Protein AF-A0A9W9V6C1-F1 (afdb_monomer)

Mean predicted aligned error: 19.33 Å

Foldseek 3Di:
DDDDDDDDDDDDDDDDDDDDDDDDDDDDDDDDDDDDPDDPDDDPDPDPPDVVVVVVVVLVVLLVDDLLCLLCVQLVCCVVLLEFDDPDPPRDPPHHHDDVSSLVSQQFFDPVDLAQGHNLLVCLQPVVSHDCVRVRSVVSVLSSLVRHDQDDPRYAQSVCNNVVNVNVVSLVSCVVRVVVCSLVSQQDAGPQQDGPLNCLLVVCVVVLDPVSLVVSLVVLVVCVVSHALNQQLGATNPWRAGSLLSLLALSNQFPDDVSSLVSSLVSCVRNVVVCVVPSQAINVLAGSLRSNVVNVVVVVCVVCPPDPPPDPDPDDDDDDDDDDDDDDDDDDDDDDDDDDDDDDDDDDDDDDDDDDDDDDDDDDDDDDDDDDDDDDDDDDDDDDDDDDDDDDDDDDDDDDDDDDDDDDDDDDDDDDDDDDDDDDDDDDDDDDDDDDDDDDDDDDDDDDDDDDDDDDDDDDDPPPPPPDDPDRRCVRSVSSSVVLLVCLLVPHDLQVSLCNNPNVLSQLEDQEAAPPVQAAAALVVLLVVLVVCLNSAYDLEHSEYAAHDYDDPDPPPPPDPDDPDDDDDDDDDDDDDDPPPDDPDQADLSLQSSLVSCVVSNHAEYAYYHYHQPDPPGHDPQSVCCSAQQGGPVNPDDGDPDDDRHRHYNYD

Structure (mmCIF, N/CA/C/O backbone):
data_AF-A0A9W9V6C1-F1
#
_entry.id   AF-A0A9W9V6C1-F1
#
loop_
_atom_site.group_PDB
_atom_site.id
_atom_site.type_symbol
_atom_site.label_atom_id
_atom_site.label_alt_id
_atom_site.label_comp_id
_atom_site.label_asym_id
_atom_site.label_entity_id
_atom_site.label_seq_id
_atom_site.pdbx_PDB_ins_code
_atom_site.Cartn_x
_atom_site.Cartn_y
_atom_site.Cartn_z
_atom_site.occupancy
_atom_site.B_iso_or_equiv
_atom_site.auth_seq_id
_atom_site.auth_comp_id
_atom_site.auth_asym_id
_atom_site.auth_atom_id
_atom_site.pdbx_PDB_model_num
ATOM 1 N N . MET A 1 1 ? 0.168 -41.446 -18.730 1.00 39.41 1 MET A N 1
ATOM 2 C CA . MET A 1 1 ? -0.660 -41.464 -17.505 1.00 39.41 1 MET A CA 1
ATOM 3 C C . MET A 1 1 ? -1.371 -40.129 -17.436 1.00 39.41 1 MET A C 1
ATOM 5 O O . MET A 1 1 ? -0.702 -39.123 -17.252 1.00 39.41 1 MET A O 1
ATOM 9 N N . SER A 1 2 ? -2.679 -40.114 -17.678 1.00 27.62 2 SER A N 1
ATOM 10 C CA . SER A 1 2 ? -3.448 -38.880 -17.867 1.00 27.62 2 SER A CA 1
ATOM 11 C C . SER A 1 2 ? -4.564 -38.832 -16.833 1.00 27.62 2 SER A C 1
ATOM 13 O O . SER A 1 2 ? -5.399 -39.732 -16.810 1.00 27.62 2 SER A O 1
ATOM 15 N N . LEU A 1 3 ? -4.572 -37.808 -15.978 1.00 34.56 3 LEU A N 1
ATOM 16 C CA . LEU A 1 3 ? -5.645 -37.574 -15.012 1.00 34.56 3 LEU A CA 1
ATOM 17 C C . LEU A 1 3 ? -6.503 -36.403 -15.485 1.00 34.56 3 LEU A C 1
ATOM 19 O O . LEU A 1 3 ? -6.125 -35.239 -15.384 1.00 34.56 3 LEU A O 1
ATOM 23 N N . SER A 1 4 ? -7.662 -36.748 -16.034 1.00 31.41 4 SER A N 1
ATOM 24 C CA . SER A 1 4 ? -8.727 -35.829 -16.419 1.00 31.41 4 SER A CA 1
ATOM 25 C C . SER A 1 4 ? -9.524 -35.373 -15.195 1.00 31.41 4 SER A C 1
ATOM 27 O O . SER A 1 4 ? -10.072 -36.213 -14.481 1.00 31.41 4 SER A O 1
ATOM 29 N N . TYR A 1 5 ? -9.670 -34.061 -15.003 1.00 35.34 5 TYR A N 1
ATOM 30 C CA . TYR A 1 5 ? -10.654 -33.497 -14.073 1.00 35.34 5 TYR A CA 1
ATOM 31 C C . TYR A 1 5 ? -11.953 -33.143 -14.820 1.00 35.34 5 TYR A C 1
ATOM 33 O O . TYR A 1 5 ? -11.879 -32.533 -15.889 1.00 35.34 5 TYR A O 1
ATOM 41 N N . PRO A 1 6 ? -13.140 -33.512 -14.300 1.00 47.47 6 PRO A N 1
ATOM 42 C CA . PRO A 1 6 ? -14.406 -33.279 -14.985 1.00 47.47 6 PRO A CA 1
ATOM 43 C C . PRO A 1 6 ? -14.984 -31.879 -14.734 1.00 47.47 6 PRO A C 1
ATOM 45 O O . PRO A 1 6 ? -14.877 -31.305 -13.650 1.00 47.47 6 PRO A O 1
ATOM 48 N N . VAL A 1 7 ? -15.678 -31.374 -15.753 1.00 34.66 7 VAL A N 1
ATOM 49 C CA . VAL A 1 7 ? -16.497 -30.156 -15.721 1.00 34.66 7 VAL A CA 1
ATOM 50 C C . VAL A 1 7 ? -17.684 -30.336 -14.765 1.00 34.66 7 VAL A C 1
ATOM 52 O O . VAL A 1 7 ? -18.408 -31.326 -14.865 1.00 34.66 7 VAL A O 1
ATOM 55 N N . ARG A 1 8 ? -17.945 -29.360 -13.883 1.00 34.50 8 ARG A N 1
ATOM 56 C CA . ARG A 1 8 ? -19.223 -29.267 -13.154 1.00 34.50 8 ARG A CA 1
ATOM 57 C C . ARG A 1 8 ? -20.205 -28.378 -13.910 1.00 34.50 8 ARG A C 1
ATOM 59 O O . ARG A 1 8 ? -20.009 -27.172 -14.013 1.00 34.50 8 ARG A O 1
ATOM 66 N N . VAL A 1 9 ? -21.265 -29.000 -14.417 1.00 36.12 9 VAL A N 1
ATOM 67 C CA . VAL A 1 9 ? -22.430 -28.338 -15.019 1.00 36.12 9 VAL A CA 1
ATOM 68 C C . VAL A 1 9 ? -23.389 -27.884 -13.912 1.00 36.12 9 VAL A C 1
ATOM 70 O O . VAL A 1 9 ? -23.524 -28.556 -12.890 1.00 36.12 9 VAL A O 1
ATOM 73 N N . ALA A 1 10 ? -24.044 -26.738 -14.105 1.00 39.62 10 ALA A N 1
ATOM 74 C CA . ALA A 1 10 ? -25.043 -26.216 -13.178 1.00 39.62 10 ALA A CA 1
ATOM 75 C C . ALA A 1 10 ? -26.327 -27.067 -13.193 1.00 39.62 10 ALA A C 1
ATOM 77 O O . ALA A 1 10 ? -26.909 -27.298 -14.251 1.00 39.62 10 ALA A O 1
ATOM 78 N N . GLY A 1 11 ? -26.778 -27.496 -12.011 1.00 34.59 11 GLY A N 1
ATOM 79 C CA . GLY A 1 11 ? -28.047 -28.197 -11.811 1.00 34.59 11 GLY A CA 1
ATOM 80 C C . GLY A 1 11 ? -29.055 -27.306 -11.091 1.00 34.59 11 GLY A C 1
ATOM 81 O O . GLY A 1 11 ? -28.859 -26.969 -9.925 1.00 34.59 11 GLY A O 1
ATOM 82 N N . VAL A 1 12 ? -30.133 -26.938 -11.781 1.00 43.06 12 VAL A N 1
ATOM 83 C CA . VAL A 1 12 ? -31.314 -26.308 -11.178 1.00 43.06 12 VAL A CA 1
ATOM 84 C C . VAL A 1 12 ? -32.099 -27.391 -10.435 1.00 43.06 12 VAL A C 1
ATOM 86 O O . VAL A 1 12 ? -32.497 -28.372 -11.058 1.00 43.06 12 VAL A O 1
ATOM 89 N N . MET A 1 13 ? -32.349 -27.219 -9.133 1.00 39.16 13 MET A N 1
ATOM 90 C CA . MET A 1 13 ? -33.327 -28.036 -8.402 1.00 39.16 13 MET A CA 1
ATOM 91 C C . MET A 1 13 ? -34.572 -27.210 -8.095 1.00 39.16 13 MET A C 1
ATOM 93 O O . MET A 1 13 ? -34.485 -26.134 -7.506 1.00 39.16 13 MET A O 1
ATOM 97 N N . GLY A 1 14 ? -35.721 -27.719 -8.540 1.00 34.09 14 GLY A N 1
ATOM 98 C CA . GLY A 1 14 ? -37.034 -27.164 -8.237 1.00 34.09 14 GLY A CA 1
ATOM 99 C C . GLY A 1 14 ? -37.585 -27.682 -6.908 1.00 34.09 14 GLY A C 1
ATOM 100 O O . GLY A 1 14 ? -37.178 -28.733 -6.416 1.00 34.09 14 GLY A O 1
ATOM 101 N N . TYR A 1 15 ? -38.538 -26.936 -6.357 1.00 39.28 15 TYR A N 1
ATOM 102 C CA . TYR A 1 15 ? -39.327 -27.335 -5.195 1.00 39.28 15 TYR A CA 1
ATOM 103 C C . TYR A 1 15 ? -40.401 -28.362 -5.581 1.00 39.28 15 TYR A C 1
ATOM 105 O O . TYR A 1 15 ? -41.066 -28.170 -6.602 1.00 39.28 15 TYR A O 1
ATOM 113 N N . PRO A 1 16 ? -40.676 -29.356 -4.726 1.00 53.41 16 PRO A N 1
ATOM 114 C CA . PRO A 1 16 ? -42.004 -29.923 -4.576 1.00 53.41 16 PRO A CA 1
ATOM 115 C C . PRO A 1 16 ? -42.757 -29.218 -3.432 1.00 53.41 16 PRO A C 1
ATOM 117 O O . PRO A 1 16 ? -42.259 -29.114 -2.312 1.00 53.41 16 PRO A O 1
ATOM 120 N N . ASN A 1 17 ? -43.974 -28.753 -3.723 1.00 42.00 17 ASN A N 1
ATOM 121 C CA . ASN A 1 17 ? -45.029 -28.681 -2.708 1.00 42.00 17 ASN A CA 1
ATOM 122 C C . ASN A 1 17 ? -45.344 -30.108 -2.248 1.00 42.00 17 ASN A C 1
ATOM 124 O O . ASN A 1 17 ? -45.360 -30.992 -3.097 1.00 42.00 17 ASN A O 1
ATOM 128 N N . ASP A 1 18 ? -45.735 -30.288 -0.987 1.00 43.00 18 ASP A N 1
ATOM 129 C CA . ASP A 1 18 ? -46.827 -31.210 -0.660 1.00 43.00 18 ASP A CA 1
ATOM 130 C C . ASP A 1 18 ? -47.503 -30.846 0.673 1.00 43.00 18 ASP A C 1
ATOM 132 O O . ASP A 1 18 ? -46.882 -30.312 1.594 1.00 43.00 18 ASP A O 1
ATOM 136 N N . HIS A 1 19 ? -48.811 -31.097 0.733 1.00 43.94 19 HIS A N 1
ATOM 137 C CA . HIS A 1 19 ? -49.664 -30.939 1.915 1.00 43.94 19 HIS A CA 1
ATOM 138 C C . HIS A 1 19 ? -49.446 -32.076 2.924 1.00 43.94 19 HIS A C 1
ATOM 140 O O . HIS A 1 19 ? -49.249 -33.195 2.486 1.00 43.94 19 HIS A O 1
ATOM 146 N N . TYR A 1 20 ? -49.621 -31.818 4.226 1.00 40.12 20 TYR A N 1
ATOM 147 C CA . TYR A 1 20 ? -50.293 -32.673 5.239 1.00 40.12 20 TYR A CA 1
ATOM 148 C C . TYR A 1 20 ? -50.406 -31.796 6.510 1.00 40.12 20 TYR A C 1
ATOM 150 O O . TYR A 1 20 ? -49.404 -31.286 6.994 1.00 40.12 20 TYR A O 1
ATOM 158 N N . SER A 1 21 ? -51.592 -31.325 6.897 1.00 43.97 21 SER A N 1
ATOM 159 C CA . SER A 1 21 ? -52.642 -32.012 7.675 1.00 43.97 21 SER A CA 1
ATOM 160 C C . SER A 1 21 ? -52.630 -31.559 9.134 1.00 43.97 21 SER A C 1
ATOM 162 O O . SER A 1 21 ? -51.912 -32.088 9.974 1.00 43.97 21 SER A O 1
ATOM 164 N N . GLU A 1 22 ? -53.460 -30.551 9.381 1.00 48.06 22 GLU A N 1
ATOM 165 C CA . GLU A 1 22 ? -54.402 -30.476 10.501 1.00 48.06 22 GLU A CA 1
ATOM 166 C C . GLU A 1 22 ? -54.452 -31.730 11.400 1.00 48.06 22 GLU A C 1
ATOM 168 O O . GLU A 1 22 ? -54.788 -32.820 10.935 1.00 48.06 22 GLU A O 1
ATOM 173 N N . TYR A 1 23 ? -54.148 -31.540 12.686 1.00 48.81 23 TYR A N 1
ATOM 174 C CA . TYR A 1 23 ? -54.659 -32.348 13.791 1.00 48.81 23 TYR A CA 1
ATOM 175 C C . TYR A 1 23 ? -54.955 -31.409 14.962 1.00 48.81 23 TYR A C 1
ATOM 177 O O . TYR A 1 23 ? -54.078 -30.687 15.439 1.00 48.81 23 TYR A O 1
ATOM 185 N N . VAL A 1 24 ? -56.220 -31.400 15.368 1.00 45.47 24 VAL A N 1
ATOM 186 C CA . VAL A 1 24 ? -56.722 -30.775 16.591 1.00 45.47 24 VAL A CA 1
ATOM 187 C C . VAL A 1 24 ? -56.877 -31.910 17.594 1.00 45.47 24 VAL A C 1
ATOM 189 O O . VAL A 1 24 ? -57.544 -32.887 17.267 1.00 45.47 24 VAL A O 1
ATOM 192 N N . ASP A 1 25 ? -56.289 -31.781 18.782 1.00 46.78 25 ASP A N 1
ATOM 193 C CA . ASP A 1 25 ? -56.608 -32.648 19.919 1.00 46.78 25 ASP A CA 1
ATOM 194 C C . ASP A 1 25 ? -57.258 -31.803 21.017 1.00 46.78 25 ASP A C 1
ATOM 196 O O . ASP A 1 25 ? -56.721 -30.784 21.462 1.00 46.78 25 ASP A O 1
ATOM 200 N N . GLU A 1 26 ? -58.453 -32.227 21.413 1.00 49.09 26 GLU A N 1
ATOM 201 C CA . GLU A 1 26 ? -59.267 -31.618 22.457 1.00 49.09 26 GLU A CA 1
ATOM 202 C C . GLU A 1 26 ? -58.948 -32.262 23.816 1.00 49.09 26 GLU A C 1
ATOM 204 O O . GLU A 1 26 ? -58.849 -33.479 23.895 1.00 49.09 26 GLU A O 1
ATOM 209 N N . LEU A 1 27 ? -58.822 -31.421 24.854 1.00 45.44 27 LEU A N 1
ATOM 210 C CA . LEU A 1 27 ? -59.258 -31.581 26.260 1.00 45.44 27 LEU A CA 1
ATOM 211 C C . LEU A 1 27 ? -59.094 -32.951 26.991 1.00 45.44 27 LEU A C 1
ATOM 213 O O . LEU A 1 27 ? -59.342 -34.034 26.472 1.00 45.44 27 LEU A O 1
ATOM 217 N N . PRO A 1 28 ? -58.809 -32.907 28.306 1.00 53.12 28 PRO A N 1
ATOM 218 C CA . PRO A 1 28 ? -59.946 -32.827 29.226 1.00 53.12 28 PRO A CA 1
ATOM 219 C C . PRO A 1 28 ? -59.839 -31.708 30.265 1.00 53.12 28 PRO A C 1
ATOM 221 O O . PRO A 1 28 ? -58.761 -31.324 30.717 1.00 53.12 28 PRO A O 1
ATOM 224 N N . GLU A 1 29 ? -61.011 -31.230 30.668 1.00 50.47 29 GLU A N 1
ATOM 225 C CA . GLU A 1 29 ? -61.233 -30.413 31.859 1.00 50.47 29 GLU A CA 1
ATOM 226 C C . GLU A 1 29 ? -60.923 -31.222 33.132 1.00 50.47 29 GLU A C 1
ATOM 228 O O . GLU A 1 29 ? -61.174 -32.429 33.170 1.00 50.47 29 GLU A O 1
ATOM 233 N N . GLN A 1 30 ? -60.447 -30.562 34.195 1.00 41.06 30 GLN A N 1
ATOM 234 C CA . GLN A 1 30 ? -60.536 -31.117 35.548 1.00 41.06 30 GLN A CA 1
ATOM 235 C C . GLN A 1 30 ? -60.630 -30.022 36.625 1.00 41.06 30 GLN A C 1
ATOM 237 O O . GLN A 1 30 ? -59.659 -29.348 36.954 1.00 41.06 30 GLN A O 1
ATOM 242 N N . ASP A 1 31 ? -61.854 -29.873 37.130 1.00 41.06 31 ASP A N 1
ATOM 243 C CA . ASP A 1 31 ? -62.232 -29.682 38.534 1.00 41.06 31 ASP A CA 1
ATOM 244 C C . ASP A 1 31 ? -61.552 -28.587 39.379 1.00 41.06 31 ASP A C 1
ATOM 246 O O . ASP A 1 31 ? -60.569 -28.792 40.088 1.00 41.06 31 ASP A O 1
ATOM 250 N N . LEU A 1 32 ? -62.230 -27.433 39.398 1.00 47.09 32 LEU A N 1
ATOM 251 C CA . LEU A 1 32 ? -62.822 -26.847 40.613 1.00 47.09 32 LEU A CA 1
ATOM 252 C C . LEU A 1 32 ? -62.373 -27.448 41.964 1.00 47.09 32 LEU A C 1
ATOM 254 O O . LEU A 1 32 ? -62.912 -28.464 42.397 1.00 47.09 32 LEU A O 1
ATOM 258 N N . TYR A 1 33 ? -61.563 -26.688 42.704 1.00 47.94 33 TYR A N 1
ATOM 259 C CA . TYR A 1 33 ? -61.728 -26.558 44.153 1.00 47.94 33 TYR A CA 1
ATOM 260 C C . TYR A 1 33 ? -61.698 -25.076 44.548 1.00 47.94 33 TYR A C 1
ATOM 262 O O . TYR A 1 33 ? -60.726 -24.365 44.296 1.00 47.94 33 TYR A O 1
ATOM 270 N N . ASP A 1 34 ? -62.816 -24.638 45.122 1.00 47.59 34 ASP A N 1
ATOM 271 C CA . ASP A 1 34 ? -62.976 -23.419 45.922 1.00 47.59 34 ASP A CA 1
ATOM 272 C C . ASP A 1 34 ? -62.824 -23.808 47.416 1.00 47.59 34 ASP A C 1
ATOM 274 O O . ASP A 1 34 ? -62.704 -24.998 47.708 1.00 47.59 34 ASP A O 1
ATOM 278 N N . GLU A 1 35 ? -62.878 -22.838 48.338 1.00 48.09 35 GLU A N 1
ATOM 279 C CA . GLU A 1 35 ? -62.445 -22.880 49.760 1.00 48.09 35 GLU A CA 1
ATOM 280 C C . GLU A 1 35 ? -60.941 -22.543 49.958 1.00 48.09 35 GLU A C 1
ATOM 282 O O . GLU A 1 35 ? -60.068 -23.119 49.318 1.00 48.09 35 GLU A O 1
ATOM 287 N N . ASN A 1 36 ? -60.524 -21.639 50.859 1.00 49.84 36 ASN A N 1
ATOM 288 C CA . ASN A 1 36 ? -61.266 -20.809 51.822 1.00 49.84 36 ASN A CA 1
ATOM 289 C C . ASN A 1 36 ? -60.422 -19.557 52.198 1.00 49.84 36 ASN A C 1
ATOM 291 O O . ASN A 1 36 ? -59.222 -19.719 52.432 1.00 49.84 36 ASN A O 1
ATOM 295 N N . PRO A 1 37 ? -60.973 -18.328 52.290 1.00 58.91 37 PRO A N 1
ATOM 296 C CA . PRO A 1 37 ? -60.176 -17.117 52.510 1.00 58.91 37 PRO A CA 1
ATOM 297 C C . PRO A 1 37 ? -60.218 -16.597 53.964 1.00 58.91 37 PRO A C 1
ATOM 299 O O . PRO A 1 37 ? -60.678 -15.483 54.191 1.00 58.91 37 PRO A O 1
ATOM 302 N N . ASP A 1 38 ? -59.712 -17.359 54.942 1.00 55.69 38 ASP A N 1
ATOM 303 C CA . ASP A 1 38 ? -59.557 -16.893 56.338 1.00 55.69 38 ASP A CA 1
ATOM 304 C C . ASP A 1 38 ? -58.417 -17.634 57.086 1.00 55.69 38 ASP A C 1
ATOM 306 O O . ASP A 1 38 ? -58.650 -18.602 57.809 1.00 55.69 38 ASP A O 1
ATOM 310 N N . ASP A 1 39 ? -57.170 -17.156 56.958 1.00 47.16 39 ASP A N 1
ATOM 311 C CA . ASP A 1 39 ? -56.089 -17.439 57.928 1.00 47.16 39 ASP A CA 1
ATOM 312 C C . ASP A 1 39 ? -55.201 -16.195 58.175 1.00 47.16 39 ASP A C 1
ATOM 314 O O . ASP A 1 39 ? -54.247 -15.930 57.435 1.00 47.16 39 ASP A O 1
ATOM 318 N N . PRO A 1 40 ? -55.502 -15.387 59.209 1.00 57.34 40 PRO A N 1
ATOM 319 C CA . PRO A 1 40 ? -54.706 -14.227 59.595 1.00 57.34 40 PRO A CA 1
ATOM 320 C C . PRO A 1 40 ? -53.671 -14.606 60.675 1.00 57.34 40 PRO A C 1
ATOM 322 O O . PRO A 1 40 ? -53.784 -14.160 61.819 1.00 57.34 40 PRO A O 1
ATOM 325 N N . GLY A 1 41 ? -52.680 -15.446 60.339 1.00 51.22 41 GLY A N 1
ATOM 326 C CA . GLY A 1 41 ? -51.925 -16.170 61.378 1.00 51.22 41 GLY A CA 1
ATOM 327 C C . GLY A 1 41 ? -50.412 -16.376 61.242 1.00 51.22 41 GLY A C 1
ATOM 328 O O . GLY A 1 41 ? -49.805 -16.784 62.232 1.00 51.22 41 GLY A O 1
ATOM 329 N N . VAL A 1 42 ? -49.760 -16.097 60.105 1.00 46.09 42 VAL A N 1
ATOM 330 C CA . VAL A 1 42 ? -48.310 -16.362 59.957 1.00 46.09 42 VAL A CA 1
ATOM 331 C C . VAL A 1 42 ? -47.535 -15.093 59.622 1.00 46.09 42 VAL A C 1
ATOM 333 O O . VAL A 1 42 ? -47.472 -14.659 58.474 1.00 46.09 42 VAL A O 1
ATOM 336 N N . SER A 1 43 ? -46.881 -14.523 60.639 1.00 46.97 43 SER A N 1
ATOM 337 C CA . SER A 1 43 ? -45.816 -13.540 60.438 1.00 46.97 43 SER A CA 1
ATOM 338 C C . SER A 1 43 ? -44.699 -14.177 59.620 1.00 46.97 43 SER A C 1
ATOM 340 O O . SER A 1 43 ? -43.917 -14.970 60.150 1.00 46.97 43 SER A O 1
ATOM 342 N N . THR A 1 44 ? -44.598 -13.798 58.348 1.00 48.44 44 THR A N 1
ATOM 343 C CA . THR A 1 44 ? -43.437 -14.076 57.505 1.00 48.44 44 THR A CA 1
ATOM 344 C C . THR A 1 44 ? -42.222 -13.427 58.159 1.00 48.44 44 THR A C 1
ATOM 346 O O . THR A 1 44 ? -41.976 -12.227 58.024 1.00 48.44 44 THR A O 1
ATOM 349 N N . LEU A 1 45 ? -41.476 -14.221 58.929 1.00 47.25 45 LEU A N 1
ATOM 350 C CA . LEU A 1 45 ? -40.145 -13.847 59.373 1.00 47.25 45 LEU A CA 1
ATOM 351 C C . LEU A 1 45 ? -39.344 -13.548 58.111 1.00 47.25 45 LEU A C 1
ATOM 353 O O . LEU A 1 45 ? -39.179 -14.420 57.261 1.00 47.25 45 LEU A O 1
ATOM 357 N N . HIS A 1 46 ? -38.900 -12.299 57.983 1.00 50.25 46 HIS A N 1
ATOM 358 C CA . HIS A 1 46 ? -38.005 -11.881 56.916 1.00 50.25 46 HIS A CA 1
ATOM 359 C C . HIS A 1 46 ? -36.719 -12.705 57.052 1.00 50.25 46 HIS A C 1
ATOM 361 O O . HIS A 1 46 ? -35.853 -12.377 57.867 1.00 50.25 46 HIS A O 1
ATOM 367 N N . GLU A 1 47 ? -36.601 -13.792 56.286 1.00 54.09 47 GLU A N 1
ATOM 368 C CA . GLU A 1 47 ? -35.302 -14.416 56.076 1.00 54.09 47 GLU A CA 1
ATOM 369 C C . GLU A 1 47 ? -34.381 -13.336 55.494 1.00 54.09 47 GLU A C 1
ATOM 371 O O . GLU A 1 47 ? -34.775 -12.640 54.548 1.00 54.09 47 GLU A O 1
ATOM 376 N N . PRO A 1 48 ? -33.191 -13.120 56.079 1.00 54.97 48 PRO A N 1
ATOM 377 C CA . PRO A 1 48 ? -32.251 -12.157 55.537 1.00 54.97 48 PRO A CA 1
ATOM 378 C C . PRO A 1 48 ? -31.833 -12.640 54.149 1.00 54.97 48 PRO A C 1
ATOM 380 O O . PRO A 1 48 ? -31.261 -13.723 54.022 1.00 54.97 48 PRO A O 1
ATOM 383 N N . GLU A 1 49 ? -32.141 -11.848 53.118 1.00 50.81 49 GLU A N 1
ATOM 384 C CA . GLU A 1 49 ? -31.841 -12.186 51.726 1.00 50.81 49 GLU A CA 1
ATOM 385 C C . GLU A 1 49 ? -30.380 -12.630 51.587 1.00 50.81 49 GLU A C 1
ATOM 387 O O . GLU A 1 49 ? -29.458 -11.866 51.892 1.00 50.81 49 GLU A O 1
ATOM 392 N N . SER A 1 50 ? -30.165 -13.868 51.125 1.00 64.00 50 SER A N 1
ATOM 393 C CA . SER A 1 50 ? -28.814 -14.382 50.891 1.00 64.00 50 SER A CA 1
ATOM 394 C C . SER A 1 50 ? -28.055 -13.433 49.952 1.00 64.00 50 SER A C 1
ATOM 396 O O . SER A 1 50 ? -28.602 -13.047 48.911 1.00 64.00 50 SER A O 1
ATOM 398 N N . PRO A 1 51 ? -26.794 -13.068 50.262 1.00 63.38 51 PRO A N 1
ATOM 399 C CA . PRO A 1 51 ? -26.004 -12.179 49.412 1.00 63.38 51 PRO A CA 1
ATOM 400 C C . PRO A 1 51 ? -25.801 -12.728 47.989 1.00 63.38 51 PRO A C 1
ATOM 402 O O . PRO A 1 51 ? -25.599 -11.943 47.065 1.00 63.38 51 PRO A O 1
ATOM 405 N N . GLU A 1 52 ? -25.908 -14.046 47.793 1.00 67.44 52 GLU A N 1
ATOM 406 C CA . GLU A 1 52 ? -25.827 -14.694 46.477 1.00 67.44 52 GLU A CA 1
ATOM 407 C C . GLU A 1 52 ? -27.014 -14.307 45.576 1.00 67.44 52 GLU A C 1
ATOM 409 O O . GLU A 1 52 ? -26.819 -13.928 44.421 1.00 67.44 52 GLU A O 1
ATOM 414 N N . ASN A 1 53 ? -28.232 -14.277 46.130 1.00 75.56 53 ASN A N 1
ATOM 415 C CA . ASN A 1 53 ? -29.465 -13.954 45.398 1.00 75.56 53 ASN A CA 1
ATOM 416 C C . ASN A 1 53 ? -29.464 -12.492 44.895 1.00 75.56 53 ASN A C 1
ATOM 418 O O . ASN A 1 53 ? -29.922 -12.179 43.796 1.00 75.56 53 ASN A O 1
ATOM 422 N N . ASN A 1 54 ? -28.858 -11.585 45.670 1.00 82.75 54 ASN A N 1
ATOM 423 C CA . ASN A 1 54 ? -28.677 -10.192 45.261 1.00 82.75 54 ASN A CA 1
ATOM 424 C C . ASN A 1 54 ? -27.620 -10.021 44.147 1.00 82.75 54 ASN A C 1
ATOM 426 O O . ASN A 1 54 ? -27.761 -9.120 43.316 1.00 82.75 54 ASN A O 1
ATOM 430 N N . GLN A 1 55 ? -26.603 -10.891 44.065 1.00 86.38 55 GLN A N 1
ATOM 431 C CA . GLN A 1 55 ? -25.618 -10.846 42.977 1.00 86.38 55 GLN A CA 1
ATOM 432 C C . GLN A 1 55 ? -26.215 -11.314 41.643 1.00 86.38 55 GLN A C 1
ATOM 434 O O . GLN A 1 55 ? -26.048 -10.629 40.634 1.00 86.38 55 GLN A O 1
ATOM 439 N N . GLU A 1 56 ? -26.924 -12.448 41.628 1.00 89.19 56 GLU A N 1
ATOM 440 C CA . GLU A 1 56 ? -27.562 -12.982 40.411 1.00 89.19 56 GLU A CA 1
ATOM 441 C C . GLU A 1 56 ? -28.602 -12.010 39.838 1.00 89.19 56 GLU A C 1
ATOM 443 O O . GLU A 1 56 ? -28.723 -11.846 38.617 1.00 89.19 56 GLU A O 1
ATOM 448 N N . ARG A 1 57 ? -29.307 -11.296 40.724 1.00 91.81 57 ARG A N 1
ATOM 449 C CA . ARG A 1 57 ? -30.222 -10.218 40.355 1.00 91.81 57 ARG A CA 1
ATOM 450 C C . ARG A 1 57 ? -29.501 -9.019 39.731 1.00 91.81 57 ARG A C 1
ATOM 452 O O . ARG A 1 57 ? -29.900 -8.601 38.646 1.00 91.81 57 ARG A O 1
ATOM 459 N N . GLU A 1 58 ? -28.444 -8.485 40.358 1.00 93.06 58 GLU A N 1
ATOM 460 C CA . GLU A 1 58 ? -27.667 -7.363 39.790 1.00 93.06 58 GLU A CA 1
ATOM 461 C C . GLU A 1 58 ? -27.065 -7.745 38.424 1.00 93.06 58 GLU A C 1
ATOM 463 O O . GLU A 1 58 ? -27.122 -6.961 37.473 1.00 93.06 58 GLU A O 1
ATOM 468 N N . GLU A 1 59 ? -26.544 -8.969 38.293 1.00 93.31 59 GLU A N 1
ATOM 469 C CA . GLU A 1 59 ? -26.029 -9.499 37.031 1.00 93.31 59 GLU A CA 1
ATOM 470 C C . GLU A 1 59 ? -27.116 -9.575 35.951 1.00 93.31 59 GLU A C 1
ATOM 472 O O . GLU A 1 59 ? -26.903 -9.111 34.827 1.00 93.31 59 GLU A O 1
ATOM 477 N N . SER A 1 60 ? -28.299 -10.089 36.288 1.00 92.06 60 SER A N 1
ATOM 478 C CA . SER A 1 60 ? -29.437 -10.174 35.367 1.00 92.06 60 SER A CA 1
ATOM 479 C C . SER A 1 60 ? -29.923 -8.789 34.923 1.00 92.06 60 SER A C 1
ATOM 481 O O . SER A 1 60 ? -30.103 -8.548 33.727 1.00 92.06 60 SER A O 1
ATOM 483 N N . GLU A 1 61 ? -30.067 -7.845 35.857 1.00 93.88 61 GLU A N 1
ATOM 484 C CA . GLU A 1 61 ? -30.435 -6.452 35.571 1.00 93.88 61 GLU A CA 1
ATOM 485 C C . GLU A 1 61 ? -29.371 -5.741 34.707 1.00 93.88 61 GLU A C 1
ATOM 487 O O . GLU A 1 61 ? -29.703 -4.920 33.848 1.00 93.88 61 GLU A O 1
ATOM 492 N N . LEU A 1 62 ? -28.083 -6.071 34.872 1.00 93.12 62 LEU A N 1
ATOM 493 C CA . LEU A 1 62 ? -27.007 -5.578 34.005 1.00 93.12 62 LEU A CA 1
ATOM 494 C C . LEU A 1 62 ? -27.053 -6.196 32.606 1.00 93.12 62 LEU A C 1
ATOM 496 O O . LEU A 1 62 ? -26.938 -5.468 31.620 1.00 93.12 62 LEU A O 1
ATOM 500 N N . ARG A 1 63 ? -27.269 -7.509 32.489 1.00 92.12 63 ARG A N 1
ATOM 501 C CA . ARG A 1 63 ? -27.404 -8.200 31.195 1.00 92.12 63 ARG A CA 1
ATOM 502 C C . ARG A 1 63 ? -28.621 -7.708 30.401 1.00 92.12 63 ARG A C 1
ATOM 504 O O . ARG A 1 63 ? -28.562 -7.662 29.173 1.00 92.12 63 ARG A O 1
ATOM 511 N N . GLN A 1 64 ? -29.691 -7.260 31.058 1.00 91.81 64 GLN A N 1
ATOM 512 C CA . GLN A 1 64 ? -30.854 -6.680 30.373 1.00 91.81 64 GLN A CA 1
ATOM 513 C C . GLN A 1 64 ? -30.564 -5.315 29.722 1.00 91.81 64 GLN A C 1
ATOM 515 O O . GLN A 1 64 ? -31.050 -5.067 28.613 1.00 91.81 64 GLN A O 1
ATOM 520 N N . LYS A 1 65 ? -29.738 -4.463 30.351 1.00 91.88 65 LYS A N 1
ATOM 521 C CA . LYS A 1 65 ? -29.317 -3.153 29.808 1.00 91.88 65 LYS A CA 1
ATOM 522 C C . LYS A 1 65 ? -28.602 -3.288 28.463 1.00 91.88 65 LYS A C 1
ATOM 524 O O . LYS A 1 65 ? -28.088 -4.360 28.124 1.00 91.88 65 LYS A O 1
ATOM 529 N N . ASP A 1 66 ? -28.560 -2.200 27.697 1.00 90.94 66 ASP A N 1
ATOM 530 C CA . ASP A 1 66 ? -27.752 -2.145 26.478 1.00 90.94 66 ASP A CA 1
ATOM 531 C C . ASP A 1 66 ? -26.241 -2.135 26.797 1.00 90.94 66 ASP A C 1
ATOM 533 O O . ASP A 1 66 ? -25.814 -1.878 27.928 1.00 90.94 66 ASP A O 1
ATOM 537 N N . LEU A 1 67 ? -25.417 -2.449 25.796 1.00 88.88 67 LEU A N 1
ATOM 538 C CA . LEU A 1 67 ? -23.954 -2.475 25.911 1.00 88.88 67 LEU A CA 1
ATOM 539 C C . LEU A 1 67 ? -23.367 -1.169 26.473 1.00 88.88 67 LEU A C 1
ATOM 541 O O . LEU A 1 67 ? -22.435 -1.191 27.281 1.00 88.88 67 LEU A O 1
ATOM 545 N N . TYR A 1 68 ? -23.897 -0.022 26.056 1.00 87.88 68 TYR A N 1
ATOM 546 C CA . TYR A 1 68 ? -23.397 1.273 26.487 1.00 87.88 68 TYR A CA 1
ATOM 547 C C . TYR A 1 68 ? -23.706 1.532 27.967 1.00 87.88 68 TYR A C 1
ATOM 549 O O . TYR A 1 68 ? -22.818 1.973 28.701 1.00 87.88 68 TYR A O 1
ATOM 557 N N . ASP A 1 69 ? -24.920 1.222 28.416 1.00 91.12 69 ASP A N 1
ATOM 558 C CA . ASP A 1 69 ? -25.348 1.375 29.804 1.00 91.12 69 ASP A CA 1
ATOM 559 C C . ASP A 1 69 ? -24.589 0.417 30.730 1.00 91.12 69 ASP A C 1
ATOM 561 O O . ASP A 1 69 ? -24.147 0.828 31.806 1.00 91.12 69 ASP A O 1
ATOM 565 N N . ARG A 1 70 ? -24.340 -0.830 30.293 1.00 91.12 70 ARG A N 1
ATOM 566 C CA . ARG A 1 70 ? -23.446 -1.778 30.991 1.00 91.12 70 ARG A CA 1
ATOM 567 C C . ARG A 1 70 ? -22.053 -1.176 31.194 1.00 91.12 70 ARG A C 1
ATOM 569 O O . ARG A 1 70 ? -21.549 -1.131 32.317 1.00 91.12 70 ARG A O 1
ATOM 576 N N . CYS A 1 71 ? -21.440 -0.685 30.114 1.00 91.38 71 CYS A N 1
ATOM 577 C CA . CYS A 1 71 ? -20.098 -0.104 30.141 1.00 91.38 71 CYS A CA 1
ATOM 578 C C . CYS A 1 71 ? -20.033 1.141 31.037 1.00 91.38 71 CYS A C 1
ATOM 580 O O . CYS A 1 71 ? -19.174 1.238 31.912 1.00 91.38 71 CYS A O 1
ATOM 582 N N . SER A 1 72 ? -20.978 2.065 30.865 1.00 93.12 72 SER A N 1
ATOM 583 C CA . SER A 1 72 ? -21.030 3.338 31.592 1.00 93.12 72 SER A CA 1
ATOM 584 C C . SER A 1 72 ? -21.305 3.141 33.082 1.00 93.12 72 SER A C 1
ATOM 586 O O . SER A 1 72 ? -20.720 3.835 33.912 1.00 93.12 72 SER A O 1
ATOM 588 N N . TYR A 1 73 ? -22.129 2.154 33.444 1.00 94.75 73 TYR A N 1
ATOM 589 C CA . TYR A 1 73 ? -22.364 1.776 34.835 1.00 94.75 73 TYR A CA 1
ATOM 590 C C . TYR A 1 73 ? -21.095 1.229 35.505 1.00 94.75 73 TYR A C 1
ATOM 592 O O . TYR A 1 73 ? -20.721 1.692 36.584 1.00 94.75 73 TYR A O 1
ATOM 600 N N . ILE A 1 74 ? -20.403 0.281 34.862 1.00 94.94 74 ILE A N 1
ATOM 601 C CA . ILE A 1 74 ? -19.199 -0.351 35.425 1.00 94.94 74 ILE A CA 1
ATOM 602 C C . ILE A 1 74 ? -18.040 0.653 35.500 1.00 94.94 74 ILE A C 1
ATOM 604 O O . ILE A 1 74 ? -17.437 0.818 36.562 1.00 94.94 74 ILE A O 1
ATOM 608 N N . LEU A 1 75 ? -17.752 1.372 34.410 1.00 94.94 75 LEU A N 1
ATOM 609 C CA . LEU A 1 75 ? -16.685 2.377 34.392 1.00 94.94 75 LEU A CA 1
ATOM 610 C C . LEU A 1 75 ? -16.996 3.550 35.334 1.00 94.94 75 LEU A C 1
ATOM 612 O O . LEU A 1 75 ? -16.090 4.027 36.011 1.00 94.94 75 LEU A O 1
ATOM 616 N N . GLY A 1 76 ? -18.264 3.949 35.470 1.00 94.81 76 GLY A N 1
ATOM 617 C CA . GLY A 1 76 ? -18.690 4.983 36.413 1.00 94.81 76 GLY A CA 1
ATOM 618 C C . GLY A 1 76 ? -18.488 4.610 37.889 1.00 94.81 76 GLY A C 1
ATOM 619 O O . GLY A 1 76 ? -18.191 5.492 38.694 1.00 94.81 76 GLY A O 1
ATOM 620 N N . GLN A 1 77 ? -18.594 3.327 38.264 1.00 94.50 77 GLN A N 1
ATOM 621 C CA . GLN A 1 77 ? -18.258 2.871 39.624 1.00 94.50 77 GLN A CA 1
ATOM 622 C C . GLN A 1 77 ? -16.751 2.931 39.905 1.00 94.50 77 GLN A C 1
ATOM 624 O O . GLN A 1 77 ? -16.346 3.340 40.996 1.00 94.50 77 GLN A O 1
ATOM 629 N N . LEU A 1 78 ? -15.926 2.552 38.922 1.00 94.12 78 LEU A N 1
ATOM 630 C CA . LEU A 1 78 ? -14.464 2.652 39.008 1.00 94.12 78 LEU A CA 1
ATOM 631 C C . LEU A 1 78 ? -14.009 4.116 39.068 1.00 94.12 78 LEU A C 1
ATOM 633 O O . LEU A 1 78 ? -13.135 4.470 39.856 1.00 94.12 78 LEU A O 1
ATOM 637 N N . GLU A 1 79 ? -14.631 4.984 38.269 1.00 93.75 79 GLU A N 1
ATOM 638 C CA . GLU A 1 79 ? -14.315 6.410 38.223 1.00 93.75 79 GLU A CA 1
ATOM 639 C C . GLU A 1 79 ? -14.609 7.110 39.557 1.00 93.75 79 GLU A C 1
ATOM 641 O O . GLU A 1 79 ? -13.769 7.852 40.065 1.00 93.75 79 GLU A O 1
ATOM 646 N N . LYS A 1 80 ? -15.770 6.817 40.157 1.00 93.81 80 LYS A N 1
ATOM 647 C CA . LYS A 1 80 ? -16.199 7.354 41.460 1.00 93.81 80 LYS A CA 1
ATOM 648 C C . LYS A 1 80 ? -15.473 6.726 42.657 1.00 93.81 80 LYS A C 1
ATOM 650 O O . LYS A 1 80 ? -15.764 7.096 43.791 1.00 93.81 80 LYS A O 1
ATOM 655 N N . GLY A 1 81 ? -14.589 5.749 42.438 1.00 91.75 81 GL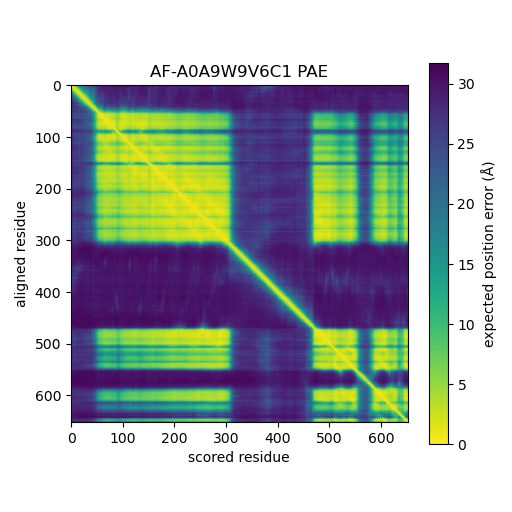Y A N 1
ATOM 656 C CA . GLY A 1 81 ? -13.916 5.011 43.510 1.00 91.75 81 GLY A CA 1
ATOM 657 C C . GLY A 1 81 ? -14.854 4.152 44.368 1.00 91.75 81 GLY A C 1
ATOM 658 O O . GLY A 1 81 ? -14.507 3.826 45.498 1.00 91.75 81 GLY A O 1
ATOM 659 N N . GLN A 1 82 ? -16.035 3.787 43.853 1.00 93.25 82 GLN A N 1
ATOM 660 C CA . GLN A 1 82 ? -16.988 2.873 44.509 1.00 93.25 82 GLN A CA 1
ATOM 661 C C . GLN A 1 82 ? -16.565 1.402 44.368 1.00 93.25 82 GLN A C 1
ATOM 663 O O . GLN A 1 82 ? -16.966 0.543 45.160 1.00 93.25 82 GLN A O 1
ATOM 668 N N . ARG A 1 83 ? -15.752 1.118 43.345 1.00 92.31 83 ARG A N 1
ATOM 669 C CA . ARG A 1 83 ? -15.096 -0.166 43.099 1.00 92.31 83 ARG A CA 1
ATOM 670 C C . ARG A 1 83 ? -13.627 0.056 42.739 1.00 92.31 83 ARG A C 1
ATOM 672 O O . ARG A 1 83 ? -13.296 1.050 42.095 1.00 92.31 83 ARG A O 1
ATOM 679 N N . ARG A 1 84 ? -12.762 -0.885 43.122 1.00 91.94 84 ARG A N 1
ATOM 680 C CA . ARG A 1 84 ? -11.360 -0.972 42.676 1.00 91.94 84 ARG A CA 1
ATOM 681 C C . ARG A 1 84 ? -11.206 -2.047 41.597 1.00 91.94 84 ARG A C 1
ATOM 683 O O . ARG A 1 84 ? -11.935 -3.036 41.605 1.00 91.94 84 ARG A O 1
ATOM 690 N N . TRP A 1 85 ? -10.289 -1.872 40.652 1.00 93.56 85 TRP A N 1
ATOM 691 C CA . TRP A 1 85 ? -10.081 -2.825 39.557 1.00 93.56 85 TRP A CA 1
ATOM 692 C C . TRP A 1 85 ? -9.295 -4.060 40.005 1.00 93.56 85 TRP A C 1
ATOM 694 O O . TRP A 1 85 ? -9.558 -5.168 39.527 1.00 93.56 85 TRP A O 1
ATOM 704 N N . SER A 1 86 ? -8.343 -3.882 40.920 1.00 88.94 86 SER A N 1
ATOM 705 C CA . SER A 1 86 ? -7.430 -4.933 41.375 1.00 88.94 86 SER A CA 1
ATOM 706 C C . SER A 1 86 ? -7.143 -4.839 42.877 1.00 88.94 86 SER A C 1
ATOM 708 O O . SER A 1 86 ? -7.471 -3.844 43.516 1.00 88.94 86 SER A O 1
ATOM 710 N N . ASP A 1 87 ? -6.519 -5.871 43.446 1.00 79.06 87 ASP A N 1
ATOM 711 C CA . ASP A 1 87 ? -6.040 -5.871 44.840 1.00 79.06 87 ASP A CA 1
ATOM 712 C C . ASP A 1 87 ? -4.637 -5.249 44.996 1.00 79.06 87 ASP A C 1
ATOM 714 O O . ASP A 1 87 ? -3.961 -5.440 46.009 1.00 79.06 87 ASP A O 1
ATOM 718 N N . GLU A 1 88 ? -4.172 -4.506 43.987 1.00 79.69 88 GLU A N 1
ATOM 719 C CA . GLU A 1 88 ? -2.909 -3.775 44.045 1.00 79.69 88 GLU A CA 1
ATOM 720 C C . GLU A 1 88 ? -2.975 -2.661 45.102 1.00 79.69 88 GLU A C 1
ATOM 722 O O . GLU A 1 88 ? -3.963 -1.933 45.219 1.00 79.69 88 GLU A O 1
ATOM 727 N N . LYS A 1 89 ? -1.894 -2.514 45.880 1.00 63.22 89 LYS A N 1
ATOM 728 C CA . LYS A 1 89 ? -1.837 -1.641 47.071 1.00 63.22 89 LYS A CA 1
ATOM 729 C C . LYS A 1 89 ? -2.053 -0.149 46.792 1.00 63.22 89 LYS A C 1
ATOM 731 O O . LYS A 1 89 ? -2.309 0.593 47.741 1.00 63.22 89 LYS A O 1
ATOM 736 N N . ASP A 1 90 ? -1.939 0.251 45.528 1.00 64.81 90 ASP A N 1
ATOM 737 C CA . ASP A 1 90 ? -1.992 1.634 45.051 1.00 64.81 90 ASP A CA 1
ATOM 738 C C . ASP A 1 90 ? -3.429 2.119 44.763 1.00 64.81 90 ASP A C 1
ATOM 740 O O . ASP A 1 90 ? -3.646 3.302 44.503 1.00 64.81 90 ASP A O 1
ATOM 744 N N . GLU A 1 91 ? -4.424 1.225 44.801 1.00 70.31 91 GLU A N 1
ATOM 745 C CA . GLU A 1 91 ? -5.842 1.573 44.648 1.00 70.31 91 GLU A CA 1
ATOM 746 C C . GLU A 1 91 ? -6.480 1.900 46.016 1.00 70.31 91 GLU A C 1
ATOM 748 O O . GLU A 1 91 ? -6.007 1.462 47.066 1.00 70.31 91 GLU A O 1
ATOM 753 N N . ASN A 1 92 ? -7.556 2.702 46.033 1.00 73.69 92 ASN A N 1
ATOM 754 C CA . ASN A 1 92 ? -8.202 3.133 47.279 1.00 73.69 92 ASN A CA 1
ATOM 755 C C . ASN A 1 92 ? -8.686 1.918 48.096 1.00 73.69 92 ASN A C 1
ATOM 757 O O . ASN A 1 92 ? -9.691 1.293 47.760 1.00 73.69 92 ASN A O 1
ATOM 761 N N . GLN A 1 93 ? -7.996 1.615 49.199 1.00 74.25 93 GLN A N 1
ATOM 762 C CA . GLN A 1 93 ? -8.200 0.389 49.981 1.00 74.25 93 GLN A CA 1
ATOM 763 C C . GLN A 1 93 ? -9.579 0.311 50.662 1.00 74.25 93 GLN A C 1
ATOM 765 O O . GLN A 1 93 ? -10.002 -0.779 51.039 1.00 74.25 93 GLN A O 1
ATOM 770 N N . SER A 1 94 ? -10.295 1.439 50.771 1.00 80.69 94 SER A N 1
ATOM 771 C CA . SER A 1 94 ? -11.686 1.489 51.252 1.00 80.69 94 SER A CA 1
ATOM 772 C C . SER A 1 94 ? -12.730 1.047 50.214 1.00 80.69 94 SER A C 1
ATOM 774 O O . SER A 1 94 ? -13.870 0.774 50.584 1.00 80.69 94 SER A O 1
ATOM 776 N N . ALA A 1 95 ? -12.364 0.949 48.932 1.00 85.19 95 ALA A N 1
ATOM 777 C CA . ALA A 1 95 ? -13.259 0.513 47.865 1.00 85.19 95 ALA A CA 1
ATOM 778 C C . ALA A 1 95 ? -13.266 -1.019 47.715 1.00 85.19 95 ALA A C 1
ATOM 780 O O . ALA A 1 95 ? -12.215 -1.672 47.732 1.00 85.19 95 ALA A O 1
ATOM 781 N N . THR A 1 96 ? -14.457 -1.589 47.511 1.00 90.31 96 THR A N 1
ATOM 782 C CA . THR A 1 96 ? -14.658 -3.023 47.246 1.00 90.31 96 THR A CA 1
ATOM 783 C C . THR A 1 96 ? -14.059 -3.418 45.893 1.00 90.31 96 THR A C 1
ATOM 785 O O . THR A 1 96 ? -14.103 -2.638 44.941 1.00 90.31 96 THR A O 1
ATOM 788 N N . LEU A 1 97 ? -13.510 -4.629 45.774 1.00 92.81 97 LEU A N 1
ATOM 789 C CA . LEU A 1 97 ? -13.021 -5.154 44.495 1.00 92.81 97 LEU A CA 1
ATOM 790 C C . LEU A 1 97 ? -14.171 -5.291 43.483 1.00 92.81 97 LEU A C 1
ATOM 792 O O . LEU A 1 97 ? -15.259 -5.737 43.842 1.00 92.81 97 LEU A O 1
ATOM 796 N N . LEU A 1 98 ? -13.926 -4.918 42.223 1.00 94.06 98 LEU A N 1
ATOM 797 C CA . LEU A 1 98 ? -14.872 -5.118 41.127 1.00 94.06 98 LEU A CA 1
ATOM 798 C C . LEU A 1 98 ? -15.125 -6.614 40.912 1.00 94.06 98 LEU A C 1
ATOM 800 O O . LEU A 1 98 ? -14.199 -7.389 40.653 1.00 94.06 98 LEU A O 1
ATOM 804 N N . GLU A 1 99 ? -16.399 -6.973 40.980 1.00 94.25 99 GLU A N 1
ATOM 805 C CA . GLU A 1 99 ? -16.910 -8.334 40.963 1.00 94.25 99 GLU A CA 1
ATOM 806 C C . GLU A 1 99 ? -16.532 -9.061 39.651 1.00 94.25 99 GLU A C 1
ATOM 808 O O . GLU A 1 99 ? -16.604 -8.456 38.572 1.00 94.25 99 GLU A O 1
ATOM 813 N N . PRO A 1 100 ? -16.140 -10.354 39.686 1.00 93.81 100 PRO A N 1
ATOM 814 C CA . PRO A 1 100 ? -15.665 -11.068 38.496 1.00 93.81 100 PRO A CA 1
ATOM 815 C C . PRO A 1 100 ? -16.665 -11.083 37.336 1.00 93.81 100 PRO A C 1
ATOM 817 O O . PRO A 1 100 ? -16.265 -10.922 36.183 1.00 93.81 100 PRO A O 1
ATOM 820 N N . TYR A 1 101 ? -17.962 -11.197 37.631 1.00 94.56 101 TYR A N 1
ATOM 821 C CA . TYR A 1 101 ? -19.010 -11.201 36.611 1.00 94.56 101 TYR A CA 1
ATOM 822 C C . TYR A 1 101 ? -19.104 -9.853 35.868 1.00 94.56 101 TYR A C 1
ATOM 824 O O . TYR A 1 101 ? -19.299 -9.829 34.656 1.00 94.56 101 TYR A O 1
ATOM 832 N N . LYS A 1 102 ? -18.841 -8.716 36.537 1.00 94.94 102 LYS A N 1
ATOM 833 C CA . LYS A 1 102 ? -18.772 -7.399 35.873 1.00 94.94 102 LYS A CA 1
ATOM 834 C C . LYS A 1 102 ? -17.594 -7.338 34.900 1.00 94.94 102 LYS A C 1
ATOM 836 O O . LYS A 1 102 ? -17.721 -6.752 33.830 1.00 94.94 102 LYS A O 1
ATOM 841 N N . LYS A 1 103 ? -16.467 -7.993 35.212 1.00 94.81 103 LYS A N 1
ATOM 842 C CA . LYS A 1 103 ? -15.338 -8.136 34.272 1.00 94.81 103 LYS A CA 1
ATOM 843 C C . LYS A 1 103 ? -15.678 -9.050 33.089 1.00 94.81 103 LYS A C 1
ATOM 845 O O . LYS A 1 103 ? -15.242 -8.748 31.984 1.00 94.81 103 LYS A O 1
ATOM 850 N N . ALA A 1 104 ? -16.481 -10.098 33.292 1.00 93.94 104 ALA A N 1
ATOM 851 C CA . ALA A 1 104 ? -17.002 -10.926 32.201 1.00 93.94 104 ALA A CA 1
ATOM 852 C C . ALA A 1 104 ? -17.931 -10.119 31.272 1.00 93.94 104 ALA A C 1
ATOM 854 O O . ALA A 1 104 ? -17.679 -10.051 30.073 1.00 93.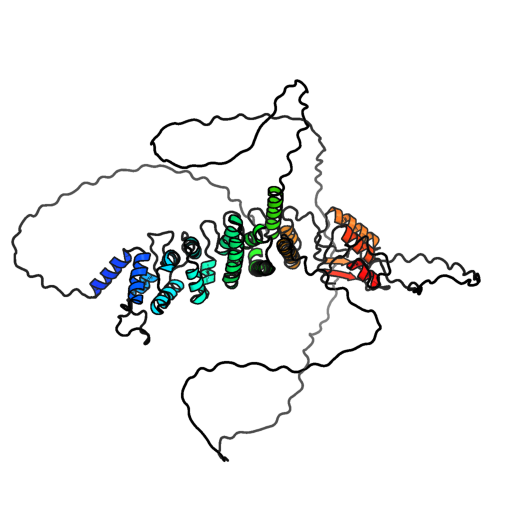94 104 ALA A O 1
ATOM 855 N N . ILE A 1 105 ? -18.901 -9.382 31.828 1.00 93.44 105 ILE A N 1
ATOM 856 C CA . ILE A 1 105 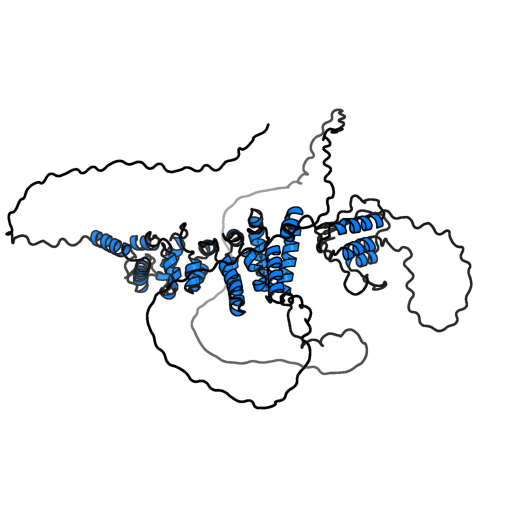? -19.791 -8.481 31.072 1.00 93.44 105 ILE A CA 1
ATOM 857 C C . ILE A 1 105 ? -19.004 -7.464 30.225 1.00 93.44 105 ILE A C 1
ATOM 859 O O . ILE A 1 105 ? -19.437 -7.104 29.130 1.00 93.44 105 ILE A O 1
ATOM 863 N N . LEU A 1 106 ? -17.827 -7.014 30.686 1.00 92.44 106 LEU A N 1
ATOM 864 C CA . LEU A 1 106 ? -16.987 -6.083 29.925 1.00 92.44 106 LEU A CA 1
ATOM 865 C C . LEU A 1 106 ? -16.378 -6.665 28.630 1.00 92.44 106 LEU A C 1
ATOM 867 O O . LEU A 1 106 ? -15.924 -5.897 27.781 1.00 92.44 106 LEU A O 1
ATOM 871 N N . ILE A 1 107 ? -16.347 -7.990 28.471 1.00 93.12 107 ILE A N 1
ATOM 872 C CA . ILE A 1 107 ? -15.738 -8.684 27.319 1.00 93.12 107 ILE A CA 1
ATOM 873 C C . ILE A 1 107 ? -16.748 -9.508 26.511 1.00 93.12 107 ILE A C 1
ATOM 875 O O . ILE A 1 107 ? -16.377 -10.148 25.529 1.00 93.12 107 ILE A O 1
ATOM 879 N N . GLU A 1 108 ? -18.013 -9.493 26.917 1.00 91.06 108 GLU A N 1
ATOM 880 C CA . GLU A 1 108 ? -19.108 -10.195 26.256 1.00 91.06 108 GLU A CA 1
ATOM 881 C C . GLU A 1 108 ? -19.549 -9.531 24.946 1.00 91.06 108 GLU A C 1
ATOM 883 O O . GLU A 1 108 ? -19.192 -8.392 24.623 1.00 91.06 108 GLU A O 1
ATOM 888 N N . THR A 1 109 ? -20.366 -10.274 24.197 1.00 89.88 109 THR A N 1
ATOM 889 C CA . THR A 1 109 ? -21.118 -9.761 23.050 1.00 89.88 109 THR A CA 1
ATOM 890 C C . THR A 1 109 ? -22.610 -9.730 23.346 1.00 89.88 109 THR A C 1
ATOM 892 O O . THR A 1 109 ? -23.129 -10.565 24.083 1.00 89.88 109 THR A O 1
ATOM 895 N N . ASP A 1 110 ? -23.304 -8.746 22.787 1.00 88.25 110 ASP A N 1
ATOM 896 C CA . ASP A 1 110 ? -24.756 -8.649 22.800 1.00 88.25 110 ASP A CA 1
ATOM 897 C C . ASP A 1 110 ? -25.303 -9.079 21.439 1.00 88.25 110 ASP A C 1
ATOM 899 O O . ASP A 1 110 ? -25.269 -8.327 20.466 1.00 88.25 110 ASP A O 1
ATOM 903 N N . GLU A 1 111 ? -25.827 -10.302 21.375 1.00 85.88 111 GLU A N 1
ATOM 904 C CA . GLU A 1 111 ? -26.391 -10.892 20.155 1.00 85.88 111 GLU A CA 1
ATOM 905 C C . GLU A 1 111 ? -27.585 -10.100 19.585 1.00 85.88 111 GLU A C 1
ATOM 907 O O . GLU A 1 111 ? -27.967 -10.300 18.425 1.00 85.88 111 GLU A O 1
ATOM 912 N N . ARG A 1 112 ? -28.167 -9.187 20.382 1.00 85.94 112 ARG A N 1
ATOM 913 C CA . ARG A 1 112 ? -29.244 -8.277 19.968 1.00 85.94 112 ARG A CA 1
ATOM 914 C C . ARG A 1 112 ? -28.754 -7.223 18.967 1.00 85.94 112 ARG A C 1
ATOM 916 O O . ARG A 1 112 ? -29.513 -6.871 18.065 1.00 85.94 112 ARG A O 1
ATOM 923 N N . ASP A 1 113 ? -27.507 -6.753 19.080 1.00 84.94 113 ASP A N 1
ATOM 924 C CA . ASP A 1 113 ? -26.898 -5.793 18.144 1.00 84.94 113 ASP A CA 1
ATOM 925 C C . ASP A 1 113 ? -25.874 -6.501 17.248 1.00 84.94 113 ASP A C 1
ATOM 927 O O . ASP A 1 113 ? -24.696 -6.616 17.567 1.00 84.94 113 ASP A O 1
ATOM 931 N N . ARG A 1 114 ? -26.329 -6.976 16.086 1.00 83.25 114 ARG A N 1
ATOM 932 C CA . ARG A 1 114 ? -25.482 -7.709 15.129 1.00 83.25 114 ARG A CA 1
ATOM 933 C C . ARG A 1 114 ? -24.427 -6.851 14.425 1.00 83.25 114 ARG A C 1
ATOM 935 O O . ARG A 1 114 ? -23.545 -7.425 13.791 1.00 83.25 114 ARG A O 1
ATOM 942 N N . GLU A 1 115 ? -24.538 -5.524 14.481 1.00 82.56 115 GLU A N 1
ATOM 943 C CA . GLU A 1 115 ? -23.598 -4.602 13.831 1.00 82.56 115 GLU A CA 1
ATOM 944 C C . GLU A 1 115 ? -22.524 -4.108 14.810 1.00 82.56 115 GLU A C 1
ATOM 946 O O . GLU A 1 115 ? -21.378 -3.905 14.405 1.00 82.56 115 GLU A O 1
ATOM 951 N N . HIS A 1 116 ? -22.869 -3.956 16.094 1.00 85.25 116 HIS A N 1
ATOM 952 C CA . HIS A 1 116 ? -21.994 -3.423 17.145 1.00 85.25 116 HIS A CA 1
ATOM 953 C C . HIS A 1 116 ? -21.968 -4.297 18.419 1.00 85.25 116 HIS A C 1
ATOM 955 O O . HIS A 1 116 ? -22.072 -3.756 19.522 1.00 85.25 116 HIS A O 1
ATOM 961 N N . PRO A 1 117 ? -21.815 -5.633 18.326 1.00 86.94 117 PRO A N 1
ATOM 962 C CA . PRO A 1 117 ? -22.119 -6.542 19.432 1.00 86.94 117 PRO A CA 1
ATOM 963 C C . PRO A 1 117 ? -21.156 -6.447 20.616 1.00 86.94 117 PRO A C 1
ATOM 965 O O . PRO A 1 117 ? -21.496 -6.936 21.684 1.00 86.94 117 PRO A O 1
ATOM 968 N N . SER A 1 118 ? -19.959 -5.868 20.482 1.00 91.75 118 SER A N 1
ATOM 969 C CA . SER A 1 118 ? -18.983 -5.806 21.585 1.00 91.75 118 SER A CA 1
ATOM 970 C C . SER A 1 118 ? -18.841 -4.404 22.180 1.00 91.75 118 SER A C 1
ATOM 972 O O . SER A 1 118 ? -18.943 -3.396 21.476 1.00 91.75 118 SER A O 1
ATOM 974 N N . LEU A 1 119 ? -18.497 -4.317 23.474 1.00 91.62 119 LEU A N 1
ATOM 975 C CA . LEU A 1 119 ? -18.212 -3.030 24.134 1.00 91.62 119 LEU A CA 1
ATOM 976 C C . LEU A 1 119 ? -17.116 -2.213 23.446 1.00 91.62 119 LEU A C 1
ATOM 978 O O . LEU A 1 119 ? -17.088 -0.991 23.574 1.00 91.62 119 LEU A O 1
ATOM 982 N N . LEU A 1 120 ? -16.238 -2.857 22.679 1.00 93.19 120 LEU A N 1
ATOM 983 C CA . LEU A 1 120 ? -15.201 -2.172 21.922 1.00 93.19 120 LEU A CA 1
ATOM 984 C C . LEU A 1 120 ? -15.792 -1.300 20.790 1.00 93.19 120 LEU A C 1
ATOM 986 O O . LEU A 1 120 ? -15.248 -0.234 20.501 1.00 93.19 120 LEU A O 1
ATOM 990 N N . HIS A 1 121 ? -16.954 -1.673 20.236 1.00 92.75 121 HIS A N 1
ATOM 991 C CA . HIS A 1 121 ? -17.740 -0.822 19.335 1.00 92.75 121 HIS A CA 1
ATOM 992 C C . HIS A 1 121 ? -18.392 0.352 20.086 1.00 92.75 121 HIS A C 1
ATOM 994 O O . HIS A 1 121 ? -18.372 1.482 19.596 1.00 92.75 121 HIS A O 1
ATOM 1000 N N . ALA A 1 122 ? -18.924 0.122 21.293 1.00 91.69 122 ALA A N 1
ATOM 1001 C CA . ALA A 1 122 ? -19.509 1.179 22.125 1.00 91.69 122 ALA A CA 1
ATOM 1002 C C . ALA A 1 122 ? -18.462 2.238 22.534 1.00 91.69 122 ALA A C 1
ATOM 1004 O O . ALA A 1 122 ? -18.706 3.437 22.377 1.00 91.69 122 ALA A O 1
ATOM 1005 N N . LEU A 1 123 ? -17.266 1.801 22.952 1.00 94.00 12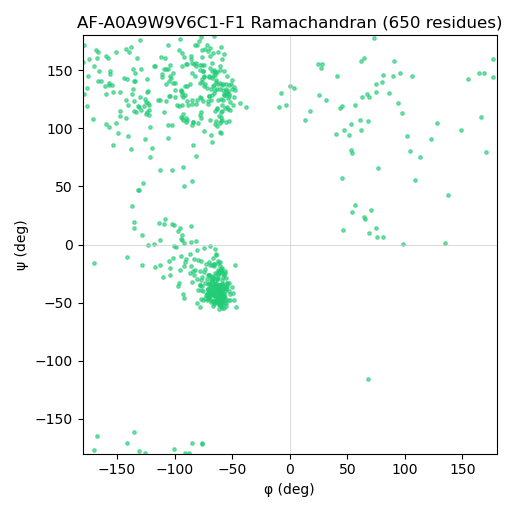3 LEU A N 1
ATOM 1006 C CA . LEU A 1 123 ? -16.110 2.665 23.229 1.00 94.00 123 LEU A CA 1
ATOM 1007 C C . LEU A 1 123 ? -15.702 3.482 21.994 1.00 94.00 123 LEU A C 1
ATOM 1009 O O . LEU A 1 123 ? -15.528 4.695 22.095 1.00 94.00 123 LEU A O 1
ATOM 1013 N N . ALA A 1 124 ? -15.607 2.843 20.822 1.00 94.31 124 ALA A N 1
ATOM 1014 C CA . ALA A 1 124 ? -15.298 3.519 19.561 1.00 94.31 124 ALA A CA 1
ATOM 1015 C C . ALA A 1 124 ? -16.344 4.586 19.188 1.00 94.31 124 ALA A C 1
ATOM 1017 O O . ALA A 1 124 ? -15.997 5.632 18.640 1.00 94.31 124 ALA A O 1
ATOM 1018 N N . ARG A 1 125 ? -17.621 4.331 19.496 1.00 92.81 125 ARG A N 1
ATOM 1019 C CA . ARG A 1 125 ? -18.771 5.171 19.134 1.00 92.81 125 ARG A CA 1
ATOM 1020 C C . ARG A 1 125 ? -19.043 6.340 20.088 1.00 92.81 125 ARG A C 1
ATOM 1022 O O . ARG A 1 125 ? -19.699 7.292 19.675 1.00 92.81 125 ARG A O 1
ATOM 1029 N N . ARG A 1 126 ? -18.585 6.277 21.345 1.00 92.31 126 ARG A N 1
ATOM 1030 C CA . ARG A 1 126 ? -18.861 7.291 22.390 1.00 92.31 126 ARG A CA 1
ATOM 1031 C C . ARG A 1 126 ? -17.635 7.645 23.241 1.00 92.31 126 ARG A C 1
ATOM 1033 O O . ARG A 1 126 ? -17.747 7.943 24.427 1.00 92.31 126 ARG A O 1
ATOM 1040 N N . TRP A 1 127 ? -16.448 7.618 22.637 1.00 94.44 127 TRP A N 1
ATOM 1041 C CA . TRP A 1 127 ? -15.159 7.746 23.332 1.00 94.44 127 TRP A CA 1
ATOM 1042 C C . TRP A 1 127 ? -15.049 8.944 24.289 1.00 94.44 127 TRP A C 1
ATOM 1044 O O . TRP A 1 127 ? -14.460 8.841 25.360 1.00 94.44 127 TRP A O 1
ATOM 1054 N N . ASN A 1 128 ? -15.648 10.079 23.922 1.00 92.12 128 ASN A N 1
ATOM 1055 C CA . ASN A 1 128 ? -15.607 11.324 24.692 1.00 92.12 128 ASN A CA 1
ATOM 1056 C C . ASN A 1 128 ? -16.389 11.297 26.021 1.00 92.12 128 ASN A C 1
ATOM 1058 O O . ASN A 1 128 ? -16.399 12.305 26.722 1.00 92.12 128 ASN A O 1
ATOM 1062 N N . GLN A 1 129 ? -17.056 10.190 26.353 1.00 89.69 129 GLN A N 1
ATOM 1063 C CA . GLN A 1 129 ? -17.827 10.025 27.589 1.00 89.69 129 GLN A CA 1
ATOM 1064 C C . GLN A 1 129 ? -17.060 9.261 28.682 1.00 89.69 129 GLN A C 1
ATOM 1066 O O . GLN A 1 129 ? -17.576 9.105 29.785 1.00 89.69 129 GLN A O 1
ATOM 1071 N N . TYR A 1 130 ? -15.836 8.801 28.397 1.00 89.56 130 TYR A N 1
ATOM 1072 C CA . TYR A 1 130 ? -15.030 7.993 29.313 1.00 89.56 130 TYR A CA 1
ATOM 1073 C C . TYR A 1 130 ? -13.790 8.757 29.795 1.00 89.56 130 TYR A C 1
ATOM 1075 O O . TYR A 1 130 ? -12.964 9.201 28.998 1.00 89.56 130 TYR A O 1
ATOM 1083 N N . HIS A 1 131 ? -13.623 8.882 31.113 1.00 90.81 131 HIS A N 1
ATOM 1084 C CA . HIS A 1 131 ? -12.522 9.636 31.719 1.00 90.81 131 HIS A CA 1
ATOM 1085 C C . HIS A 1 131 ? -11.217 8.821 31.771 1.00 90.81 131 HIS A C 1
ATOM 1087 O O . HIS A 1 131 ? -10.783 8.346 32.820 1.00 90.81 131 HIS A O 1
ATOM 1093 N N . THR A 1 132 ? -10.553 8.686 30.620 1.00 91.31 132 THR A N 1
ATOM 1094 C CA . THR A 1 132 ? -9.310 7.907 30.431 1.00 91.31 132 THR A CA 1
ATOM 1095 C C . THR A 1 132 ? -8.092 8.416 31.201 1.00 91.31 132 THR A C 1
ATOM 1097 O O . THR A 1 132 ? -7.058 7.740 31.228 1.00 91.31 132 THR A O 1
ATOM 1100 N N . GLU A 1 133 ? -8.185 9.591 31.825 1.00 91.69 133 GLU A N 1
ATOM 1101 C CA . GLU A 1 133 ? -7.177 10.103 32.759 1.00 91.69 133 GLU A CA 1
ATOM 1102 C C . GLU A 1 133 ? -7.205 9.400 34.118 1.00 91.69 133 GLU A C 1
ATOM 1104 O O . GLU A 1 133 ? -6.175 9.326 34.786 1.00 91.69 133 GLU A O 1
ATOM 1109 N N . ASN A 1 134 ? -8.338 8.803 34.504 1.00 92.38 134 ASN A N 1
ATOM 1110 C CA . ASN A 1 134 ? -8.387 7.944 35.678 1.00 92.38 134 ASN A CA 1
ATOM 1111 C C . ASN A 1 134 ? -7.640 6.621 35.372 1.00 92.38 134 ASN A C 1
ATOM 1113 O O . ASN A 1 134 ? -8.026 5.900 34.445 1.00 92.38 134 ASN A O 1
ATOM 1117 N N . PRO A 1 135 ? -6.586 6.260 36.132 1.00 92.25 135 PRO A N 1
ATOM 1118 C CA . PRO A 1 135 ? -5.772 5.078 35.844 1.00 92.25 135 PRO A CA 1
ATOM 1119 C C . PRO A 1 135 ? -6.544 3.759 36.004 1.00 92.25 135 PRO A C 1
ATOM 1121 O O . PRO A 1 135 ? -6.228 2.791 35.318 1.00 92.25 135 PRO A O 1
ATOM 1124 N N . ILE A 1 136 ? -7.574 3.716 36.854 1.00 92.38 136 ILE A N 1
ATOM 1125 C CA . ILE A 1 136 ? -8.414 2.530 37.079 1.00 92.38 136 ILE A CA 1
ATOM 1126 C C . ILE A 1 136 ? -9.345 2.316 35.875 1.00 92.38 136 ILE A C 1
ATOM 1128 O O . ILE A 1 136 ? -9.405 1.218 35.320 1.00 92.38 136 ILE A O 1
ATOM 1132 N N . VAL A 1 137 ? -9.990 3.386 35.394 1.00 94.56 137 VAL A N 1
ATOM 1133 C CA . VAL A 1 137 ? -10.789 3.371 34.150 1.00 94.56 137 VAL A CA 1
ATOM 1134 C C . VAL A 1 137 ? -9.908 3.001 32.949 1.00 94.56 137 VAL A C 1
ATOM 1136 O O . VAL A 1 137 ? -10.303 2.195 32.109 1.00 94.56 137 VAL A O 1
ATOM 1139 N N . ARG A 1 138 ? -8.670 3.511 32.900 1.00 95.25 138 ARG A N 1
ATOM 1140 C CA . ARG A 1 138 ? -7.672 3.158 31.880 1.00 95.25 138 ARG A CA 1
ATOM 1141 C C . ARG A 1 138 ? -7.317 1.665 31.895 1.00 95.25 138 ARG A C 1
ATOM 1143 O O . ARG A 1 138 ? -7.327 1.059 30.826 1.00 95.25 138 ARG A O 1
ATOM 1150 N N . LYS A 1 139 ? -7.053 1.061 33.067 1.00 94.81 139 LYS A N 1
ATOM 1151 C CA . LYS A 1 139 ? -6.836 -0.398 33.207 1.00 94.81 139 LYS A CA 1
ATOM 1152 C C . LYS A 1 139 ? -8.035 -1.194 32.671 1.00 94.81 139 LYS A C 1
ATOM 1154 O O . LYS A 1 139 ? -7.841 -2.152 31.927 1.00 94.81 139 LYS A O 1
ATOM 1159 N N . ALA A 1 140 ? -9.258 -0.771 32.995 1.00 95.00 140 ALA A N 1
ATOM 1160 C CA . ALA A 1 140 ? -10.479 -1.424 32.521 1.00 95.00 140 ALA A CA 1
ATOM 1161 C C . ALA A 1 140 ? -10.639 -1.346 30.991 1.00 95.00 140 ALA A C 1
ATOM 1163 O O . ALA A 1 140 ? -10.924 -2.354 30.351 1.00 95.00 140 ALA A O 1
ATOM 1164 N N . ILE A 1 141 ? -10.389 -0.182 30.381 1.00 96.06 141 ILE A N 1
ATOM 1165 C CA . ILE A 1 141 ? -10.457 -0.011 28.919 1.00 96.06 141 ILE A CA 1
ATOM 1166 C C . ILE A 1 141 ? -9.372 -0.832 28.203 1.00 96.06 141 ILE A C 1
ATOM 1168 O O . ILE A 1 141 ? -9.661 -1.452 27.182 1.00 96.06 141 ILE A O 1
ATOM 1172 N N . ILE A 1 142 ? -8.150 -0.897 28.748 1.00 96.44 142 ILE A N 1
ATOM 1173 C CA . ILE A 1 142 ? -7.079 -1.769 28.231 1.00 96.44 142 ILE A CA 1
ATOM 1174 C C . ILE A 1 142 ? -7.531 -3.236 28.244 1.00 96.44 142 ILE A C 1
ATOM 1176 O O . ILE A 1 142 ? -7.422 -3.915 27.226 1.00 96.44 142 ILE A O 1
ATOM 1180 N N . TYR A 1 143 ? -8.123 -3.703 29.346 1.00 95.94 143 TYR A N 1
ATOM 1181 C CA . TYR A 1 143 ? -8.662 -5.062 29.445 1.00 95.94 143 TYR A CA 1
ATOM 1182 C C . TYR A 1 143 ? -9.756 -5.346 28.402 1.00 95.94 143 TYR A C 1
ATOM 1184 O O . TYR A 1 143 ? -9.730 -6.406 27.777 1.00 95.94 143 TYR A O 1
ATOM 1192 N N . ILE A 1 144 ? -10.666 -4.395 28.143 1.00 95.38 144 ILE A N 1
ATOM 1193 C CA . ILE A 1 144 ? -11.669 -4.515 27.068 1.00 95.38 144 ILE A CA 1
ATOM 1194 C C . ILE A 1 144 ? -10.972 -4.639 25.703 1.00 95.38 144 ILE A C 1
ATOM 1196 O O . ILE A 1 144 ? -11.286 -5.552 24.944 1.00 95.38 144 ILE A O 1
ATOM 1200 N N . ILE A 1 145 ? -9.991 -3.783 25.392 1.00 95.44 145 ILE A N 1
ATOM 1201 C CA . ILE A 1 145 ? -9.242 -3.842 24.121 1.00 95.44 145 ILE A CA 1
ATOM 1202 C C . ILE A 1 145 ? -8.516 -5.185 23.959 1.00 95.44 145 ILE A C 1
ATOM 1204 O O . ILE A 1 145 ? -8.515 -5.752 22.869 1.00 95.44 145 ILE A O 1
ATOM 1208 N N . GLU A 1 146 ? -7.910 -5.719 25.017 1.00 94.75 146 GLU A N 1
ATOM 1209 C CA . GLU A 1 146 ? -7.193 -6.996 24.964 1.00 94.75 146 GLU A CA 1
ATOM 1210 C C . GLU A 1 146 ? -8.137 -8.193 24.806 1.00 94.75 146 GLU A C 1
ATOM 1212 O O . GLU A 1 146 ? -7.890 -9.064 23.967 1.00 94.75 146 GLU A O 1
ATOM 1217 N N . LYS A 1 147 ? -9.218 -8.242 25.595 1.00 94.38 147 LYS A N 1
ATOM 1218 C CA . LYS A 1 147 ? -10.024 -9.454 25.810 1.00 94.38 147 LYS A CA 1
ATOM 1219 C C . LYS A 1 147 ? -11.360 -9.493 25.077 1.00 94.38 147 LYS A C 1
ATOM 1221 O O . LYS A 1 147 ? -11.823 -10.595 24.798 1.00 94.38 147 LYS A O 1
ATOM 1226 N N . ALA A 1 148 ? -11.967 -8.351 24.754 1.00 90.88 148 ALA A N 1
ATOM 1227 C CA . ALA A 1 148 ? -13.219 -8.352 24.003 1.00 90.88 148 ALA A CA 1
ATOM 1228 C C . ALA A 1 148 ? -13.002 -8.933 22.591 1.00 90.88 148 ALA A C 1
ATOM 1230 O O . ALA A 1 148 ? -11.931 -8.724 21.991 1.00 90.88 148 ALA A O 1
ATOM 1231 N N . PRO A 1 149 ? -14.004 -9.643 22.040 1.00 87.06 149 PRO A N 1
ATOM 1232 C CA . PRO A 1 149 ? -13.972 -10.107 20.666 1.00 87.06 149 PRO A CA 1
ATOM 1233 C C . PRO A 1 149 ? -13.970 -8.915 19.706 1.00 87.06 149 PRO A C 1
ATOM 1235 O O . PRO A 1 149 ? -14.599 -7.876 19.932 1.00 87.06 149 PRO A O 1
ATOM 1238 N N . LYS A 1 150 ? -13.191 -9.089 18.641 1.00 83.06 150 LYS A N 1
ATOM 1239 C CA . LYS A 1 150 ? -12.847 -8.047 17.671 1.00 83.06 150 LYS A CA 1
ATOM 1240 C C . LYS A 1 150 ? -13.448 -8.294 16.288 1.00 83.06 150 LYS A C 1
ATOM 1242 O O . LYS A 1 150 ? -13.457 -7.375 15.484 1.00 83.06 150 LYS A O 1
ATOM 1247 N N . ASN A 1 151 ? -13.873 -9.525 15.998 1.00 70.25 151 ASN A N 1
ATOM 1248 C CA . ASN A 1 151 ? -14.264 -9.950 14.659 1.00 70.25 151 ASN A CA 1
ATOM 1249 C C . ASN A 1 151 ? -15.470 -10.899 14.704 1.00 70.25 151 ASN A C 1
ATOM 1251 O O . ASN A 1 151 ? -15.321 -12.078 15.031 1.00 70.25 151 ASN A O 1
ATOM 1255 N N . GLY A 1 152 ? -16.623 -10.412 14.263 1.00 67.75 152 GLY A N 1
ATOM 1256 C CA . GLY A 1 152 ? -17.767 -11.216 13.841 1.00 67.75 152 GLY A CA 1
ATOM 1257 C C . GLY A 1 152 ? -18.089 -10.974 12.366 1.00 67.75 152 GLY A C 1
ATOM 1258 O O . GLY A 1 152 ? -17.811 -9.916 11.810 1.00 67.75 152 GLY A O 1
ATOM 1259 N N . VAL A 1 153 ? -18.697 -11.963 11.707 1.00 63.44 153 VAL 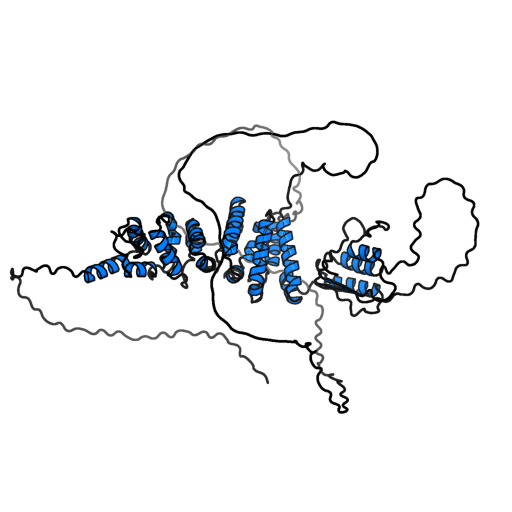A N 1
ATOM 1260 C CA . VAL A 1 153 ? -18.875 -12.009 10.234 1.00 63.44 153 VAL A CA 1
ATOM 1261 C C . VAL A 1 153 ? -19.736 -10.859 9.668 1.00 63.44 153 VAL A C 1
ATOM 1263 O O . VAL A 1 153 ? -19.758 -10.646 8.456 1.00 63.44 153 VAL A O 1
ATOM 1266 N N . LYS A 1 154 ? -20.459 -10.125 10.523 1.00 76.12 154 LYS A N 1
ATOM 1267 C CA . LYS A 1 154 ? -21.351 -9.009 10.157 1.00 76.12 154 LYS A CA 1
ATOM 1268 C C . LYS A 1 154 ? -21.089 -7.721 10.951 1.00 76.12 154 LYS A C 1
ATOM 1270 O O . LYS A 1 154 ? -21.874 -6.786 10.844 1.00 76.12 154 LYS A O 1
ATOM 1275 N N . GLU A 1 155 ? -20.020 -7.681 11.741 1.00 83.81 155 GLU A N 1
ATOM 1276 C CA . GLU A 1 155 ? -19.714 -6.546 12.615 1.00 83.81 155 GLU A CA 1
ATOM 1277 C C . GLU A 1 155 ? -19.151 -5.369 11.810 1.00 83.81 155 GLU A C 1
ATOM 1279 O O . GLU A 1 155 ? -18.347 -5.547 10.891 1.00 83.81 155 GLU A O 1
ATOM 1284 N N . ALA A 1 156 ? -19.564 -4.149 12.153 1.00 88.94 156 ALA A N 1
ATOM 1285 C CA . ALA A 1 156 ? -19.054 -2.944 11.517 1.00 88.94 156 ALA A CA 1
ATOM 1286 C C . ALA A 1 156 ? -17.653 -2.617 12.067 1.00 88.94 156 ALA A C 1
ATOM 1288 O O . ALA A 1 156 ? -17.521 -2.447 13.278 1.00 88.94 156 ALA A O 1
ATOM 1289 N N . PRO A 1 157 ? -16.607 -2.447 11.231 1.00 94.25 157 PRO A N 1
ATOM 1290 C CA . PRO A 1 157 ? -15.235 -2.314 11.712 1.00 94.25 157 PRO A CA 1
ATOM 1291 C C . PRO A 1 157 ? -15.053 -1.283 12.826 1.00 94.25 157 PRO A C 1
ATOM 1293 O O . PRO A 1 157 ? -15.489 -0.134 12.731 1.00 94.25 157 PRO A O 1
ATOM 1296 N N . ILE A 1 158 ? -14.320 -1.670 13.865 1.00 95.06 158 ILE A N 1
ATOM 1297 C CA . ILE A 1 158 ? -14.147 -0.865 15.080 1.00 95.06 158 ILE A CA 1
ATOM 1298 C C . ILE A 1 158 ? -13.487 0.493 14.772 1.00 95.06 158 ILE A C 1
ATOM 1300 O O . ILE A 1 158 ? -13.883 1.531 15.309 1.00 95.06 158 ILE A O 1
ATOM 1304 N N . TRP A 1 159 ? -12.527 0.524 13.840 1.00 95.06 159 TRP A N 1
ATOM 1305 C CA . TRP A 1 159 ? -11.943 1.780 13.358 1.00 95.06 159 TRP A CA 1
ATOM 1306 C C . TRP A 1 159 ? -12.948 2.631 12.565 1.00 95.06 159 TRP A C 1
ATOM 1308 O O . TRP A 1 159 ? -12.867 3.857 12.627 1.00 95.06 159 TRP A O 1
ATOM 1318 N N . LEU A 1 160 ? -13.897 2.021 11.843 1.00 94.69 160 LEU A N 1
ATOM 1319 C CA . LEU A 1 160 ? -14.911 2.736 11.062 1.00 94.69 160 LEU A CA 1
ATOM 1320 C C . LEU A 1 160 ? -15.916 3.416 11.989 1.00 94.69 160 LEU A C 1
ATOM 1322 O O . LEU A 1 160 ? -16.277 4.565 11.740 1.00 94.69 160 LEU A O 1
ATOM 1326 N N . GLN A 1 161 ? -16.294 2.767 13.095 1.00 94.25 161 GLN A N 1
ATOM 1327 C CA . GLN A 1 161 ? -17.114 3.386 14.140 1.00 94.25 161 GLN A CA 1
ATOM 1328 C C . GLN A 1 161 ? -16.431 4.621 14.733 1.00 94.25 161 GLN A C 1
ATOM 1330 O O . GLN A 1 161 ? -17.038 5.694 14.776 1.00 94.25 161 GLN A O 1
ATOM 1335 N N . ALA A 1 162 ? -15.150 4.500 15.094 1.00 94.69 162 ALA A N 1
ATOM 1336 C CA . ALA A 1 162 ? -14.362 5.609 15.625 1.00 94.69 162 ALA A CA 1
ATOM 1337 C C . ALA A 1 162 ? -14.193 6.757 14.615 1.00 94.69 162 ALA A C 1
ATOM 1339 O O . ALA A 1 162 ? -14.361 7.923 14.967 1.00 94.69 162 ALA A O 1
ATOM 1340 N N . VAL A 1 163 ? -13.898 6.452 13.346 1.00 92.69 163 VAL A N 1
ATOM 1341 C CA . VAL A 1 163 ? -13.754 7.466 12.287 1.00 92.69 163 VAL A CA 1
ATOM 1342 C C . VAL A 1 163 ? -15.085 8.166 11.999 1.00 92.69 163 VAL A C 1
ATOM 1344 O O . VAL A 1 163 ? -15.107 9.393 11.912 1.00 92.69 163 VAL A O 1
ATOM 1347 N N . SER A 1 164 ? -16.189 7.420 11.900 1.00 91.44 164 SER A N 1
ATOM 1348 C CA . SER A 1 164 ? -17.512 7.959 11.544 1.00 91.44 164 SER A CA 1
ATOM 1349 C C . SER A 1 164 ? -18.099 8.873 12.623 1.00 91.44 164 SER A C 1
ATOM 1351 O O . SER A 1 164 ? -18.792 9.832 12.295 1.00 91.44 164 SER A O 1
ATOM 1353 N N . HIS A 1 165 ? -17.779 8.622 13.896 1.00 92.81 165 HIS A N 1
ATOM 1354 C CA . HIS A 1 165 ? -18.197 9.455 15.031 1.00 92.81 165 HIS A CA 1
ATOM 1355 C C . HIS A 1 165 ? -17.146 10.520 15.426 1.00 92.81 165 HIS A C 1
ATOM 1357 O O . HIS A 1 165 ? -17.332 11.251 16.395 1.00 92.81 165 HIS A O 1
ATOM 1363 N N . GLY A 1 166 ? -16.039 10.647 14.679 1.00 91.38 166 GLY A N 1
ATOM 1364 C CA . GLY A 1 166 ? -14.993 11.650 14.935 1.00 91.38 166 GLY A CA 1
ATOM 1365 C C . GLY A 1 166 ? -14.084 11.348 16.137 1.00 91.38 166 GLY A C 1
ATOM 1366 O O . GLY A 1 166 ? -13.329 12.210 16.583 1.00 91.38 166 GLY A O 1
ATOM 1367 N N . HIS A 1 167 ? -14.111 10.123 16.656 1.00 94.81 167 HIS A N 1
ATOM 1368 C CA . HIS A 1 167 ? -13.408 9.676 17.857 1.00 94.81 167 HIS A CA 1
ATOM 1369 C C . HIS A 1 167 ? -12.019 9.082 17.561 1.00 94.81 167 HIS A C 1
ATOM 1371 O O . HIS A 1 167 ? -11.657 8.013 18.045 1.00 94.81 167 HIS A O 1
ATOM 1377 N N . LEU A 1 168 ? -11.190 9.793 16.788 1.00 91.88 168 LEU A N 1
ATOM 1378 C CA . LEU A 1 168 ? -9.821 9.348 16.466 1.00 91.88 168 LEU A CA 1
ATOM 1379 C C . LEU A 1 168 ? -8.917 9.180 17.701 1.00 91.88 168 LEU A C 1
ATOM 1381 O O . LEU A 1 168 ? -7.973 8.392 17.659 1.00 91.88 168 LEU A O 1
ATOM 1385 N N . GLU A 1 169 ? -9.220 9.870 18.804 1.00 94.38 169 GLU A N 1
ATOM 1386 C CA . GLU A 1 169 ? -8.496 9.716 20.072 1.00 94.38 169 GLU A CA 1
ATOM 1387 C C . GLU A 1 169 ? -8.596 8.292 20.647 1.00 94.38 169 GLU A C 1
ATOM 1389 O O . GLU A 1 169 ? -7.668 7.852 21.317 1.00 94.38 169 GLU A O 1
ATOM 1394 N N . PHE A 1 170 ? -9.637 7.521 20.311 1.00 95.94 170 PHE A N 1
ATOM 1395 C CA . PHE A 1 170 ? -9.721 6.098 20.655 1.00 95.94 170 PHE A CA 1
ATOM 1396 C C . PHE A 1 170 ? -8.658 5.260 19.926 1.00 95.94 170 PHE A C 1
ATOM 1398 O O . PHE A 1 170 ? -7.972 4.439 20.536 1.00 95.94 170 PHE A O 1
ATOM 1405 N N . ILE A 1 171 ? -8.448 5.504 18.627 1.00 95.94 171 ILE A N 1
ATOM 1406 C CA . ILE A 1 171 ? -7.417 4.799 17.847 1.00 95.94 171 ILE A CA 1
ATOM 1407 C C . ILE A 1 171 ? -6.015 5.200 18.341 1.00 95.94 171 ILE A C 1
ATOM 1409 O O . ILE A 1 171 ? -5.128 4.350 18.454 1.00 95.94 171 ILE A O 1
ATOM 1413 N N . LYS A 1 172 ? -5.820 6.470 18.724 1.00 95.69 172 LYS A N 1
ATOM 1414 C CA . LYS A 1 172 ? -4.586 6.932 19.383 1.00 95.69 172 LYS A CA 1
ATOM 1415 C C . LYS A 1 172 ? -4.377 6.299 20.760 1.00 95.69 172 LYS A C 1
ATOM 1417 O O . LYS A 1 172 ? -3.251 5.925 21.075 1.00 95.69 172 LYS A O 1
ATOM 1422 N N . PHE A 1 173 ? -5.432 6.121 21.553 1.00 97.00 173 PHE A N 1
ATOM 1423 C CA . PHE A 1 173 ? -5.358 5.424 22.837 1.00 97.00 173 PHE A CA 1
ATOM 1424 C C . PHE A 1 173 ? -4.904 3.971 22.652 1.00 97.00 173 PHE A C 1
ATOM 1426 O O . PHE A 1 173 ? -3.954 3.541 23.306 1.00 97.00 173 PHE A O 1
ATOM 1433 N N . ILE A 1 174 ? -5.501 3.240 21.700 1.00 96.69 174 ILE A N 1
ATOM 1434 C CA . ILE A 1 174 ? -5.055 1.885 21.332 1.00 96.69 174 ILE A CA 1
ATOM 1435 C C . ILE A 1 174 ? -3.585 1.911 20.897 1.00 96.69 174 ILE A C 1
ATOM 1437 O O . ILE A 1 174 ? -2.799 1.082 21.344 1.00 96.69 174 ILE A O 1
ATOM 1441 N N . LYS A 1 175 ? -3.173 2.883 20.075 1.00 96.50 175 LYS A N 1
ATOM 1442 C CA . LYS A 1 175 ? -1.773 3.045 19.656 1.00 96.50 175 LYS A CA 1
ATOM 1443 C C . LYS A 1 175 ? -0.813 3.263 20.832 1.00 96.50 175 LYS A C 1
ATOM 1445 O O . LYS A 1 175 ? 0.301 2.747 20.801 1.00 96.50 175 LYS A O 1
ATOM 1450 N N . GLN A 1 176 ? -1.219 4.038 21.835 1.00 96.38 176 GLN A N 1
ATOM 1451 C CA . GLN A 1 176 ? -0.385 4.403 22.981 1.00 96.38 176 GLN A CA 1
ATOM 1452 C C . GLN A 1 176 ? -0.308 3.297 24.042 1.00 96.38 176 GLN A C 1
ATOM 1454 O O . GLN A 1 176 ? 0.759 3.084 24.614 1.00 96.38 176 GLN A O 1
ATOM 1459 N N . HIS A 1 177 ? -1.419 2.606 24.310 1.00 96.69 177 HIS A N 1
ATOM 1460 C CA . HIS A 1 177 ? -1.541 1.666 25.430 1.00 96.69 177 HIS A CA 1
ATOM 1461 C C . HIS A 1 177 ? -1.617 0.193 25.009 1.00 96.69 177 HIS A C 1
ATOM 1463 O O . HIS A 1 177 ? -1.162 -0.669 25.753 1.00 96.69 177 HIS A O 1
ATOM 1469 N N . CYS A 1 178 ? -2.129 -0.102 23.812 1.00 95.88 178 CYS A N 1
ATOM 1470 C CA . CYS A 1 178 ? -2.339 -1.459 23.297 1.00 95.88 178 CYS A CA 1
ATOM 1471 C C . CYS A 1 178 ? -1.785 -1.643 21.858 1.00 95.88 178 CYS A C 1
ATOM 1473 O O . CYS A 1 178 ? -2.488 -2.192 21.001 1.00 95.88 178 CYS A O 1
ATOM 1475 N N . PRO A 1 179 ? -0.543 -1.208 21.536 1.00 95.94 179 PRO A N 1
ATOM 1476 C CA . PRO A 1 179 ? -0.044 -1.142 20.155 1.00 95.94 179 PRO A CA 1
ATOM 1477 C C . PRO A 1 179 ? -0.016 -2.490 19.418 1.00 95.94 179 PRO A C 1
ATOM 1479 O O . PRO A 1 179 ? -0.014 -2.501 18.189 1.00 95.94 179 PRO A O 1
ATOM 1482 N N . ALA A 1 180 ? -0.015 -3.613 20.144 1.00 95.50 180 ALA A N 1
ATOM 1483 C CA . ALA A 1 180 ? -0.084 -4.961 19.581 1.00 95.50 180 ALA A CA 1
ATOM 1484 C C . ALA A 1 180 ? -1.441 -5.284 18.919 1.00 95.50 180 ALA A C 1
ATOM 1486 O O . ALA A 1 180 ? -1.469 -6.039 17.951 1.00 95.50 180 ALA A O 1
ATOM 1487 N N . HIS A 1 181 ? -2.543 -4.684 19.386 1.00 94.69 181 HIS A N 1
ATOM 1488 C CA . HIS A 1 181 ? -3.888 -4.877 18.817 1.00 94.69 181 HIS A CA 1
ATOM 1489 C C . HIS A 1 181 ? -4.230 -3.874 17.710 1.00 94.69 181 HIS A C 1
ATOM 1491 O O . HIS A 1 181 ? -5.191 -4.069 16.967 1.00 94.69 181 HIS A O 1
ATOM 1497 N N . LEU A 1 182 ? -3.440 -2.808 17.553 1.00 96.12 182 LEU A N 1
ATOM 1498 C CA . LEU A 1 182 ? -3.686 -1.808 16.518 1.00 96.12 182 LEU A CA 1
ATOM 1499 C C . LEU A 1 182 ? -3.657 -2.391 15.087 1.00 96.12 182 LEU A C 1
ATOM 1501 O O . LEU A 1 182 ? -4.566 -2.062 14.330 1.00 96.12 182 LEU A O 1
ATOM 1505 N N . PRO A 1 183 ? -2.707 -3.264 14.684 1.00 96.81 183 PRO A N 1
ATOM 1506 C CA . PRO A 1 183 ? -2.723 -3.860 13.347 1.00 96.81 183 PRO A CA 1
ATOM 1507 C C . PRO A 1 183 ? -3.977 -4.696 13.076 1.00 96.81 183 PRO A C 1
ATOM 1509 O O . PRO A 1 183 ? -4.523 -4.624 11.982 1.00 96.81 183 PRO A O 1
ATOM 1512 N N . GLU A 1 184 ? -4.454 -5.453 14.067 1.00 95.44 184 GLU A N 1
ATOM 1513 C CA . GLU A 1 184 ? -5.683 -6.249 13.969 1.00 95.44 184 GLU A CA 1
ATOM 1514 C C . GLU A 1 184 ? -6.897 -5.347 13.716 1.00 95.44 184 GLU A C 1
ATOM 1516 O O . GLU A 1 184 ? -7.646 -5.565 12.767 1.00 95.44 184 GLU A O 1
ATOM 1521 N N . ILE A 1 185 ? -7.026 -4.265 14.491 1.00 95.50 185 ILE A N 1
ATOM 1522 C CA . ILE A 1 185 ? -8.095 -3.279 14.310 1.00 95.50 185 ILE A CA 1
ATOM 1523 C C . ILE A 1 185 ? -7.983 -2.600 12.940 1.00 95.50 185 ILE A C 1
ATOM 1525 O O . ILE A 1 185 ? -8.963 -2.564 12.209 1.00 95.50 185 ILE A O 1
ATOM 1529 N N . LEU A 1 186 ? -6.803 -2.134 12.521 1.00 96.88 186 LEU A N 1
ATOM 1530 C CA . LEU A 1 186 ? -6.617 -1.504 11.204 1.00 96.88 186 LEU A CA 1
ATOM 1531 C C . LEU A 1 186 ? -6.836 -2.466 10.015 1.00 96.88 186 LEU A C 1
ATOM 1533 O O . LEU A 1 186 ? -7.032 -1.993 8.891 1.00 96.88 186 LEU A O 1
ATOM 1537 N N . ALA A 1 187 ? -6.793 -3.784 10.240 1.00 96.31 187 ALA A N 1
ATOM 1538 C CA . ALA A 1 187 ? -7.023 -4.812 9.225 1.00 96.31 187 ALA A CA 1
ATOM 1539 C C . ALA A 1 187 ? -8.503 -5.114 8.960 1.00 96.31 187 ALA A C 1
ATOM 1541 O O . ALA A 1 187 ? -8.812 -5.613 7.878 1.00 96.31 187 ALA A O 1
ATOM 1542 N N . MET A 1 188 ? -9.398 -4.807 9.906 1.00 95.50 188 MET A N 1
ATOM 1543 C CA . MET A 1 188 ? -10.837 -5.060 9.778 1.00 95.50 188 MET A CA 1
ATOM 1544 C C . MET A 1 188 ? -11.395 -4.430 8.499 1.00 95.50 188 MET A C 1
ATOM 1546 O O . MET A 1 188 ? -11.163 -3.248 8.235 1.00 95.50 188 MET A O 1
ATOM 1550 N N . GLN A 1 189 ? -12.141 -5.215 7.727 1.00 94.88 189 GLN A N 1
ATOM 1551 C CA . GLN A 1 189 ? -12.763 -4.801 6.472 1.00 94.88 189 GLN A CA 1
ATOM 1552 C C . GLN A 1 189 ? -14.266 -4.591 6.664 1.00 94.88 189 GLN A C 1
ATOM 1554 O O . GLN A 1 189 ? -14.909 -5.373 7.359 1.00 94.88 189 GLN A O 1
ATOM 1559 N N . ASP A 1 190 ? -14.823 -3.562 6.032 1.00 93.88 190 ASP A N 1
ATOM 1560 C CA . ASP A 1 190 ? -16.265 -3.302 6.035 1.00 93.88 190 ASP A CA 1
ATOM 1561 C C . ASP A 1 190 ? -17.057 -4.245 5.098 1.00 93.88 190 ASP A C 1
ATOM 1563 O O . ASP A 1 190 ? -16.544 -5.213 4.513 1.00 93.88 190 ASP A O 1
ATOM 1567 N N . ASP A 1 191 ? -18.347 -3.949 4.932 1.00 92.62 191 ASP A N 1
ATOM 1568 C CA . ASP A 1 191 ? -19.242 -4.621 3.991 1.00 92.62 191 ASP A CA 1
ATOM 1569 C C . ASP A 1 191 ? -18.692 -4.609 2.552 1.00 92.62 191 ASP A C 1
ATOM 1571 O O . ASP A 1 191 ? -18.782 -5.629 1.863 1.00 92.62 191 ASP A O 1
ATOM 1575 N N . LYS A 1 192 ? -18.008 -3.532 2.146 1.00 94.44 192 LYS A N 1
ATOM 1576 C CA . LYS A 1 192 ? -17.317 -3.357 0.856 1.00 94.44 192 LYS A CA 1
ATOM 1577 C C . LYS A 1 192 ? -15.933 -4.008 0.779 1.00 94.44 192 LYS A C 1
ATOM 1579 O O . LYS A 1 192 ? -15.329 -4.003 -0.291 1.00 94.44 192 LYS A O 1
ATOM 1584 N N . GLY A 1 193 ? -15.406 -4.589 1.857 1.00 95.25 193 GLY A N 1
ATOM 1585 C CA . GLY A 1 193 ? -14.037 -5.122 1.894 1.00 95.25 193 GLY A CA 1
ATOM 1586 C C . GLY A 1 193 ? -12.955 -4.059 2.131 1.00 95.25 193 GLY A C 1
ATOM 1587 O O . GLY A 1 193 ? -11.764 -4.353 2.054 1.00 95.25 193 GLY A O 1
ATOM 1588 N N . GLN A 1 194 ? -13.326 -2.816 2.411 1.00 96.25 194 GLN A N 1
ATOM 1589 C CA . GLN A 1 194 ? -12.391 -1.725 2.629 1.00 96.25 194 GLN A CA 1
ATOM 1590 C C . GLN A 1 194 ? -11.928 -1.707 4.090 1.00 96.25 194 GLN A C 1
ATOM 1592 O O . GLN A 1 194 ? -12.726 -1.640 5.021 1.00 96.25 194 GLN A O 1
ATOM 1597 N N . ASN A 1 195 ? -10.610 -1.757 4.291 1.00 97.25 195 ASN A N 1
ATOM 1598 C CA . ASN A 1 195 ? -9.981 -1.537 5.599 1.00 97.25 195 ASN A CA 1
ATOM 1599 C C . ASN A 1 195 ? -9.620 -0.056 5.820 1.00 97.25 195 ASN A C 1
ATOM 1601 O O . ASN A 1 195 ? -9.808 0.782 4.931 1.00 97.25 195 ASN A O 1
ATOM 1605 N N . PHE A 1 196 ? -9.035 0.265 6.979 1.00 97.25 196 PHE A N 1
ATOM 1606 C CA . PHE A 1 196 ? -8.686 1.638 7.363 1.00 97.25 196 PHE A CA 1
ATOM 1607 C C . PHE A 1 196 ? -7.915 2.414 6.280 1.00 97.25 196 PHE A C 1
ATOM 1609 O O . PHE A 1 196 ? -8.201 3.587 6.037 1.00 97.25 196 PHE A O 1
ATOM 1616 N N . PHE A 1 197 ? -6.950 1.782 5.600 1.00 97.81 197 PHE A N 1
ATOM 1617 C CA . PHE A 1 197 ? -6.139 2.469 4.591 1.00 97.81 197 PHE A CA 1
ATOM 1618 C C . PHE A 1 197 ? -6.880 2.673 3.264 1.00 97.81 197 PHE A C 1
ATOM 1620 O O . PHE A 1 197 ? -6.645 3.690 2.613 1.00 97.81 197 PHE A O 1
ATOM 1627 N N . HIS A 1 198 ? -7.800 1.777 2.884 1.00 97.88 198 HIS A N 1
ATOM 1628 C CA . HIS A 1 198 ? -8.692 2.012 1.741 1.00 97.88 198 HIS A CA 1
ATOM 1629 C C . HIS A 1 198 ? -9.505 3.291 1.974 1.00 97.88 198 HIS A C 1
ATOM 1631 O O . HIS A 1 198 ? -9.405 4.235 1.190 1.00 97.88 198 HIS A O 1
ATOM 1637 N N . HIS A 1 199 ? -10.215 3.365 3.106 1.00 95.44 199 HIS A N 1
ATOM 1638 C CA . HIS A 1 199 ? -11.020 4.531 3.488 1.00 95.44 199 HIS A CA 1
ATOM 1639 C C . HIS A 1 199 ? -10.194 5.809 3.578 1.00 95.44 199 HIS A C 1
ATOM 1641 O O . HIS A 1 199 ? -10.582 6.837 3.025 1.00 95.44 199 HIS A O 1
ATOM 1647 N N . LEU A 1 200 ? -9.025 5.745 4.220 1.00 95.19 200 LEU A N 1
ATOM 1648 C CA . LEU A 1 200 ? -8.143 6.896 4.393 1.00 95.19 200 LEU A CA 1
ATOM 1649 C C . LEU A 1 200 ? -7.755 7.543 3.053 1.00 95.19 200 LEU A C 1
ATOM 1651 O O . LEU A 1 200 ? -7.869 8.762 2.907 1.00 95.19 200 LEU A O 1
ATOM 1655 N N . PHE A 1 201 ? -7.337 6.751 2.060 1.00 96.31 201 PHE A N 1
ATOM 1656 C CA . PHE A 1 201 ? -6.992 7.287 0.740 1.00 96.31 201 PHE A CA 1
ATOM 1657 C C . PHE A 1 201 ? -8.229 7.611 -0.112 1.00 96.31 201 PHE A C 1
ATOM 1659 O O . PHE A 1 201 ? -8.215 8.613 -0.831 1.00 96.31 201 PHE A O 1
ATOM 1666 N N . TYR A 1 202 ? -9.309 6.831 -0.006 1.00 94.06 202 TYR A N 1
ATOM 1667 C CA . TYR A 1 202 ? -10.549 7.046 -0.756 1.00 94.06 202 TYR A CA 1
ATOM 1668 C C . TYR A 1 202 ? -11.274 8.346 -0.365 1.00 94.06 202 TYR A C 1
ATOM 1670 O O . TYR A 1 202 ? -11.667 9.117 -1.243 1.00 94.06 202 TYR A O 1
ATOM 1678 N N . LEU A 1 203 ? -11.360 8.677 0.928 1.00 88.19 203 LEU A N 1
ATOM 1679 C CA . LEU A 1 203 ? -11.934 9.949 1.399 1.00 88.19 203 LEU A CA 1
ATOM 1680 C C . LEU A 1 203 ? -11.227 11.162 0.775 1.00 88.19 203 LEU A C 1
ATOM 1682 O O . LEU A 1 203 ? -11.862 12.125 0.343 1.00 88.19 203 LEU A O 1
ATOM 1686 N N . ALA A 1 204 ? -9.901 11.101 0.649 1.00 87.88 204 ALA A N 1
ATOM 1687 C CA . ALA A 1 204 ? -9.122 12.168 0.033 1.00 87.88 204 ALA A CA 1
ATOM 1688 C C . ALA A 1 204 ? -9.266 12.249 -1.494 1.00 87.88 204 ALA A C 1
ATOM 1690 O O . ALA A 1 204 ? -8.952 13.294 -2.065 1.00 87.88 204 ALA A O 1
ATOM 1691 N N . ILE A 1 205 ? -9.692 11.170 -2.158 1.00 90.00 205 ILE A N 1
ATOM 1692 C CA . ILE A 1 205 ? -10.056 11.149 -3.584 1.00 90.00 205 ILE A CA 1
ATOM 1693 C C . ILE A 1 205 ? -11.421 11.821 -3.762 1.00 90.00 205 ILE A C 1
ATOM 1695 O O . ILE A 1 205 ? -11.557 12.714 -4.597 1.00 90.00 205 ILE A O 1
ATOM 1699 N N . ARG A 1 206 ? -12.402 11.440 -2.932 1.00 89.62 206 ARG A N 1
ATOM 1700 C CA . ARG A 1 206 ? -13.770 11.970 -2.975 1.00 89.62 206 ARG A CA 1
ATOM 1701 C C . ARG A 1 206 ? -13.815 13.476 -2.707 1.00 89.62 206 ARG A C 1
ATOM 1703 O O . ARG A 1 206 ? -14.350 14.222 -3.522 1.00 89.62 206 ARG A O 1
ATOM 1710 N N . ASP A 1 207 ? -13.208 13.919 -1.606 1.00 85.62 207 ASP A N 1
ATOM 1711 C CA . ASP A 1 207 ? -13.403 15.288 -1.110 1.00 85.62 207 ASP A CA 1
ATOM 1712 C C . ASP A 1 207 ? -12.297 16.257 -1.591 1.00 85.62 207 ASP A C 1
ATOM 1714 O O . ASP A 1 207 ? -12.514 17.464 -1.656 1.00 85.62 207 ASP A O 1
ATOM 1718 N N . ASN A 1 208 ? -11.116 15.739 -1.969 1.00 83.12 208 ASN A N 1
ATOM 1719 C CA . ASN A 1 208 ? -10.002 16.388 -2.701 1.00 83.12 208 ASN A CA 1
ATOM 1720 C C . ASN A 1 208 ? -9.527 17.801 -2.245 1.00 83.12 208 ASN A C 1
ATOM 1722 O O . ASN A 1 208 ? -8.712 18.457 -2.913 1.00 83.12 208 ASN A O 1
ATOM 1726 N N . THR A 1 209 ? -9.952 18.288 -1.079 1.00 88.94 209 THR A N 1
ATOM 1727 C CA . THR A 1 209 ? -9.483 19.570 -0.531 1.00 88.94 209 THR A CA 1
ATOM 1728 C C . THR A 1 209 ? -8.000 19.496 -0.145 1.00 88.94 209 THR A C 1
ATOM 1730 O O . THR A 1 209 ? -7.455 18.423 0.122 1.00 88.94 209 THR A O 1
ATOM 1733 N N . ASN A 1 210 ? -7.309 20.644 -0.103 1.00 86.94 210 ASN A N 1
ATOM 1734 C CA . ASN A 1 210 ? -5.921 20.690 0.382 1.00 86.94 210 ASN A CA 1
ATOM 1735 C C . ASN A 1 210 ? -5.822 20.238 1.852 1.00 86.94 210 ASN A C 1
ATOM 1737 O O . ASN A 1 210 ? -4.853 19.574 2.216 1.00 86.94 210 ASN A O 1
ATOM 1741 N N . GLN A 1 211 ? -6.836 20.557 2.664 1.00 89.38 211 GLN A N 1
ATOM 1742 C CA . GLN A 1 211 ? -6.926 20.156 4.068 1.00 89.38 211 GLN A CA 1
ATOM 1743 C C . GLN A 1 211 ? -7.085 18.637 4.203 1.00 89.38 211 GLN A C 1
ATOM 1745 O O . GLN A 1 211 ? -6.242 18.001 4.830 1.00 89.38 211 GLN A O 1
ATOM 1750 N N . GLN A 1 212 ? -8.068 18.036 3.521 1.00 89.19 212 GLN A N 1
ATOM 1751 C CA . GLN A 1 212 ? -8.274 16.584 3.536 1.00 89.19 212 GLN A CA 1
ATOM 1752 C C . GLN A 1 212 ? -7.027 15.847 3.041 1.00 89.19 212 GLN A C 1
ATOM 1754 O O . GLN A 1 212 ? -6.597 14.861 3.641 1.00 89.19 212 GLN A O 1
ATOM 1759 N N . ARG A 1 213 ? -6.390 16.349 1.973 1.00 88.00 213 ARG A N 1
ATOM 1760 C CA . ARG A 1 213 ? -5.127 15.791 1.478 1.00 88.00 213 ARG A CA 1
ATOM 1761 C C . ARG A 1 213 ? -4.022 15.871 2.534 1.00 88.00 213 ARG A C 1
ATOM 1763 O O . ARG A 1 213 ? -3.311 14.876 2.695 1.00 88.00 213 ARG A O 1
ATOM 1770 N N . LYS A 1 214 ? -3.869 16.988 3.256 1.00 90.50 214 LYS A N 1
ATOM 1771 C CA . LYS A 1 214 ? -2.893 17.119 4.353 1.00 90.50 214 LYS A CA 1
ATOM 1772 C C . LYS A 1 214 ? -3.178 16.111 5.470 1.00 90.50 214 LYS A C 1
ATOM 1774 O O . LYS A 1 214 ? -2.319 15.279 5.739 1.00 90.50 214 LYS A O 1
ATOM 1779 N N . GLU A 1 215 ? -4.389 16.115 6.025 1.00 91.81 215 GLU A N 1
ATOM 1780 C CA . GLU A 1 215 ? -4.795 15.196 7.099 1.00 91.81 215 GLU A CA 1
ATOM 1781 C C . GLU A 1 215 ? -4.601 13.728 6.721 1.00 91.81 215 GLU A C 1
ATOM 1783 O O . GLU A 1 215 ? -4.179 12.922 7.542 1.00 91.81 215 GLU A O 1
ATOM 1788 N N . THR A 1 216 ? -4.848 13.383 5.459 1.00 92.38 216 THR A N 1
ATOM 1789 C CA . THR A 1 216 ? -4.644 12.026 4.942 1.00 92.38 216 THR A CA 1
ATOM 1790 C C . THR A 1 216 ? -3.174 11.618 4.964 1.00 92.38 216 THR A C 1
ATOM 1792 O O . THR A 1 216 ? -2.869 10.489 5.329 1.00 92.38 216 THR A O 1
ATOM 1795 N N . LEU A 1 217 ? -2.247 12.524 4.627 1.00 93.62 217 LEU A N 1
ATOM 1796 C CA . LEU A 1 217 ? -0.810 12.248 4.743 1.00 93.62 217 LEU A CA 1
ATOM 1797 C C . LEU A 1 217 ? -0.374 12.169 6.211 1.00 93.62 217 LEU A C 1
ATOM 1799 O O . LEU A 1 217 ? 0.406 11.285 6.554 1.00 93.62 217 LEU A O 1
ATOM 1803 N N . ASP A 1 218 ? -0.877 13.059 7.065 1.00 94.56 218 ASP A N 1
ATOM 1804 C CA . ASP A 1 218 ? -0.519 13.090 8.485 1.00 94.56 218 ASP A CA 1
ATOM 1805 C C . ASP A 1 218 ? -0.990 11.802 9.191 1.00 94.56 218 ASP A C 1
ATOM 1807 O O . ASP A 1 218 ? -0.173 11.103 9.793 1.00 94.56 218 ASP A O 1
ATOM 1811 N N . ARG A 1 219 ? -2.254 11.393 8.998 1.00 94.50 219 ARG A N 1
ATOM 1812 C CA . ARG A 1 219 ? -2.791 10.109 9.489 1.00 94.50 219 ARG A CA 1
ATOM 1813 C C . ARG A 1 219 ? -2.083 8.907 8.853 1.00 94.50 219 ARG A C 1
ATOM 1815 O O . ARG A 1 219 ? -1.756 7.951 9.549 1.00 94.50 219 ARG A O 1
ATOM 1822 N N . ALA A 1 220 ? -1.799 8.928 7.548 1.00 95.88 220 ALA A N 1
ATOM 1823 C CA . ALA A 1 220 ? -1.130 7.796 6.906 1.00 95.88 220 ALA A CA 1
ATOM 1824 C C . ALA A 1 220 ? 0.301 7.611 7.440 1.00 95.88 220 ALA A C 1
ATOM 1826 O O . ALA A 1 220 ? 0.673 6.487 7.755 1.00 95.88 220 ALA A O 1
ATOM 1827 N N . LYS A 1 221 ? 1.070 8.692 7.646 1.00 96.25 221 LYS A N 1
ATOM 1828 C CA . LYS A 1 221 ? 2.356 8.645 8.371 1.00 96.25 221 LYS A CA 1
ATOM 1829 C C . LYS A 1 221 ? 2.191 8.124 9.802 1.00 96.25 221 LYS A C 1
ATOM 1831 O O . LYS A 1 221 ? 3.034 7.364 10.266 1.00 96.25 221 LYS A O 1
ATOM 1836 N N . GLU A 1 222 ? 1.135 8.544 10.498 1.00 95.62 222 GLU A N 1
ATOM 1837 C CA . GLU A 1 222 ? 0.885 8.188 11.896 1.00 95.62 222 GLU A CA 1
ATOM 1838 C C . GLU A 1 222 ? 0.616 6.687 12.097 1.00 95.62 222 GLU A C 1
ATOM 1840 O O . GLU A 1 222 ? 1.098 6.115 13.080 1.00 95.62 222 GLU A O 1
ATOM 1845 N N . TYR A 1 223 ? -0.129 6.058 11.182 1.00 96.62 223 TYR A N 1
ATOM 1846 C CA . TYR A 1 223 ? -0.576 4.663 11.302 1.00 96.62 223 TYR A CA 1
ATOM 1847 C C . TYR A 1 223 ? 0.205 3.668 10.431 1.00 96.62 223 TYR A C 1
ATOM 1849 O O . TYR A 1 223 ? 0.232 2.480 10.751 1.00 96.62 223 TYR A O 1
ATOM 1857 N N . PHE A 1 224 ? 0.905 4.113 9.380 1.00 97.38 224 PHE A N 1
ATOM 1858 C CA . PHE A 1 224 ? 1.721 3.237 8.527 1.00 97.38 224 PHE A CA 1
ATOM 1859 C C . PHE A 1 224 ? 2.776 2.388 9.268 1.00 97.38 224 PHE A C 1
ATOM 1861 O O . PHE A 1 224 ? 2.987 1.252 8.843 1.00 97.38 224 PHE A O 1
ATOM 1868 N N . PRO A 1 225 ? 3.410 2.819 10.379 1.00 96.94 225 PRO A N 1
ATOM 1869 C CA . PRO A 1 225 ? 4.289 1.944 11.165 1.00 96.94 225 PRO A CA 1
ATOM 1870 C C . PRO A 1 225 ? 3.616 0.653 11.664 1.00 96.94 225 PRO A C 1
ATOM 1872 O O . PRO A 1 225 ? 4.300 -0.345 11.859 1.00 96.94 225 PRO A O 1
ATOM 1875 N N . HIS A 1 226 ? 2.286 0.652 11.808 1.00 96.56 226 HIS A N 1
ATOM 1876 C CA . HIS A 1 226 ? 1.479 -0.493 12.247 1.00 96.56 226 HIS A CA 1
ATOM 1877 C C . HIS A 1 226 ? 0.793 -1.232 11.078 1.00 96.56 226 HIS A C 1
ATOM 1879 O O . HIS A 1 226 ? 0.118 -2.237 11.292 1.00 96.56 226 HIS A O 1
ATOM 1885 N N . ALA A 1 227 ? 0.964 -0.764 9.835 1.00 97.25 227 ALA A N 1
ATOM 1886 C CA . ALA A 1 227 ? 0.397 -1.398 8.648 1.00 97.25 227 ALA A CA 1
ATOM 1887 C C . ALA A 1 227 ? 1.214 -2.636 8.242 1.00 97.25 227 ALA A C 1
ATOM 1889 O O . ALA A 1 227 ? 2.352 -2.512 7.780 1.00 97.25 227 ALA A O 1
ATOM 1890 N N . THR A 1 228 ? 0.641 -3.830 8.384 1.00 97.69 228 THR A N 1
ATOM 1891 C CA . THR A 1 228 ? 1.256 -5.084 7.924 1.00 97.69 228 THR A CA 1
ATOM 1892 C C . THR A 1 228 ? 1.151 -5.234 6.403 1.00 97.69 228 THR A C 1
ATOM 1894 O O . THR A 1 228 ? 0.395 -4.521 5.738 1.00 97.69 228 THR A O 1
ATOM 1897 N N . ALA A 1 229 ? 1.892 -6.190 5.833 1.00 97.94 229 ALA A N 1
ATOM 1898 C CA . ALA A 1 229 ? 1.766 -6.536 4.416 1.00 97.94 229 ALA A CA 1
ATOM 1899 C C . ALA A 1 229 ? 0.327 -6.957 4.062 1.00 97.94 229 ALA A C 1
ATOM 1901 O O . ALA A 1 229 ? -0.183 -6.567 3.018 1.00 97.94 229 ALA A O 1
ATOM 1902 N N . GLN A 1 230 ? -0.342 -7.690 4.959 1.00 97.88 230 GLN A N 1
ATOM 1903 C CA . GLN A 1 230 ? -1.724 -8.153 4.813 1.00 97.88 230 GLN A CA 1
ATOM 1904 C C . GLN A 1 230 ? -2.697 -6.981 4.658 1.00 97.88 230 GLN A C 1
ATOM 1906 O O . GLN A 1 230 ? -3.501 -6.983 3.735 1.00 97.88 230 GLN A O 1
ATOM 1911 N N . ILE A 1 231 ? -2.575 -5.944 5.492 1.00 97.94 231 ILE A N 1
ATOM 1912 C CA . ILE A 1 231 ? -3.432 -4.748 5.424 1.00 97.94 231 ILE A CA 1
ATOM 1913 C C . ILE A 1 231 ? -3.257 -4.015 4.086 1.00 97.94 231 ILE A C 1
ATOM 1915 O O . ILE A 1 231 ? -4.226 -3.511 3.522 1.00 97.94 231 ILE A O 1
ATOM 1919 N N . LEU A 1 232 ? -2.025 -3.957 3.573 1.00 98.50 232 LEU A N 1
ATOM 1920 C CA . LEU A 1 232 ? -1.669 -3.214 2.360 1.00 98.50 232 LEU A CA 1
ATOM 1921 C C . LEU A 1 232 ? -1.877 -4.000 1.053 1.00 98.50 232 LEU A C 1
ATOM 1923 O O . LEU A 1 232 ? -1.942 -3.383 -0.009 1.00 98.50 232 LEU A O 1
ATOM 1927 N N . ALA A 1 233 ? -1.978 -5.329 1.126 1.00 98.19 233 ALA A N 1
ATOM 1928 C CA . ALA A 1 233 ? -2.283 -6.214 0.000 1.00 98.19 233 ALA A CA 1
ATOM 1929 C C . ALA A 1 233 ? -3.747 -6.696 -0.020 1.00 98.19 233 ALA A C 1
ATOM 1931 O O . ALA A 1 233 ? -4.171 -7.265 -1.021 1.00 98.19 233 ALA A O 1
ATOM 1932 N N . ALA A 1 234 ? -4.512 -6.481 1.057 1.00 98.00 234 ALA A N 1
ATOM 1933 C CA . ALA A 1 234 ? -5.945 -6.754 1.091 1.00 98.00 234 ALA A CA 1
ATOM 1934 C C . ALA A 1 234 ? -6.661 -6.006 -0.041 1.00 98.00 234 ALA A C 1
ATOM 1936 O O . ALA A 1 234 ? -6.357 -4.841 -0.300 1.00 98.00 234 ALA A O 1
ATOM 1937 N N . GLN A 1 235 ? -7.602 -6.688 -0.687 1.00 98.00 235 GLN A N 1
ATOM 1938 C CA . GLN A 1 235 ? -8.431 -6.150 -1.760 1.00 98.00 235 GLN A CA 1
ATOM 1939 C C . GLN A 1 235 ? -9.832 -5.830 -1.229 1.00 98.00 235 GLN A C 1
ATOM 1941 O O . GLN A 1 235 ? -10.365 -6.575 -0.400 1.00 98.00 235 GLN A O 1
ATOM 1946 N N . ASP A 1 236 ? -10.432 -4.747 -1.722 1.00 97.38 236 ASP A N 1
ATOM 1947 C CA . ASP A 1 236 ? -11.872 -4.522 -1.589 1.00 97.38 236 ASP A CA 1
ATOM 1948 C C . ASP A 1 236 ? -12.696 -5.513 -2.437 1.00 97.38 236 ASP A C 1
ATOM 1950 O O . ASP A 1 236 ? -12.159 -6.276 -3.238 1.00 97.38 236 ASP A O 1
ATOM 1954 N N . LYS A 1 237 ? -14.016 -5.544 -2.227 1.00 96.62 237 LYS A N 1
ATOM 1955 C CA . LYS A 1 237 ? -14.949 -6.448 -2.927 1.00 96.62 237 LYS A CA 1
ATOM 1956 C C . LYS A 1 237 ? -15.556 -5.829 -4.189 1.00 96.62 237 LYS A C 1
ATOM 1958 O O . LYS A 1 237 ? -16.136 -6.554 -4.995 1.00 96.62 237 LYS A O 1
ATOM 1963 N N . GLU A 1 238 ? -15.507 -4.504 -4.333 1.00 95.00 238 GLU A N 1
ATOM 1964 C CA . GLU A 1 238 ? -16.159 -3.799 -5.446 1.00 95.00 238 GLU A CA 1
ATOM 1965 C C . GLU A 1 238 ? -15.324 -3.932 -6.728 1.00 95.00 238 GLU A C 1
ATOM 1967 O O . GLU A 1 238 ? -15.808 -4.434 -7.752 1.00 95.00 238 GLU A O 1
ATOM 1972 N N . ASP A 1 239 ? -14.049 -3.556 -6.629 1.00 96.44 239 ASP A N 1
ATOM 1973 C CA . ASP A 1 239 ? -13.111 -3.430 -7.743 1.00 96.44 239 ASP A CA 1
ATOM 1974 C C . ASP A 1 239 ? -11.851 -4.286 -7.556 1.00 96.44 239 ASP A C 1
ATOM 1976 O O . ASP A 1 239 ? -10.981 -4.276 -8.424 1.00 96.44 239 ASP A O 1
ATOM 1980 N N . ASN A 1 240 ? -11.714 -5.025 -6.454 1.00 97.81 240 ASN A N 1
ATOM 1981 C CA . ASN A 1 240 ? -10.480 -5.694 -6.035 1.00 97.81 240 ASN A CA 1
ATOM 1982 C C . ASN A 1 240 ? -9.273 -4.733 -5.938 1.00 97.81 240 ASN A C 1
ATOM 1984 O O . ASN A 1 240 ? -8.122 -5.141 -6.138 1.00 97.81 240 ASN A O 1
ATOM 1988 N N . ASN A 1 241 ? -9.508 -3.445 -5.659 1.00 98.31 241 ASN A N 1
ATOM 1989 C CA . ASN A 1 241 ? -8.424 -2.489 -5.437 1.00 98.31 241 ASN A CA 1
ATOM 1990 C C . ASN A 1 241 ? -7.797 -2.740 -4.060 1.00 98.31 241 ASN A C 1
ATOM 1992 O O . ASN A 1 241 ? -8.491 -3.060 -3.102 1.00 98.31 241 ASN A O 1
ATOM 1996 N N . THR A 1 242 ? -6.484 -2.539 -3.950 1.00 98.44 242 THR A N 1
ATOM 1997 C CA . THR A 1 242 ? -5.766 -2.497 -2.660 1.00 98.44 242 THR A CA 1
ATOM 1998 C C . THR A 1 242 ? -5.583 -1.046 -2.189 1.00 98.44 242 THR A C 1
ATOM 2000 O O . THR A 1 242 ? -5.694 -0.124 -3.010 1.00 98.44 242 THR A O 1
ATOM 2003 N N . PRO A 1 243 ? -5.182 -0.767 -0.928 1.00 98.56 243 PRO A N 1
ATOM 2004 C CA . PRO A 1 243 ? -4.895 0.600 -0.486 1.00 98.56 243 PRO A CA 1
ATOM 2005 C C . PRO A 1 243 ? -3.821 1.299 -1.326 1.00 98.56 243 PRO A C 1
ATOM 2007 O O . PRO A 1 243 ? -3.808 2.524 -1.426 1.00 98.56 243 PRO A O 1
ATOM 2010 N N . ILE A 1 244 ? -2.922 0.527 -1.946 1.00 98.44 244 ILE A N 1
ATOM 2011 C CA . ILE A 1 244 ? -1.853 1.040 -2.805 1.00 98.44 244 ILE A CA 1
ATOM 2012 C C . ILE A 1 244 ? -2.412 1.584 -4.127 1.00 98.44 244 ILE A C 1
ATOM 2014 O O . ILE A 1 244 ? -1.924 2.609 -4.600 1.00 98.44 244 ILE A O 1
ATOM 2018 N N . HIS A 1 245 ? -3.479 0.990 -4.677 1.00 98.44 245 HIS A N 1
ATOM 2019 C CA . HIS A 1 245 ? -4.186 1.549 -5.835 1.00 98.44 245 HIS A CA 1
ATOM 2020 C C . HIS A 1 245 ? -4.740 2.943 -5.496 1.00 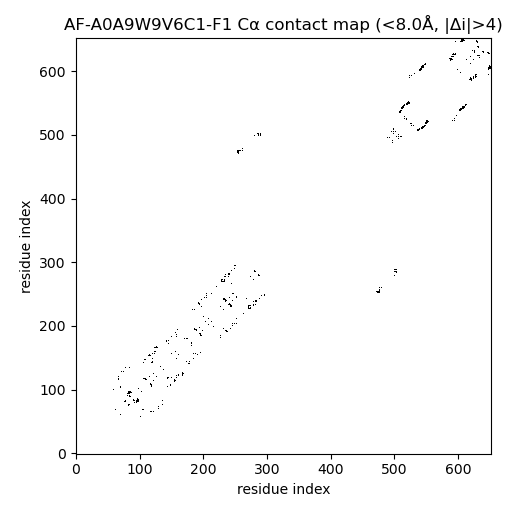98.44 245 HIS A C 1
ATOM 2022 O O . HIS A 1 245 ? -4.428 3.923 -6.175 1.00 98.44 245 HIS A O 1
ATOM 2028 N N . TYR A 1 246 ? -5.467 3.073 -4.380 1.00 98.06 246 TYR A N 1
ATOM 2029 C CA . TYR A 1 246 ? -6.007 4.360 -3.928 1.00 98.06 246 TYR A CA 1
ATOM 2030 C C . TYR A 1 246 ? -4.915 5.387 -3.577 1.00 98.06 246 TYR A C 1
ATOM 2032 O O . TYR A 1 246 ? -5.026 6.553 -3.964 1.00 98.06 246 TYR A O 1
ATOM 2040 N N . ALA A 1 247 ? -3.819 4.974 -2.936 1.00 97.56 247 ALA A N 1
ATOM 2041 C CA . ALA A 1 247 ? -2.675 5.846 -2.658 1.00 97.56 247 ALA A CA 1
ATOM 2042 C C . ALA A 1 247 ? -1.978 6.361 -3.935 1.00 97.56 247 ALA A C 1
ATOM 2044 O O . ALA A 1 247 ? -1.422 7.464 -3.934 1.00 97.56 247 ALA A O 1
ATOM 2045 N N . LEU A 1 248 ? -2.014 5.591 -5.026 1.00 97.31 248 LEU A N 1
ATOM 2046 C CA . LEU A 1 248 ? -1.444 5.958 -6.326 1.00 97.31 248 LEU A CA 1
ATOM 2047 C C . LEU A 1 248 ? -2.439 6.664 -7.259 1.00 97.31 248 LEU A C 1
ATOM 2049 O O . LEU A 1 248 ? -2.073 7.047 -8.371 1.00 97.31 248 LEU A O 1
ATOM 2053 N N . HIS A 1 249 ? -3.678 6.907 -6.821 1.00 96.31 249 HIS A N 1
ATOM 2054 C CA . HIS A 1 249 ? -4.634 7.687 -7.600 1.00 96.31 249 HIS A CA 1
ATOM 2055 C C . HIS A 1 249 ? -4.075 9.100 -7.891 1.00 96.31 249 HIS A C 1
ATOM 2057 O O . HIS A 1 249 ? -3.543 9.745 -6.982 1.00 96.31 249 HIS A O 1
ATOM 2063 N N . PRO A 1 250 ? -4.228 9.663 -9.106 1.00 93.75 250 PRO A N 1
ATOM 2064 C CA . PRO A 1 250 ? -3.613 10.945 -9.462 1.00 93.75 250 PRO A CA 1
ATOM 2065 C C . PRO A 1 250 ? -3.974 12.098 -8.523 1.00 93.75 250 PRO A C 1
ATOM 2067 O O . PRO A 1 250 ? -3.114 12.904 -8.184 1.00 93.75 250 PRO A O 1
ATOM 2070 N N . GLN A 1 251 ? -5.218 12.175 -8.037 1.00 91.44 251 GLN A N 1
ATOM 2071 C CA . GLN A 1 251 ? -5.603 13.201 -7.054 1.00 91.44 251 GLN A CA 1
ATOM 2072 C C . GLN A 1 251 ? -4.821 13.083 -5.736 1.00 91.44 251 GLN A C 1
ATOM 2074 O O . GLN A 1 251 ? -4.572 14.102 -5.095 1.00 91.44 251 GLN A O 1
ATOM 2079 N N . GLN A 1 252 ? -4.391 11.873 -5.356 1.00 91.44 252 GLN A N 1
ATOM 2080 C CA . GLN A 1 252 ? -3.501 11.694 -4.218 1.00 91.44 252 GLN A CA 1
ATOM 2081 C C . GLN A 1 252 ? -2.068 12.096 -4.523 1.00 91.44 252 GLN A C 1
ATOM 2083 O O . GLN A 1 252 ? -1.460 12.720 -3.664 1.00 91.44 252 GLN A O 1
ATOM 2088 N N . CYS A 1 253 ? -1.529 11.798 -5.706 1.00 91.94 253 CYS A N 1
ATOM 2089 C CA . CYS A 1 253 ? -0.123 12.076 -6.022 1.00 91.94 253 CYS A CA 1
ATOM 2090 C C . CYS A 1 253 ? 0.168 13.535 -6.424 1.00 91.94 253 CYS A C 1
ATOM 2092 O O . CYS A 1 253 ? 1.280 14.023 -6.200 1.00 91.94 253 CYS A O 1
ATOM 2094 N N . LEU A 1 254 ? -0.796 14.235 -7.031 1.00 89.81 254 LEU A N 1
ATOM 2095 C CA . LEU A 1 254 ? -0.583 15.561 -7.622 1.00 89.81 254 LEU A CA 1
ATOM 2096 C C . LEU A 1 254 ? -0.289 16.645 -6.571 1.00 89.81 254 LEU A C 1
ATOM 2098 O O . LEU A 1 254 ? -1.026 16.829 -5.600 1.00 89.81 254 LEU A O 1
ATOM 2102 N N . GLY A 1 255 ? 0.793 17.396 -6.790 1.00 85.81 255 GLY A N 1
ATOM 2103 C CA . GLY A 1 255 ? 1.236 18.487 -5.913 1.00 85.81 255 GLY A CA 1
ATOM 2104 C C . GLY A 1 255 ? 1.758 18.046 -4.538 1.00 85.81 255 GLY A C 1
ATOM 2105 O O . GLY A 1 255 ? 1.972 18.892 -3.670 1.00 85.81 255 GLY A O 1
ATOM 2106 N N . ARG A 1 256 ? 1.964 16.743 -4.305 1.00 89.50 256 ARG A N 1
ATOM 2107 C CA . ARG A 1 256 ? 2.513 16.228 -3.041 1.00 89.50 256 ARG A CA 1
ATOM 2108 C C . ARG A 1 256 ? 4.012 16.485 -2.900 1.00 89.50 256 ARG A C 1
ATOM 2110 O O . ARG A 1 256 ? 4.734 16.560 -3.890 1.00 89.50 256 ARG A O 1
ATOM 2117 N N . GLY A 1 257 ? 4.491 16.543 -1.658 1.00 91.00 257 GLY A N 1
ATOM 2118 C CA . GLY A 1 257 ? 5.922 16.558 -1.337 1.00 91.00 257 GLY A CA 1
ATOM 2119 C C . GLY A 1 257 ? 6.573 15.168 -1.359 1.00 91.00 257 GLY A C 1
ATOM 2120 O O . GLY A 1 257 ? 5.891 14.144 -1.405 1.00 91.00 257 GLY A O 1
ATOM 2121 N N . GLN A 1 258 ? 7.907 15.138 -1.250 1.00 92.81 258 GLN A N 1
ATOM 2122 C CA . GLN A 1 258 ? 8.705 13.899 -1.237 1.00 92.81 258 GLN A CA 1
ATOM 2123 C C . GLN A 1 258 ? 8.335 12.942 -0.093 1.00 92.81 258 GLN A C 1
ATOM 2125 O O . GLN A 1 258 ? 8.517 11.739 -0.228 1.00 92.81 258 GLN A O 1
ATOM 2130 N N . GLU A 1 259 ? 7.774 13.442 1.009 1.00 93.94 259 GLU A N 1
ATOM 2131 C CA . GLU A 1 259 ? 7.311 12.607 2.124 1.00 93.94 259 GLU A CA 1
ATOM 2132 C C . GLU A 1 259 ? 6.181 11.651 1.717 1.00 93.94 259 GLU A C 1
ATOM 2134 O O . GLU A 1 259 ? 6.184 10.492 2.119 1.00 93.94 259 GLU A O 1
ATOM 2139 N N . TYR A 1 260 ? 5.243 12.116 0.880 1.00 95.38 260 TYR A N 1
ATOM 2140 C CA . TYR A 1 260 ? 4.178 11.270 0.332 1.00 95.38 260 TYR A CA 1
ATOM 2141 C C . TYR A 1 260 ? 4.760 10.217 -0.614 1.00 95.38 260 TYR A C 1
ATOM 2143 O O . TYR A 1 260 ? 4.383 9.050 -0.571 1.00 95.38 260 TYR A O 1
ATOM 2151 N N . VAL A 1 261 ? 5.718 10.629 -1.451 1.00 96.25 261 VAL A N 1
ATOM 2152 C CA . VAL A 1 261 ? 6.415 9.724 -2.371 1.00 96.25 261 VAL A CA 1
ATOM 2153 C C . VAL A 1 261 ? 7.172 8.643 -1.599 1.00 96.25 261 VAL A C 1
ATOM 2155 O O . VAL A 1 261 ? 7.098 7.477 -1.970 1.00 96.25 261 VAL A O 1
ATOM 2158 N N . LYS A 1 262 ? 7.865 9.001 -0.511 1.00 97.25 262 LYS A N 1
ATOM 2159 C CA . LYS A 1 262 ? 8.547 8.051 0.376 1.00 97.25 262 LYS A CA 1
ATOM 2160 C C . LYS A 1 262 ? 7.554 7.052 0.983 1.00 97.25 262 LYS A C 1
ATOM 2162 O O . LYS A 1 262 ? 7.757 5.853 0.833 1.00 97.25 262 LYS A O 1
ATOM 2167 N N . LEU A 1 263 ? 6.461 7.540 1.572 1.00 97.75 263 LEU A N 1
ATOM 2168 C CA . LEU A 1 263 ? 5.409 6.703 2.159 1.00 97.75 263 LEU A CA 1
ATOM 2169 C C . LEU A 1 263 ? 4.833 5.695 1.149 1.00 97.75 263 LEU A C 1
ATOM 2171 O O . LEU A 1 263 ? 4.792 4.501 1.429 1.00 97.75 263 LEU A O 1
ATOM 2175 N N . ALA A 1 264 ? 4.437 6.150 -0.043 1.00 97.94 264 ALA A N 1
ATOM 2176 C CA . ALA A 1 264 ? 3.861 5.271 -1.061 1.00 97.94 264 ALA A CA 1
ATOM 2177 C C . ALA A 1 264 ? 4.868 4.222 -1.581 1.00 97.94 264 ALA A C 1
ATOM 2179 O O . ALA A 1 264 ? 4.480 3.086 -1.846 1.00 97.94 264 ALA A O 1
ATOM 2180 N N . LYS A 1 265 ? 6.166 4.557 -1.666 1.00 98.31 265 LYS A N 1
ATOM 2181 C CA . LYS A 1 265 ? 7.227 3.577 -1.968 1.00 98.31 265 LYS A CA 1
ATOM 2182 C C . LYS A 1 265 ? 7.358 2.520 -0.873 1.00 98.31 265 LYS A C 1
ATOM 2184 O O . LYS A 1 265 ? 7.409 1.336 -1.185 1.00 98.31 265 LYS A O 1
ATOM 2189 N N . GLU A 1 266 ? 7.374 2.928 0.394 1.00 98.38 266 GLU A N 1
ATOM 2190 C CA . GLU A 1 266 ? 7.469 2.001 1.529 1.00 98.38 266 GLU A CA 1
ATOM 2191 C C . GLU A 1 266 ? 6.229 1.093 1.635 1.00 98.38 266 GLU A C 1
ATOM 2193 O O . GLU A 1 266 ? 6.363 -0.085 1.966 1.00 98.38 266 GLU A O 1
ATOM 2198 N N . MET A 1 267 ? 5.034 1.597 1.294 1.00 98.44 267 MET A N 1
ATOM 2199 C CA . MET A 1 267 ? 3.821 0.776 1.176 1.00 98.44 267 MET A CA 1
ATOM 2200 C C . MET A 1 267 ? 3.971 -0.312 0.108 1.00 98.44 267 MET A C 1
ATOM 2202 O O . MET A 1 267 ? 3.706 -1.477 0.402 1.00 98.44 267 MET A O 1
ATOM 2206 N N . VAL A 1 268 ? 4.432 0.051 -1.099 1.00 98.19 268 VAL A N 1
ATOM 2207 C CA . VAL A 1 268 ? 4.706 -0.910 -2.183 1.00 98.19 268 VAL A CA 1
ATOM 2208 C C . VAL A 1 268 ? 5.701 -1.962 -1.704 1.00 98.19 268 VAL A C 1
ATOM 2210 O O . VAL A 1 268 ? 5.374 -3.141 -1.713 1.00 98.19 268 VAL A O 1
ATOM 2213 N N . GLN A 1 269 ? 6.869 -1.548 -1.200 1.00 97.88 269 GLN A N 1
ATOM 2214 C CA . GLN A 1 269 ? 7.921 -2.458 -0.725 1.00 97.88 269 GLN A CA 1
ATOM 2215 C C . GLN A 1 269 ? 7.433 -3.451 0.337 1.00 97.88 269 GLN A C 1
ATOM 2217 O O . GLN A 1 269 ? 7.861 -4.603 0.335 1.00 97.88 269 GLN A O 1
ATOM 2222 N N . ARG A 1 270 ? 6.540 -3.023 1.240 1.00 98.06 270 ARG A N 1
ATOM 2223 C CA . ARG A 1 270 ? 6.007 -3.881 2.306 1.00 98.06 270 ARG A CA 1
ATOM 2224 C C . ARG A 1 270 ? 4.954 -4.874 1.811 1.00 98.06 270 ARG A C 1
ATOM 2226 O O . ARG A 1 270 ? 4.899 -5.985 2.329 1.00 98.06 270 ARG A O 1
ATOM 2233 N N . ALA A 1 271 ? 4.117 -4.486 0.851 1.00 97.81 271 ALA A N 1
ATOM 2234 C CA . ALA A 1 271 ? 3.038 -5.331 0.337 1.00 97.81 271 ALA A CA 1
ATOM 2235 C C . ALA A 1 271 ? 3.473 -6.269 -0.800 1.00 97.81 271 ALA A C 1
ATOM 2237 O O . ALA A 1 271 ? 2.852 -7.312 -0.992 1.00 97.81 271 ALA A O 1
ATOM 2238 N N . ASP A 1 272 ? 4.533 -5.918 -1.535 1.00 96.38 272 ASP A N 1
ATOM 2239 C CA . ASP A 1 272 ? 4.925 -6.510 -2.822 1.00 96.38 272 ASP A CA 1
ATOM 2240 C C . ASP A 1 272 ? 4.902 -8.049 -2.841 1.00 96.38 272 ASP A C 1
ATOM 2242 O O . ASP A 1 272 ? 4.187 -8.660 -3.632 1.00 96.38 272 ASP A O 1
ATOM 2246 N N . LYS A 1 273 ? 5.607 -8.679 -1.892 1.00 96.12 273 LYS A N 1
ATOM 2247 C CA . LYS A 1 273 ? 5.735 -10.146 -1.763 1.00 96.12 273 LYS A CA 1
ATOM 2248 C C . LYS A 1 273 ? 4.432 -10.871 -1.412 1.00 96.12 273 LYS A C 1
ATOM 2250 O O . LYS A 1 273 ? 4.361 -12.096 -1.526 1.00 96.12 273 LYS A O 1
ATOM 2255 N N . LEU A 1 274 ? 3.425 -10.141 -0.934 1.00 96.94 274 LEU A N 1
ATOM 2256 C CA . LEU A 1 274 ? 2.091 -10.674 -0.680 1.00 96.94 274 LEU A CA 1
ATOM 2257 C C . LEU A 1 274 ? 1.150 -10.392 -1.856 1.00 96.94 274 LEU A C 1
ATOM 2259 O O . LEU A 1 274 ? 0.360 -11.266 -2.204 1.00 96.94 274 LEU A O 1
ATOM 2263 N N . MET A 1 275 ? 1.287 -9.235 -2.515 1.00 96.31 275 MET A N 1
ATOM 2264 C CA . MET A 1 275 ? 0.561 -8.922 -3.750 1.00 96.31 275 MET A CA 1
ATO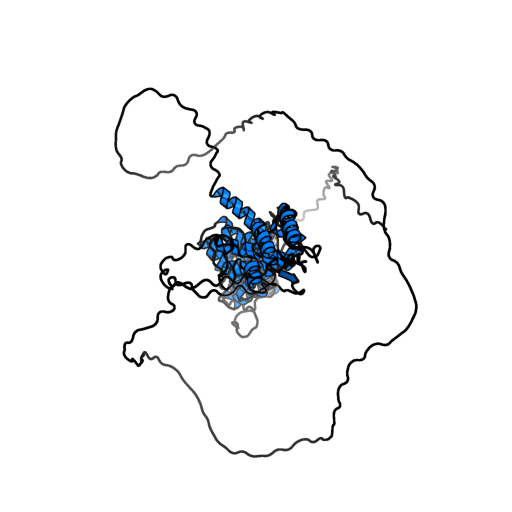M 2265 C C . MET A 1 275 ? 0.889 -9.921 -4.867 1.00 96.31 275 MET A C 1
ATOM 2267 O O . MET A 1 275 ? -0.044 -10.391 -5.512 1.00 96.31 275 MET A O 1
ATOM 2271 N N . GLU A 1 276 ? 2.156 -10.348 -4.994 1.00 94.06 276 GLU A N 1
ATOM 2272 C CA . GLU A 1 276 ? 2.634 -11.436 -5.882 1.00 94.06 276 GLU A CA 1
ATOM 2273 C C . GLU A 1 276 ? 1.803 -12.738 -5.820 1.00 94.06 276 GLU A C 1
ATOM 2275 O O . GLU A 1 276 ? 1.906 -13.579 -6.708 1.00 94.06 276 GLU A O 1
ATOM 2280 N N . ARG A 1 277 ? 0.980 -12.938 -4.780 1.00 92.06 277 ARG A N 1
ATOM 2281 C CA . ARG A 1 277 ? 0.139 -14.134 -4.596 1.00 92.06 277 ARG A CA 1
ATOM 2282 C C . ARG A 1 277 ? -1.292 -13.992 -5.132 1.00 92.06 277 ARG A C 1
ATOM 2284 O O . ARG A 1 277 ? -2.106 -14.874 -4.873 1.00 92.06 277 ARG A O 1
ATOM 2291 N N . GLY A 1 278 ? -1.605 -12.909 -5.849 1.00 90.25 278 GLY A N 1
ATOM 2292 C CA . GLY A 1 278 ? -2.898 -12.721 -6.529 1.00 90.25 278 GLY A CA 1
ATOM 2293 C C . GLY A 1 278 ? -3.559 -11.349 -6.366 1.00 90.25 278 GLY A C 1
ATOM 2294 O O . GLY A 1 278 ? -4.635 -11.144 -6.917 1.00 90.25 278 GLY A O 1
ATOM 2295 N N . ALA A 1 279 ? -2.931 -10.403 -5.660 1.00 94.38 279 ALA A N 1
ATOM 2296 C CA . ALA A 1 279 ? -3.445 -9.041 -5.462 1.00 94.38 279 ALA A CA 1
ATOM 2297 C C . ALA A 1 279 ? -2.651 -7.967 -6.236 1.00 94.38 279 ALA A C 1
ATOM 2299 O O . ALA A 1 279 ? -2.724 -6.779 -5.920 1.00 94.38 279 ALA A O 1
ATOM 2300 N N . GLU A 1 280 ? -1.868 -8.365 -7.246 1.00 94.62 280 GLU A N 1
ATOM 2301 C CA . GLU A 1 280 ? -1.122 -7.428 -8.102 1.00 94.62 280 GLU A CA 1
ATOM 2302 C C . GLU A 1 280 ? -2.021 -6.606 -9.033 1.00 94.62 280 GLU A C 1
ATOM 2304 O O . GLU A 1 280 ? -1.646 -5.495 -9.408 1.00 94.62 280 GLU A O 1
ATOM 2309 N N . PHE A 1 281 ? -3.196 -7.141 -9.376 1.00 96.81 281 PHE A N 1
ATOM 2310 C CA . PHE A 1 281 ? -4.162 -6.538 -10.287 1.00 96.81 281 PHE A CA 1
ATOM 2311 C C . PHE A 1 281 ? -5.525 -6.383 -9.617 1.00 96.81 281 PHE A C 1
ATOM 2313 O O . PHE A 1 281 ? -5.983 -7.266 -8.887 1.00 96.81 281 PHE A O 1
ATOM 2320 N N . ASN A 1 282 ? -6.202 -5.282 -9.924 1.00 96.81 282 ASN A N 1
ATOM 2321 C CA . ASN A 1 282 ? -7.613 -5.102 -9.613 1.00 96.81 282 ASN A CA 1
ATOM 2322 C C . ASN A 1 282 ? -8.517 -5.874 -10.604 1.00 96.81 282 ASN A C 1
ATOM 2324 O O . ASN A 1 282 ? -8.057 -6.492 -11.568 1.00 96.81 282 ASN A O 1
ATOM 2328 N N . ARG A 1 283 ? -9.835 -5.810 -10.404 1.00 96.31 283 ARG A N 1
ATOM 2329 C CA . ARG A 1 283 ? -10.877 -6.487 -11.197 1.00 96.31 283 ARG A CA 1
ATOM 2330 C C . ARG A 1 283 ? -10.878 -6.103 -12.681 1.00 96.31 283 ARG A C 1
ATOM 2332 O O . ARG A 1 283 ? -11.364 -6.869 -13.510 1.00 96.31 283 ARG A O 1
ATOM 2339 N N . LEU A 1 284 ? -10.332 -4.937 -13.030 1.00 95.56 284 LEU A N 1
ATOM 2340 C CA . LEU A 1 284 ? -10.176 -4.479 -14.415 1.00 95.56 284 LEU A CA 1
ATOM 2341 C C . LEU A 1 284 ? -8.878 -4.985 -15.073 1.00 95.56 284 LEU A C 1
ATOM 2343 O O . LEU A 1 284 ? -8.614 -4.639 -16.228 1.00 95.56 284 LEU A O 1
ATOM 2347 N N . GLY A 1 285 ? -8.078 -5.790 -14.365 1.00 95.44 285 GLY A N 1
ATOM 2348 C CA . GLY A 1 285 ? -6.755 -6.231 -14.805 1.00 95.44 285 GLY A CA 1
ATOM 2349 C C . GLY A 1 285 ? -5.726 -5.101 -14.781 1.00 95.44 285 GLY A C 1
ATOM 2350 O O . GLY A 1 285 ? -4.837 -5.078 -15.626 1.00 95.44 285 GLY A O 1
ATOM 2351 N N . GLN A 1 286 ? -5.885 -4.125 -13.879 1.00 96.62 286 GLN A N 1
ATOM 2352 C CA . GLN A 1 286 ? -4.969 -2.993 -13.742 1.00 96.62 286 GLN A CA 1
ATOM 2353 C C . GLN A 1 286 ? -4.085 -3.179 -12.514 1.00 96.62 286 GLN A C 1
ATOM 2355 O O . GLN A 1 286 ? -4.592 -3.365 -11.411 1.00 96.62 286 GLN A O 1
ATOM 2360 N N . SER A 1 287 ? -2.774 -3.062 -12.699 1.00 97.56 287 SER A N 1
ATOM 2361 C CA . SER A 1 287 ? -1.823 -2.872 -11.605 1.00 97.56 287 SER A CA 1
ATOM 2362 C C . SER A 1 287 ? -1.958 -1.467 -10.992 1.00 97.56 287 SER A C 1
ATOM 2364 O O . SER A 1 287 ? -2.502 -0.561 -11.638 1.00 97.56 287 SER A O 1
ATOM 2366 N N . PRO A 1 288 ? -1.369 -1.192 -9.814 1.00 98.06 288 PRO A N 1
ATOM 2367 C CA . PRO A 1 288 ? -1.347 0.160 -9.253 1.00 98.06 288 PRO A CA 1
ATOM 2368 C C . PRO A 1 288 ? -0.684 1.213 -10.167 1.00 98.06 288 PRO A C 1
ATOM 2370 O O . PRO A 1 288 ? -1.053 2.389 -10.132 1.00 98.06 288 PRO A O 1
ATOM 2373 N N . TYR A 1 289 ? 0.266 0.804 -11.019 1.00 97.81 289 TYR A N 1
ATOM 2374 C CA . TYR A 1 289 ? 0.872 1.665 -12.044 1.00 97.81 289 TYR A CA 1
ATOM 2375 C C . TYR A 1 289 ? -0.135 2.021 -13.146 1.00 97.81 289 TYR A C 1
ATOM 2377 O O . TYR A 1 289 ? -0.310 3.193 -13.485 1.00 97.81 289 TYR A O 1
ATOM 2385 N N . GLN A 1 290 ? -0.845 1.019 -13.667 1.00 97.06 290 GLN A N 1
ATOM 2386 C CA . GLN A 1 290 ? -1.842 1.191 -14.726 1.00 97.06 290 GLN A CA 1
ATOM 2387 C C . GLN A 1 290 ? -3.066 1.961 -14.240 1.00 97.06 290 GLN A C 1
ATOM 2389 O O . GLN A 1 290 ? -3.530 2.861 -14.934 1.00 97.06 290 GLN A O 1
ATOM 2394 N N . TYR A 1 291 ? -3.537 1.669 -13.029 1.00 97.38 291 TYR A N 1
ATOM 2395 C CA . TYR A 1 291 ? -4.610 2.396 -12.359 1.00 97.38 291 TYR A CA 1
ATOM 2396 C C . TYR A 1 291 ? -4.302 3.902 -12.294 1.00 97.38 291 TYR A C 1
ATOM 2398 O O . TYR A 1 291 ? -5.113 4.732 -12.715 1.00 97.38 291 TYR A O 1
ATOM 2406 N N . CYS A 1 292 ? -3.080 4.266 -11.882 1.00 97.00 292 CYS A N 1
ATOM 2407 C CA . CYS A 1 292 ? -2.612 5.653 -11.892 1.00 97.00 292 CYS A CA 1
ATOM 2408 C C . CYS A 1 292 ? -2.634 6.270 -13.306 1.00 97.00 292 CYS A C 1
ATOM 2410 O O . CYS A 1 292 ? -3.160 7.373 -13.486 1.00 97.00 292 CYS A O 1
ATOM 2412 N N . LEU A 1 293 ? -2.119 5.565 -14.323 1.00 95.38 293 LEU A N 1
ATOM 2413 C CA . LEU A 1 293 ? -2.108 6.046 -15.712 1.00 95.38 293 LEU A CA 1
ATOM 2414 C C . LEU A 1 293 ? -3.520 6.249 -16.283 1.00 95.38 293 LEU A C 1
ATOM 2416 O O . LEU A 1 293 ? -3.809 7.315 -16.831 1.00 95.38 293 LEU A O 1
ATOM 2420 N N . VAL A 1 294 ? -4.407 5.263 -16.125 1.00 95.38 294 VAL A N 1
ATOM 2421 C CA . VAL A 1 294 ? -5.788 5.292 -16.629 1.00 95.38 294 VAL A CA 1
ATOM 2422 C C . VAL A 1 294 ? -6.565 6.440 -15.989 1.00 95.38 294 VAL A C 1
ATOM 2424 O O . VAL A 1 294 ? -7.145 7.264 -16.699 1.00 95.38 294 VAL A O 1
ATOM 2427 N N . HIS A 1 295 ? -6.510 6.577 -14.662 1.00 95.00 295 HIS A N 1
ATOM 2428 C CA . HIS A 1 295 ? -7.178 7.678 -13.967 1.00 95.00 295 HIS A CA 1
ATOM 2429 C C . HIS A 1 295 ? -6.553 9.045 -14.305 1.00 95.00 295 HIS A C 1
ATOM 2431 O O . HIS A 1 295 ? -7.252 10.063 -14.318 1.00 95.00 295 HIS A O 1
ATOM 2437 N N . SER A 1 296 ? -5.255 9.098 -14.636 1.00 93.50 296 SER A N 1
ATOM 2438 C CA . SER A 1 296 ? -4.586 10.335 -15.065 1.00 93.50 296 SER A CA 1
ATOM 2439 C C . SER A 1 296 ? -5.073 10.770 -16.448 1.00 93.50 296 SER A C 1
ATOM 2441 O O . SER A 1 296 ? -5.447 11.932 -16.632 1.00 93.50 296 SER A O 1
ATOM 2443 N N . ALA A 1 297 ? -5.179 9.831 -17.394 1.00 92.50 297 ALA A N 1
ATOM 2444 C CA . ALA A 1 297 ? -5.746 10.070 -18.719 1.00 92.50 297 ALA A CA 1
ATOM 2445 C C . ALA A 1 297 ? -7.215 10.523 -18.638 1.00 92.50 297 ALA A C 1
ATOM 2447 O O . ALA A 1 297 ? -7.561 11.573 -19.185 1.00 92.50 297 ALA A O 1
ATOM 2448 N N . GLN A 1 298 ? -8.055 9.816 -17.871 1.00 92.25 298 GLN A N 1
ATOM 2449 C CA . GLN A 1 298 ? -9.451 10.206 -17.632 1.00 92.25 298 GLN A CA 1
ATOM 2450 C C . GLN A 1 298 ? -9.566 11.619 -17.037 1.00 92.25 298 GLN A C 1
ATOM 2452 O O . GLN A 1 298 ? -10.412 12.409 -17.457 1.00 92.25 298 GLN A O 1
ATOM 2457 N N . ARG A 1 299 ? -8.702 11.979 -16.075 1.00 88.88 299 ARG A N 1
ATOM 2458 C CA . ARG A 1 299 ? -8.669 13.332 -15.499 1.00 88.88 299 ARG A CA 1
ATOM 2459 C C . ARG A 1 299 ? -8.266 14.387 -16.533 1.00 88.88 299 ARG A C 1
ATOM 2461 O O . ARG A 1 299 ? -8.860 15.463 -16.539 1.00 88.88 299 ARG A O 1
ATOM 2468 N N . LYS A 1 300 ? -7.288 14.100 -17.400 1.00 88.88 300 LYS A N 1
ATOM 2469 C CA . LYS A 1 300 ? -6.862 15.016 -18.474 1.00 88.88 300 LYS A CA 1
ATOM 2470 C C . LYS A 1 300 ? -7.986 15.235 -19.497 1.00 88.88 300 LYS A C 1
ATOM 2472 O O . LYS A 1 300 ? -8.244 16.384 -19.841 1.00 88.88 300 LYS A O 1
ATOM 2477 N N . MET A 1 301 ? -8.728 14.186 -19.865 1.00 88.81 301 MET A N 1
ATOM 2478 C CA . MET A 1 301 ? -9.927 14.285 -20.716 1.00 88.81 301 MET A CA 1
ATOM 2479 C C . MET A 1 301 ? -11.066 15.093 -20.067 1.00 88.81 301 MET A C 1
ATOM 2481 O O . MET A 1 301 ? -11.726 15.865 -20.751 1.00 88.81 301 MET A O 1
ATOM 2485 N N . LYS A 1 302 ? -11.287 14.964 -18.750 1.00 88.00 302 LYS A N 1
ATOM 2486 C CA . LYS A 1 302 ? -12.302 15.757 -18.022 1.00 88.00 302 LYS A CA 1
ATOM 2487 C C . LYS A 1 302 ? -11.936 17.242 -17.893 1.00 88.00 302 LYS A C 1
ATOM 2489 O O . LYS A 1 302 ? -12.828 18.080 -17.873 1.00 88.00 302 LYS A O 1
ATOM 2494 N N . MET A 1 303 ? -10.646 17.563 -17.772 1.00 84.94 303 MET A N 1
ATOM 2495 C CA . MET A 1 303 ? -10.147 18.946 -17.670 1.00 84.94 303 MET A CA 1
ATOM 2496 C C . MET A 1 303 ? -10.126 19.656 -19.028 1.00 84.94 303 MET A C 1
ATOM 2498 O O . MET A 1 303 ? -10.469 20.830 -19.109 1.00 84.94 303 MET A O 1
ATOM 2502 N N . ASN A 1 304 ? -9.743 18.932 -20.081 1.00 84.94 304 ASN A N 1
ATOM 2503 C CA . ASN A 1 304 ? -9.698 19.413 -21.457 1.00 84.94 304 ASN A CA 1
ATOM 2504 C C . ASN A 1 304 ? -10.610 18.526 -22.321 1.00 84.94 304 ASN A C 1
ATOM 2506 O O . ASN A 1 304 ? -10.097 17.672 -23.052 1.00 84.94 304 ASN A O 1
ATOM 2510 N N . PRO A 1 305 ? -11.947 18.677 -22.231 1.00 77.12 305 PRO A N 1
ATOM 2511 C CA . PRO A 1 305 ? -12.843 17.951 -23.118 1.00 77.12 305 PRO A CA 1
ATOM 2512 C C . PRO A 1 305 ? -12.501 18.312 -24.571 1.00 77.12 305 PRO A C 1
ATOM 2514 O O . PRO A 1 305 ? -12.250 19.491 -24.858 1.00 77.12 305 PRO A O 1
ATOM 2517 N N . PRO A 1 306 ? -12.464 17.337 -25.499 1.00 76.19 306 PRO A N 1
ATOM 2518 C CA . PRO A 1 306 ? -12.268 17.647 -26.907 1.00 76.19 306 PRO A CA 1
ATOM 2519 C C . PRO A 1 306 ? -13.361 18.625 -27.337 1.00 76.19 306 PRO A C 1
ATOM 2521 O O . PRO A 1 306 ? -14.542 18.390 -27.073 1.00 76.19 306 PRO A O 1
ATOM 2524 N N . LYS A 1 307 ? -12.970 19.741 -27.972 1.00 77.94 307 LYS A N 1
ATOM 2525 C CA . LYS A 1 307 ? -13.950 20.670 -28.545 1.00 77.94 307 LYS A CA 1
ATOM 2526 C C . LYS A 1 307 ? -14.871 19.858 -29.463 1.00 77.94 307 LYS A C 1
ATOM 2528 O O . LYS A 1 307 ? -14.340 19.082 -30.264 1.00 77.94 307 LYS A O 1
ATOM 2533 N N . PRO A 1 308 ? -16.206 20.009 -29.363 1.00 71.75 308 PRO A N 1
ATOM 2534 C CA . PRO A 1 308 ? -17.098 19.354 -30.308 1.00 71.75 308 PRO A CA 1
ATOM 2535 C C . PRO A 1 308 ? -16.679 19.756 -31.728 1.00 71.75 308 PRO A C 1
ATOM 2537 O O . PRO A 1 308 ? -16.218 20.891 -31.915 1.00 71.75 308 PRO A O 1
ATOM 2540 N N . PRO A 1 309 ? -16.788 18.849 -32.717 1.00 67.12 309 PRO A N 1
ATOM 2541 C CA . PRO A 1 309 ? -16.487 19.195 -34.095 1.00 67.12 309 PRO A CA 1
ATOM 2542 C C . PRO A 1 309 ? -17.310 20.427 -34.456 1.00 67.12 309 PRO A C 1
ATOM 2544 O O . PRO A 1 309 ? -18.523 20.448 -34.245 1.00 67.12 309 PRO A O 1
ATOM 2547 N N . ILE A 1 310 ? -16.632 21.468 -34.941 1.00 66.38 310 ILE A N 1
ATOM 2548 C CA . ILE A 1 310 ? -17.291 22.689 -35.392 1.00 66.38 310 ILE A CA 1
ATOM 2549 C C . ILE A 1 310 ? -18.155 22.272 -36.579 1.00 66.38 310 ILE A C 1
ATOM 2551 O O . ILE A 1 310 ? -17.640 22.049 -37.673 1.00 66.38 310 ILE A O 1
ATOM 2555 N N . THR A 1 311 ? -19.461 22.124 -36.349 1.00 57.66 311 THR A N 1
ATOM 2556 C CA . THR A 1 311 ? -20.443 22.059 -37.429 1.00 57.66 311 THR A CA 1
ATOM 2557 C C . THR A 1 311 ? -20.204 23.270 -38.308 1.00 57.66 311 THR A C 1
ATOM 2559 O O . THR A 1 311 ? -20.192 24.395 -37.800 1.00 57.66 311 THR A O 1
ATOM 2562 N N . ALA A 1 312 ? -19.953 23.024 -39.595 1.00 53.47 312 ALA A N 1
ATOM 2563 C CA . ALA A 1 312 ? -19.704 24.079 -40.563 1.00 53.47 312 ALA A CA 1
ATOM 2564 C C . ALA A 1 312 ? -20.811 25.144 -40.463 1.00 53.47 312 ALA A C 1
ATOM 2566 O O . ALA A 1 312 ? -21.970 24.783 -40.227 1.00 53.47 312 ALA A O 1
ATOM 2567 N N . PRO A 1 313 ? -20.477 26.439 -40.593 1.00 51.41 313 PRO A N 1
ATOM 2568 C CA . PRO A 1 313 ? -21.487 27.481 -40.561 1.00 51.41 313 PRO A CA 1
ATOM 2569 C C . PRO A 1 313 ? -22.454 27.262 -41.728 1.00 51.41 313 PRO A C 1
ATOM 2571 O O . PRO A 1 313 ? -22.087 27.432 -42.886 1.00 51.41 313 PRO A O 1
ATOM 2574 N N . ASN A 1 314 ? -23.694 26.881 -41.417 1.00 48.53 314 ASN A N 1
ATOM 2575 C CA . ASN A 1 314 ? -24.796 27.078 -42.346 1.00 48.53 314 ASN A CA 1
ATOM 2576 C C . ASN A 1 314 ? -25.038 28.585 -42.410 1.00 48.53 314 ASN A C 1
ATOM 2578 O O . ASN A 1 314 ? -25.531 29.160 -41.437 1.00 48.53 314 ASN A O 1
ATOM 2582 N N . ASP A 1 315 ? -24.661 29.204 -43.526 1.00 45.97 315 ASP A N 1
ATOM 2583 C CA . ASP A 1 315 ? -24.842 30.633 -43.772 1.00 45.97 315 ASP A CA 1
ATOM 2584 C C . ASP A 1 315 ? -26.314 31.049 -43.589 1.00 45.97 315 ASP A C 1
ATOM 2586 O O . ASP A 1 315 ? -27.184 30.592 -44.340 1.00 45.97 315 ASP A O 1
ATOM 2590 N N . PRO A 1 316 ? -26.630 31.949 -42.641 1.00 44.53 316 PRO A N 1
ATOM 2591 C CA . PRO A 1 316 ? -27.900 32.648 -42.627 1.00 44.53 316 PRO A CA 1
ATOM 2592 C C . PRO A 1 316 ? -27.808 33.824 -43.600 1.00 44.53 316 PRO A C 1
ATOM 2594 O O . PRO A 1 316 ? -26.976 34.720 -43.447 1.00 44.53 316 PRO A O 1
ATOM 2597 N N . ILE A 1 317 ? -28.695 33.816 -44.591 1.00 41.00 317 ILE A N 1
ATOM 2598 C CA . ILE A 1 317 ? -28.875 34.881 -45.581 1.00 41.00 317 ILE A CA 1
ATOM 2599 C C . ILE A 1 317 ? -28.961 36.255 -44.892 1.00 41.00 317 ILE A C 1
ATOM 2601 O O . ILE A 1 317 ? -29.796 36.472 -44.013 1.00 41.00 317 ILE A O 1
ATOM 2605 N N . GLN A 1 318 ? -28.127 37.200 -45.332 1.00 39.91 318 GLN A N 1
ATOM 2606 C CA . GLN A 1 318 ? -28.318 38.620 -45.035 1.00 39.91 318 GLN A CA 1
ATOM 2607 C C . GLN A 1 318 ? -29.571 39.116 -45.769 1.00 39.91 318 GLN A C 1
ATOM 2609 O O . GLN A 1 318 ? -29.625 38.985 -46.987 1.00 39.91 318 GLN A O 1
ATOM 2614 N N . ASP A 1 319 ? -30.547 39.702 -45.068 1.00 36.00 319 ASP A N 1
ATOM 2615 C CA . ASP A 1 319 ? -30.793 41.157 -45.109 1.00 36.00 319 ASP A CA 1
ATOM 2616 C C . ASP A 1 319 ? -31.955 41.588 -44.175 1.00 36.00 319 ASP A C 1
ATOM 2618 O O . ASP A 1 319 ? -32.730 40.773 -43.680 1.00 36.00 319 ASP A O 1
ATOM 2622 N N . VAL A 1 320 ? -32.104 42.911 -44.040 1.00 42.53 320 VAL A N 1
ATOM 2623 C CA . VAL A 1 320 ? -33.198 43.717 -43.455 1.00 42.53 320 VAL A CA 1
ATOM 2624 C C . VAL A 1 320 ? -32.941 44.321 -42.065 1.00 42.53 320 VAL A C 1
ATOM 2626 O O . VAL A 1 320 ? -33.441 43.908 -41.023 1.00 42.53 320 VAL A O 1
ATOM 2629 N N . LYS A 1 321 ? -32.216 45.443 -42.125 1.00 39.78 321 LYS A N 1
ATOM 2630 C CA . LYS A 1 321 ? -32.337 46.679 -41.321 1.00 39.78 321 LYS A CA 1
ATOM 2631 C C . LYS A 1 321 ? -33.561 46.774 -40.378 1.00 39.78 321 LYS A C 1
ATOM 2633 O O . LYS A 1 321 ? -34.687 46.858 -40.867 1.00 39.78 321 LYS A O 1
ATOM 2638 N N . ARG A 1 322 ? -33.322 47.120 -39.101 1.00 34.25 322 ARG A N 1
ATOM 2639 C CA . ARG A 1 322 ? -33.611 48.475 -38.550 1.00 34.25 322 ARG A CA 1
ATOM 2640 C C . ARG A 1 322 ? -33.221 48.642 -37.069 1.00 34.25 322 ARG A C 1
ATOM 2642 O O . ARG A 1 322 ? -33.638 47.873 -36.219 1.00 34.25 322 ARG A O 1
ATOM 2649 N N . LEU A 1 323 ? -32.476 49.721 -36.808 1.00 32.78 323 LEU A N 1
ATOM 2650 C CA . LEU A 1 323 ? -32.617 50.668 -35.686 1.00 32.78 323 LEU A CA 1
ATOM 2651 C C . LEU A 1 323 ? -33.454 50.222 -34.462 1.00 32.78 323 LEU A C 1
ATOM 2653 O O . LEU A 1 323 ? -34.681 50.247 -34.526 1.00 32.78 323 LEU A O 1
ATOM 2657 N N . ASN A 1 324 ? -32.821 50.075 -33.293 1.00 32.88 324 ASN A N 1
ATOM 2658 C CA . ASN A 1 324 ? -32.688 51.224 -32.381 1.00 32.88 324 ASN A CA 1
ATOM 2659 C C . ASN A 1 324 ? -31.693 50.987 -31.230 1.00 32.88 324 ASN A C 1
ATOM 2661 O O . ASN A 1 324 ? -31.317 49.861 -30.923 1.00 32.88 324 ASN A O 1
ATOM 2665 N N . SER A 1 325 ? -31.241 52.093 -30.642 1.00 37.34 325 SER A N 1
ATOM 2666 C CA . SER A 1 325 ? -30.163 52.195 -29.655 1.00 37.34 325 SER A CA 1
ATOM 2667 C C . SER A 1 325 ? -30.658 52.457 -28.224 1.00 37.34 325 SER A C 1
ATOM 2669 O O . SER A 1 325 ? -31.793 52.894 -28.044 1.00 37.34 325 SER A O 1
ATOM 2671 N N . ASN A 1 326 ? -29.718 52.377 -27.263 1.00 31.30 326 ASN A N 1
ATOM 2672 C CA . ASN A 1 326 ? -29.779 52.908 -25.880 1.00 31.30 326 ASN A CA 1
ATOM 2673 C C . ASN A 1 326 ? -30.562 52.007 -24.888 1.00 31.30 326 ASN A C 1
ATOM 2675 O O . ASN A 1 326 ? -31.521 51.362 -25.279 1.00 31.30 326 ASN A O 1
ATOM 2679 N N . LEU A 1 327 ? -30.251 51.876 -23.591 1.00 34.84 327 LEU A N 1
ATOM 2680 C CA . LEU A 1 327 ? -29.555 52.746 -22.633 1.00 34.84 327 LEU A CA 1
ATOM 2681 C C . LEU A 1 327 ? -29.252 51.962 -21.315 1.00 34.84 327 LEU A C 1
ATOM 2683 O O . LEU A 1 327 ? -30.037 51.095 -20.948 1.00 34.84 327 LEU A O 1
ATOM 2687 N N . ALA A 1 328 ? -28.203 52.373 -20.587 1.00 34.12 328 ALA A N 1
ATOM 2688 C CA . ALA A 1 328 ? -28.031 52.350 -19.116 1.00 34.12 328 ALA A CA 1
ATOM 2689 C C . ALA A 1 328 ? -28.011 51.040 -18.281 1.00 34.12 328 ALA A C 1
ATOM 2691 O O . ALA A 1 328 ? -28.950 50.252 -18.204 1.00 34.12 328 ALA A O 1
ATOM 2692 N N . GLU A 1 329 ? -26.930 50.947 -17.502 1.00 35.56 329 GLU A N 1
ATOM 2693 C CA . GLU A 1 329 ? -26.816 50.272 -16.206 1.00 35.56 329 GLU A CA 1
ATOM 2694 C C . GLU A 1 329 ? -27.788 50.882 -15.169 1.00 35.56 329 GLU A C 1
ATOM 2696 O O . GLU A 1 329 ? -28.026 52.084 -15.207 1.00 35.56 329 GLU A O 1
ATOM 2701 N N . GLU A 1 330 ? -28.278 50.107 -14.189 1.00 29.94 330 GLU A N 1
ATOM 2702 C CA . GLU A 1 330 ? -27.787 50.214 -12.796 1.00 29.94 330 GLU A CA 1
ATOM 2703 C C . GLU A 1 330 ? -28.521 49.313 -11.771 1.00 29.94 330 GLU A C 1
ATOM 2705 O O . GLU A 1 330 ? -29.735 49.162 -11.760 1.00 29.94 330 GLU A O 1
ATOM 2710 N N . THR A 1 331 ? -27.728 48.816 -10.816 1.00 31.70 331 THR A N 1
ATOM 2711 C CA . THR A 1 331 ? -28.040 48.520 -9.397 1.00 31.70 331 THR A CA 1
ATOM 2712 C C . THR A 1 331 ? -29.184 47.582 -8.947 1.00 31.70 331 THR A C 1
ATOM 2714 O O . THR A 1 331 ? -30.371 47.853 -9.036 1.00 31.70 331 THR A O 1
ATOM 2717 N N . LYS A 1 332 ? -28.748 46.531 -8.229 1.00 37.38 332 LYS A N 1
ATOM 2718 C CA . LYS A 1 332 ? -29.183 46.100 -6.876 1.00 37.38 332 LYS A CA 1
ATOM 2719 C C . LYS A 1 332 ? -30.642 46.369 -6.437 1.00 37.38 332 LYS A C 1
ATOM 2721 O O . LYS A 1 332 ? -30.983 47.493 -6.088 1.00 37.38 332 LYS A O 1
ATOM 2726 N N . SER A 1 333 ? -31.341 45.303 -6.031 1.00 33.81 333 SER A N 1
ATOM 2727 C CA . SER A 1 333 ? -31.605 45.051 -4.592 1.00 33.81 333 SER A CA 1
ATOM 2728 C C . SER A 1 333 ? -32.305 43.706 -4.313 1.00 33.81 333 SER A C 1
ATOM 2730 O O . SER A 1 333 ? -32.903 43.089 -5.187 1.00 33.81 333 SER A O 1
ATOM 2732 N N . ARG A 1 334 ? -32.177 43.244 -3.061 1.00 33.41 334 ARG A N 1
ATOM 2733 C CA . ARG A 1 334 ? -32.835 42.080 -2.437 1.00 33.41 334 ARG A CA 1
ATOM 2734 C C . ARG A 1 334 ? -33.564 42.610 -1.193 1.00 33.41 334 ARG A C 1
ATOM 2736 O O . ARG A 1 334 ? -32.919 43.325 -0.426 1.00 33.41 334 ARG A O 1
ATOM 2743 N N . PRO A 1 335 ? -34.849 42.285 -0.973 1.00 46.50 335 PRO A N 1
ATOM 2744 C CA . PRO A 1 335 ? -35.245 41.512 0.225 1.00 46.50 335 PRO A CA 1
ATOM 2745 C C . PRO A 1 335 ? -36.226 40.363 -0.138 1.00 46.50 335 PRO A C 1
ATOM 2747 O O . PRO A 1 335 ? -36.985 40.504 -1.083 1.00 46.50 335 PRO A O 1
ATOM 2750 N N . THR A 1 336 ? -36.200 39.137 0.409 1.00 33.47 336 THR A N 1
ATOM 2751 C CA . THR A 1 336 ? -36.301 38.644 1.810 1.00 33.47 336 THR A CA 1
ATOM 2752 C C . THR A 1 336 ? -37.731 38.191 2.177 1.00 33.47 336 THR A C 1
ATOM 2754 O O . THR A 1 336 ? -38.600 39.030 2.372 1.00 33.47 336 THR A O 1
ATOM 2757 N N . THR A 1 337 ? -37.907 36.872 2.409 1.00 31.55 337 THR A N 1
ATOM 2758 C CA . THR A 1 337 ? -39.060 36.195 3.084 1.00 31.55 337 THR A CA 1
ATOM 2759 C C . THR A 1 337 ? -40.434 36.290 2.371 1.00 31.55 337 THR A C 1
ATOM 2761 O O . THR A 1 337 ? -40.587 37.098 1.470 1.00 31.55 337 THR A O 1
ATOM 2764 N N . VAL A 1 338 ? -41.458 35.451 2.612 1.00 34.28 338 VAL A N 1
ATOM 2765 C CA . VAL A 1 338 ? -41.870 34.662 3.802 1.00 34.28 338 VAL A CA 1
ATOM 2766 C C . VAL A 1 338 ? -42.380 33.250 3.413 1.00 34.28 338 VAL A C 1
ATOM 2768 O O . VAL A 1 338 ? -42.614 32.954 2.246 1.00 34.28 338 VAL A O 1
ATOM 2771 N N . ALA A 1 339 ? -42.491 32.366 4.409 1.00 30.47 339 ALA A N 1
ATOM 2772 C CA . ALA A 1 339 ? -42.950 30.974 4.349 1.00 30.47 339 ALA A CA 1
ATOM 2773 C C . ALA A 1 339 ? -44.415 30.756 3.896 1.00 30.47 339 ALA A C 1
ATOM 2775 O O . ALA A 1 339 ? -45.224 31.673 3.979 1.00 30.47 339 ALA A O 1
ATOM 2776 N N . ALA A 1 340 ? -44.751 29.496 3.555 1.00 33.78 340 ALA A N 1
ATOM 2777 C CA . ALA A 1 340 ? -45.834 28.686 4.165 1.00 33.78 340 ALA A CA 1
ATOM 2778 C C . ALA A 1 340 ? -46.510 27.677 3.198 1.00 33.78 340 ALA A C 1
ATOM 2780 O O . ALA A 1 340 ? -47.448 27.995 2.479 1.00 33.78 340 ALA A O 1
ATOM 2781 N N . ASN A 1 341 ? -46.075 26.416 3.285 1.00 31.08 341 ASN A N 1
ATOM 2782 C CA . ASN A 1 341 ? -46.916 25.289 3.722 1.00 31.08 341 ASN A CA 1
ATOM 2783 C C . ASN A 1 341 ? -48.338 25.114 3.113 1.00 31.08 341 ASN A C 1
ATOM 2785 O O . ASN A 1 341 ? -49.305 25.636 3.663 1.00 31.08 341 ASN A O 1
ATOM 2789 N N . VAL A 1 342 ? -48.489 24.234 2.109 1.00 36.06 342 VAL A N 1
ATOM 2790 C CA . VAL A 1 342 ? -49.757 23.521 1.809 1.00 36.06 342 VAL A CA 1
ATOM 2791 C C . VAL A 1 342 ? -49.468 22.037 1.521 1.00 36.06 342 VAL A C 1
ATOM 2793 O O . VAL A 1 342 ? -48.374 21.667 1.098 1.00 36.06 342 VAL A O 1
ATOM 2796 N N . LYS A 1 343 ? -50.446 21.180 1.828 1.00 34.22 343 LYS A N 1
ATOM 2797 C CA . LYS A 1 343 ? -50.342 19.729 2.037 1.00 34.22 343 LYS A CA 1
ATOM 2798 C C . LYS A 1 343 ? -51.042 18.942 0.907 1.00 34.22 343 LYS A C 1
ATOM 2800 O O . LYS A 1 343 ? -52.159 19.295 0.548 1.00 34.22 343 LYS A O 1
ATOM 2805 N N . ALA A 1 344 ? -50.468 17.794 0.524 1.00 36.28 344 ALA A N 1
ATOM 2806 C CA . ALA A 1 344 ? -51.159 16.634 -0.084 1.00 36.28 344 ALA A CA 1
ATOM 2807 C C . ALA A 1 344 ? -51.642 16.768 -1.576 1.00 36.28 344 ALA A C 1
ATOM 2809 O O . ALA A 1 344 ? -51.302 17.758 -2.215 1.00 36.28 344 ALA A O 1
ATOM 2810 N N . PRO A 1 345 ? -52.249 15.726 -2.206 1.00 48.09 345 PRO A N 1
ATOM 2811 C CA . PRO A 1 345 ? -51.478 14.702 -2.944 1.00 48.09 345 PRO A CA 1
ATOM 2812 C C . PRO A 1 345 ? -52.073 14.312 -4.339 1.00 48.09 345 PRO A C 1
ATOM 2814 O O . PRO A 1 345 ? -52.945 15.000 -4.853 1.00 48.09 345 PRO A O 1
ATOM 2817 N N . LEU A 1 346 ? -51.659 13.140 -4.870 1.00 31.69 346 LEU A N 1
ATOM 2818 C CA . LEU A 1 346 ? -52.142 12.375 -6.055 1.00 31.69 346 LEU A CA 1
ATOM 2819 C C . LEU A 1 346 ? -51.519 12.655 -7.444 1.00 31.69 346 LEU A C 1
ATOM 2821 O O . LEU A 1 346 ? -51.240 13.784 -7.822 1.00 31.69 346 LEU A O 1
ATOM 2825 N N . GLY A 1 347 ? -51.414 11.569 -8.233 1.00 29.34 347 GLY A N 1
ATOM 2826 C CA . GLY A 1 347 ? -51.109 11.556 -9.675 1.00 29.34 347 GLY A CA 1
ATOM 2827 C C . GLY A 1 347 ? -49.616 11.366 -10.008 1.00 29.34 347 GLY A C 1
ATOM 2828 O O . GLY A 1 347 ? -48.793 12.166 -9.595 1.00 29.34 347 GLY A O 1
ATOM 2829 N N . GLY A 1 348 ? -49.153 10.355 -10.754 1.00 33.50 348 GLY A N 1
ATOM 2830 C CA . GLY A 1 348 ? -49.874 9.324 -11.513 1.00 33.50 348 GLY A CA 1
ATOM 2831 C C . GLY A 1 348 ? -49.778 9.493 -13.038 1.00 33.50 348 GLY A C 1
ATOM 2832 O O . GLY A 1 348 ? -50.806 9.541 -13.703 1.00 33.50 348 GLY A O 1
ATOM 2833 N N . ALA A 1 349 ? -48.565 9.563 -13.602 1.00 34.44 349 ALA A N 1
ATOM 2834 C CA . ALA A 1 349 ? -48.310 9.504 -15.050 1.00 34.44 349 ALA A CA 1
ATOM 2835 C C . ALA A 1 349 ? -46.955 8.807 -15.299 1.00 34.44 349 ALA A C 1
ATOM 2837 O O . ALA A 1 349 ? -45.930 9.242 -14.790 1.00 34.44 349 ALA A O 1
ATOM 2838 N N . LYS A 1 350 ? -46.941 7.592 -15.861 1.00 35.12 350 LYS A N 1
ATOM 2839 C CA . LYS A 1 350 ? -46.856 7.291 -17.308 1.00 35.12 350 LYS A CA 1
ATOM 2840 C C . LYS A 1 350 ? -45.569 7.792 -17.978 1.00 35.12 350 LYS A C 1
ATOM 2842 O O . LYS A 1 350 ? -45.470 8.934 -18.409 1.00 35.12 350 LYS A O 1
ATOM 2847 N N . ILE A 1 351 ? -44.631 6.857 -18.128 1.00 40.47 351 ILE A N 1
ATOM 2848 C CA . ILE A 1 351 ? -43.436 6.948 -18.975 1.00 40.47 351 ILE A CA 1
ATOM 2849 C C . ILE A 1 351 ? -43.871 6.892 -20.453 1.00 40.47 351 ILE A C 1
ATOM 2851 O O . ILE A 1 351 ? -44.557 5.936 -20.823 1.00 40.47 351 ILE A O 1
ATOM 2855 N N . PRO A 1 352 ? -43.461 7.837 -21.317 1.00 37.28 352 PRO A N 1
ATOM 2856 C CA . PRO A 1 352 ? -43.533 7.670 -22.761 1.00 37.28 352 PRO A CA 1
ATOM 2857 C C . PRO A 1 352 ? -42.251 7.009 -23.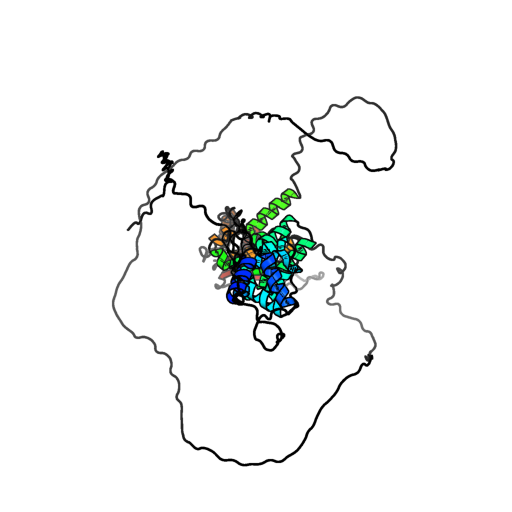289 1.00 37.28 352 PRO A C 1
ATOM 2859 O O . PRO A 1 352 ? -41.148 7.534 -23.147 1.00 37.28 352 PRO A O 1
ATOM 2862 N N . SER A 1 353 ? -42.409 5.850 -23.922 1.00 35.41 353 SER A N 1
ATOM 2863 C CA . SER A 1 353 ? -41.369 5.164 -24.693 1.00 35.41 353 SER A CA 1
ATOM 2864 C C . SER A 1 353 ? -40.979 5.955 -25.946 1.00 35.41 353 SER A C 1
ATOM 2866 O O . SER A 1 353 ? -41.864 6.376 -26.694 1.00 35.41 353 SER A O 1
ATOM 2868 N N . THR A 1 354 ? -39.683 6.069 -26.239 1.00 36.94 354 THR A N 1
ATOM 2869 C CA . THR A 1 354 ? -39.167 6.558 -27.531 1.00 36.94 354 THR A CA 1
ATOM 2870 C C . THR A 1 354 ? -38.592 5.411 -28.387 1.00 36.94 354 THR A C 1
ATOM 2872 O O . THR A 1 354 ? -38.195 4.382 -27.836 1.00 36.94 354 THR A O 1
ATOM 2875 N N . PRO A 1 355 ? -38.621 5.525 -29.732 1.00 48.78 355 PRO A N 1
ATOM 2876 C CA . PRO A 1 355 ? -38.534 4.373 -30.638 1.00 48.78 355 PRO A CA 1
ATOM 2877 C C . PRO A 1 355 ? -37.104 4.048 -31.127 1.00 48.78 355 PRO A C 1
ATOM 2879 O O . PRO A 1 355 ? -36.212 4.894 -31.035 1.00 48.78 355 PRO A O 1
ATOM 2882 N N . PRO A 1 356 ? -36.876 2.845 -31.697 1.00 43.16 356 PRO A N 1
ATOM 2883 C CA . PRO A 1 356 ? -35.592 2.467 -32.284 1.00 43.16 356 PRO A CA 1
ATOM 2884 C C . PRO A 1 356 ? -35.345 3.160 -33.635 1.00 43.16 356 PRO A C 1
ATOM 2886 O O . PRO A 1 356 ? -36.260 3.321 -34.442 1.00 43.16 356 PRO A O 1
ATOM 2889 N N . MET A 1 357 ? -34.086 3.517 -33.898 1.00 37.59 357 MET A N 1
ATOM 2890 C CA . MET A 1 357 ? -33.610 4.062 -35.179 1.00 37.59 357 MET A CA 1
ATOM 2891 C C . MET A 1 357 ? -32.831 2.998 -35.983 1.00 37.59 357 MET A C 1
ATOM 2893 O O . MET A 1 357 ? -32.336 2.035 -35.392 1.00 37.59 357 MET A O 1
ATOM 2897 N N . PRO A 1 358 ? -32.772 3.113 -37.326 1.00 44.09 358 PRO A N 1
ATOM 2898 C CA . PRO A 1 358 ? -32.644 1.947 -38.200 1.00 44.09 358 PRO A CA 1
ATOM 2899 C C . PRO A 1 358 ? -31.209 1.537 -38.559 1.00 44.09 358 PRO A C 1
ATOM 2901 O O . PRO A 1 358 ? -30.264 2.323 -38.525 1.00 44.09 358 PRO A O 1
ATOM 2904 N N . MET A 1 359 ? -31.095 0.284 -39.002 1.00 34.41 359 MET A N 1
ATOM 2905 C CA . MET A 1 359 ? -29.926 -0.274 -39.683 1.00 34.41 359 MET A CA 1
ATOM 2906 C C . MET A 1 359 ? -29.674 0.405 -41.037 1.00 34.41 359 MET A C 1
ATOM 2908 O O . MET A 1 359 ? -30.603 0.576 -41.826 1.00 34.41 359 MET A O 1
ATOM 2912 N N . ALA A 1 360 ? -28.403 0.654 -41.353 1.00 34.03 360 ALA A N 1
ATOM 2913 C CA . ALA A 1 360 ? -27.934 0.910 -42.712 1.00 34.03 360 ALA A CA 1
ATOM 2914 C C . ALA A 1 360 ? -26.664 0.084 -42.990 1.00 34.03 360 ALA A C 1
ATOM 2916 O O . ALA A 1 360 ? -25.622 0.291 -42.371 1.00 34.03 360 ALA A O 1
ATOM 2917 N N . SER A 1 361 ? -26.765 -0.873 -43.916 1.00 31.33 361 SER A N 1
ATOM 2918 C CA . SER A 1 361 ? -25.622 -1.490 -44.620 1.00 31.33 361 SER A CA 1
ATOM 2919 C C . SER A 1 361 ? -25.041 -0.458 -45.623 1.00 31.33 361 SER A C 1
ATOM 2921 O O . SER A 1 361 ? -25.650 0.591 -45.806 1.00 31.33 361 SER A O 1
ATOM 2923 N N . ILE A 1 362 ? -23.912 -0.582 -46.333 1.00 32.31 362 ILE A N 1
ATOM 2924 C CA . ILE A 1 362 ? -23.203 -1.638 -47.106 1.00 32.31 362 ILE A CA 1
ATOM 2925 C C . ILE A 1 362 ? -21.755 -1.059 -47.359 1.00 32.31 362 ILE A C 1
ATOM 2927 O O . ILE A 1 362 ? -21.492 0.041 -46.868 1.00 32.31 362 ILE A O 1
ATOM 2931 N N . PRO A 1 363 ? -20.885 -1.567 -48.270 1.00 39.69 363 PRO A N 1
ATOM 2932 C CA . PRO A 1 363 ? -20.094 -2.819 -48.347 1.00 39.69 363 PRO A CA 1
ATOM 2933 C C . PRO A 1 363 ? -18.712 -2.681 -47.636 1.00 39.69 363 PRO A C 1
ATOM 2935 O O . PRO A 1 363 ? -18.393 -1.628 -47.107 1.00 39.69 363 PRO A O 1
ATOM 2938 N N . GLY A 1 364 ? -17.788 -3.647 -47.559 1.00 27.94 364 GLY A N 1
ATOM 2939 C CA . GLY A 1 364 ? -17.635 -4.960 -48.196 1.00 27.94 364 GLY A CA 1
ATOM 2940 C C . GLY A 1 364 ? -16.239 -5.081 -48.836 1.00 27.94 364 GLY A C 1
ATOM 2941 O O . GLY A 1 364 ? -15.990 -4.496 -49.884 1.00 27.94 364 GLY A O 1
ATOM 2942 N N . ALA A 1 365 ? -15.334 -5.840 -48.208 1.00 30.09 365 ALA A N 1
ATOM 2943 C CA . ALA A 1 365 ? -14.014 -6.185 -48.746 1.00 30.09 365 ALA A CA 1
ATOM 2944 C C . ALA A 1 365 ? -13.578 -7.565 -48.220 1.00 30.09 365 ALA A C 1
ATOM 2946 O O . ALA A 1 365 ? -13.079 -7.707 -47.105 1.00 30.09 365 ALA A O 1
ATOM 2947 N N . THR A 1 366 ? -13.818 -8.604 -49.016 1.00 32.53 366 THR A N 1
ATOM 2948 C CA . THR A 1 366 ? -13.415 -9.986 -48.732 1.00 32.53 366 THR A CA 1
ATOM 2949 C C . THR A 1 366 ? -11.946 -10.213 -49.081 1.00 32.53 366 THR A C 1
ATOM 2951 O O . THR A 1 366 ? -11.578 -10.069 -50.246 1.00 32.53 366 THR A O 1
ATOM 2954 N N . ILE A 1 367 ? -11.135 -10.675 -48.125 1.00 36.62 367 ILE A N 1
ATOM 2955 C CA . ILE A 1 367 ? -9.868 -11.365 -48.418 1.00 36.62 367 ILE A CA 1
ATOM 2956 C C . ILE A 1 367 ? -9.893 -12.748 -47.761 1.00 36.62 367 ILE A C 1
ATOM 2958 O O . ILE A 1 367 ? -10.289 -12.905 -46.606 1.00 36.62 367 ILE A O 1
ATOM 2962 N N . SER A 1 368 ? -9.528 -13.751 -48.560 1.00 29.69 368 SER A N 1
ATOM 2963 C CA . SER A 1 368 ? -9.716 -15.175 -48.281 1.00 29.69 368 SER A CA 1
ATOM 2964 C C . SER A 1 368 ? -8.943 -15.667 -47.054 1.00 29.69 368 SER A C 1
ATOM 2966 O O . SER A 1 368 ? -7.737 -15.447 -46.937 1.00 29.69 368 SER A O 1
ATOM 2968 N N . ARG A 1 369 ? -9.616 -16.437 -46.191 1.00 31.33 369 ARG A N 1
ATOM 2969 C CA . ARG A 1 369 ? -8.954 -17.372 -45.273 1.00 31.33 369 ARG A CA 1
ATOM 2970 C C . ARG A 1 369 ? -8.687 -18.673 -46.023 1.00 31.33 369 ARG A C 1
ATOM 2972 O O . ARG A 1 369 ? -9.606 -19.470 -46.184 1.00 31.33 369 ARG A O 1
ATOM 2979 N N . ASN A 1 370 ? -7.434 -18.928 -46.389 1.00 31.67 370 ASN A N 1
ATOM 2980 C CA . ASN A 1 370 ? -7.010 -20.283 -46.735 1.00 31.67 370 ASN A CA 1
ATOM 2981 C C . ASN A 1 370 ? -6.456 -20.969 -45.485 1.00 31.67 370 ASN A C 1
ATOM 2983 O O . ASN A 1 370 ? -5.362 -20.666 -45.015 1.00 31.67 370 ASN A O 1
ATOM 2987 N N . SER A 1 371 ? -7.234 -21.905 -44.955 1.00 32.88 371 SER A N 1
ATOM 2988 C CA . SER A 1 371 ? -6.762 -22.922 -44.024 1.00 32.88 371 SER A CA 1
ATOM 2989 C C . SER A 1 371 ? -5.888 -23.933 -44.766 1.00 32.88 371 SER A C 1
ATOM 2991 O O . SER A 1 371 ? -6.373 -24.579 -45.694 1.00 32.88 371 SER A O 1
ATOM 2993 N N . MET A 1 372 ? -4.649 -24.133 -44.319 1.00 31.25 372 MET A N 1
ATOM 2994 C CA . MET A 1 372 ? -3.912 -25.366 -44.596 1.00 31.25 372 MET A CA 1
ATOM 2995 C C . MET A 1 372 ? -3.477 -25.997 -43.279 1.00 31.25 372 MET A C 1
ATOM 2997 O O . MET A 1 372 ? -2.666 -25.445 -42.541 1.00 31.25 372 MET A O 1
ATOM 3001 N N . SER A 1 373 ? -4.050 -27.162 -43.003 1.00 34.84 373 SER A N 1
ATOM 3002 C CA . SER A 1 373 ? -3.475 -28.163 -42.115 1.00 34.84 373 SER A CA 1
ATOM 3003 C C . SER A 1 373 ? -2.189 -28.703 -42.738 1.00 34.84 373 SER A C 1
ATOM 3005 O O . SER A 1 373 ? -2.214 -29.123 -43.896 1.00 34.84 373 SER A O 1
ATOM 3007 N N . VAL A 1 374 ? -1.101 -28.736 -41.972 1.00 35.78 374 VAL A N 1
ATOM 3008 C CA . VAL A 1 374 ? 0.074 -29.566 -42.265 1.00 35.78 374 VAL A CA 1
ATOM 3009 C C . VAL A 1 374 ? 0.511 -30.227 -40.964 1.00 35.78 374 VAL A C 1
ATOM 3011 O O . VAL A 1 374 ? 0.541 -29.591 -39.909 1.00 35.78 374 VAL A O 1
ATOM 3014 N N . ASP A 1 375 ? 0.779 -31.522 -41.052 1.00 27.48 375 ASP A N 1
ATOM 3015 C CA . ASP A 1 375 ? 0.989 -32.416 -39.923 1.00 27.48 375 ASP A CA 1
ATOM 3016 C C . ASP A 1 375 ? 2.299 -32.148 -39.174 1.00 27.48 375 ASP A C 1
ATOM 3018 O O . ASP A 1 375 ? 3.340 -31.858 -39.763 1.00 27.48 375 ASP A O 1
ATOM 3022 N N . SER A 1 376 ? 2.261 -32.310 -37.851 1.00 34.69 376 SER A N 1
ATOM 3023 C CA . SER A 1 376 ? 3.466 -32.349 -37.019 1.00 34.69 376 SER A CA 1
ATOM 3024 C C . SER A 1 376 ? 3.966 -33.786 -36.900 1.00 34.69 376 SER A C 1
ATOM 3026 O O . SER A 1 376 ? 3.345 -34.589 -36.208 1.00 34.69 376 SER A O 1
ATOM 3028 N N . ASN A 1 377 ? 5.095 -34.105 -37.535 1.00 29.44 377 ASN A N 1
ATOM 3029 C CA . ASN A 1 377 ? 5.825 -35.351 -37.300 1.00 29.44 377 ASN A CA 1
ATOM 3030 C C . ASN A 1 377 ? 7.319 -35.194 -37.620 1.00 29.44 377 ASN A C 1
ATOM 3032 O O . ASN A 1 377 ? 7.658 -34.770 -38.720 1.00 29.44 377 ASN A O 1
ATOM 3036 N N . THR A 1 378 ? 8.167 -35.646 -36.679 1.00 31.11 378 THR A N 1
ATOM 3037 C CA . THR A 1 378 ? 9.611 -35.949 -36.848 1.00 31.11 378 THR A CA 1
ATOM 3038 C C . THR A 1 378 ? 10.495 -34.698 -37.117 1.00 31.11 378 THR A C 1
ATOM 3040 O O . THR A 1 378 ? 10.185 -33.860 -37.947 1.00 31.11 378 THR A O 1
ATOM 3043 N N . VAL A 1 379 ? 11.612 -34.438 -36.422 1.00 31.89 379 VAL A N 1
ATOM 3044 C CA . VAL A 1 379 ? 12.688 -35.352 -36.001 1.00 31.89 379 VAL A CA 1
ATOM 3045 C C . VAL A 1 379 ? 13.225 -35.022 -34.595 1.00 31.89 379 VAL A C 1
ATOM 3047 O O . VAL A 1 379 ? 13.749 -33.936 -34.364 1.00 31.89 379 VAL A O 1
ATOM 3050 N N . GLU A 1 380 ? 13.204 -36.013 -33.698 1.00 31.33 380 GLU A N 1
ATOM 3051 C CA . GLU A 1 380 ? 14.140 -36.127 -32.566 1.00 31.33 380 GLU A CA 1
ATOM 3052 C C . GLU A 1 380 ? 15.332 -37.007 -32.980 1.00 31.33 380 GLU A C 1
ATOM 3054 O O . GLU A 1 380 ? 15.138 -38.175 -33.319 1.00 31.33 380 GLU A O 1
ATOM 3059 N N . SER A 1 381 ? 16.552 -36.459 -32.946 1.00 31.25 381 SER A N 1
ATOM 3060 C CA . SER A 1 381 ? 17.867 -37.142 -32.881 1.00 31.25 381 SER A CA 1
ATOM 3061 C C . SER A 1 381 ? 18.966 -36.128 -33.253 1.00 31.25 381 SER A C 1
ATOM 3063 O O . SER A 1 381 ? 18.718 -35.247 -34.065 1.00 31.25 381 SER A O 1
ATOM 3065 N N . MET A 1 382 ? 20.197 -36.161 -32.733 1.00 28.41 382 MET A N 1
ATOM 3066 C CA . MET A 1 382 ? 20.927 -37.279 -32.128 1.00 28.41 382 MET A CA 1
ATOM 3067 C C . MET A 1 382 ? 21.678 -36.858 -30.855 1.00 28.41 382 MET A C 1
ATOM 3069 O O . MET A 1 382 ? 22.492 -35.937 -30.881 1.00 28.41 382 MET A O 1
ATOM 3073 N N . LEU A 1 383 ? 21.494 -37.618 -29.775 1.00 31.77 383 LEU A N 1
ATOM 3074 C CA . LEU A 1 383 ? 22.463 -37.727 -28.682 1.00 31.77 383 LEU A CA 1
ATOM 3075 C C . LEU A 1 383 ? 23.329 -38.958 -28.970 1.00 31.77 383 LEU A C 1
ATOM 3077 O O . LEU A 1 383 ? 22.836 -40.082 -28.894 1.00 31.77 383 LEU A O 1
ATOM 3081 N N . VAL A 1 384 ? 24.604 -38.765 -29.319 1.00 32.97 384 VAL A N 1
ATOM 3082 C CA . VAL A 1 384 ? 25.548 -39.881 -29.495 1.00 32.97 384 VAL A CA 1
ATOM 3083 C C . VAL A 1 384 ? 26.305 -40.108 -28.193 1.00 32.97 384 VAL A C 1
ATOM 3085 O O . VAL A 1 384 ? 27.171 -39.328 -27.802 1.00 32.97 384 VAL A O 1
ATOM 3088 N N . THR A 1 385 ? 25.981 -41.212 -27.528 1.00 29.56 385 THR A N 1
ATOM 3089 C CA . THR A 1 385 ? 26.796 -41.797 -26.463 1.00 29.56 385 THR A CA 1
ATOM 3090 C C . THR A 1 385 ? 28.029 -42.483 -27.044 1.00 29.56 385 THR A C 1
ATOM 3092 O O . THR A 1 385 ? 27.892 -43.290 -27.961 1.00 29.56 385 THR A O 1
ATOM 3095 N N . SER A 1 386 ? 29.194 -42.275 -26.427 1.00 29.81 386 SER A N 1
ATOM 3096 C CA . SER A 1 386 ? 30.367 -43.142 -26.601 1.00 29.81 386 SER A CA 1
ATOM 3097 C C . SER A 1 386 ? 30.997 -43.431 -25.242 1.00 29.81 386 SER A C 1
ATOM 3099 O O . SER A 1 386 ? 31.474 -42.534 -24.552 1.00 29.81 386 SER A O 1
ATOM 3101 N N . THR A 1 387 ? 30.960 -44.700 -24.844 1.00 31.73 387 THR A N 1
ATOM 3102 C CA . THR A 1 387 ? 31.439 -45.210 -23.555 1.00 31.73 387 THR A CA 1
ATOM 3103 C C . THR A 1 387 ? 32.828 -45.831 -23.673 1.00 31.73 387 THR A C 1
ATOM 3105 O O . THR A 1 387 ? 33.007 -46.735 -24.487 1.00 31.73 387 THR A O 1
ATOM 3108 N N . SER A 1 388 ? 33.756 -45.491 -22.772 1.00 31.92 388 SER A N 1
ATOM 3109 C CA . SER A 1 388 ? 34.853 -46.406 -22.407 1.00 31.92 388 SER A CA 1
ATOM 3110 C C . SER A 1 388 ? 35.463 -46.103 -21.028 1.00 31.92 388 SER A C 1
ATOM 3112 O O . SER A 1 388 ? 36.287 -45.208 -20.881 1.00 31.92 388 SER A O 1
ATOM 3114 N N . ASN A 1 389 ? 35.051 -46.907 -20.047 1.00 31.17 389 ASN A N 1
ATOM 3115 C CA . ASN A 1 389 ? 35.818 -47.478 -18.932 1.00 31.17 389 ASN A CA 1
ATOM 3116 C C . ASN A 1 389 ? 36.830 -46.641 -18.108 1.00 31.17 389 ASN A C 1
ATOM 3118 O O . ASN A 1 389 ? 37.939 -46.351 -18.533 1.00 31.17 389 ASN A O 1
ATOM 3122 N N . ALA A 1 390 ? 36.486 -46.538 -16.817 1.00 31.80 390 ALA A N 1
ATOM 3123 C CA . ALA A 1 390 ? 37.326 -46.855 -15.652 1.00 31.80 390 ALA A CA 1
ATOM 3124 C C . ALA A 1 390 ? 38.651 -46.096 -15.405 1.00 31.80 390 ALA A C 1
ATOM 3126 O O . ALA A 1 390 ? 39.702 -46.451 -15.933 1.00 31.80 390 ALA A O 1
ATOM 3127 N N . SER A 1 391 ? 38.636 -45.221 -14.388 1.00 29.34 391 SER A N 1
ATOM 3128 C CA . SER A 1 391 ? 39.608 -45.230 -13.271 1.00 29.34 391 SER A CA 1
ATOM 3129 C C . SER A 1 391 ? 39.144 -44.331 -12.115 1.00 29.34 391 SER A C 1
ATOM 3131 O O . SER A 1 391 ? 38.599 -43.255 -12.340 1.00 29.34 391 SER A O 1
ATOM 3133 N N . VAL A 1 392 ? 39.362 -44.768 -10.869 1.00 40.31 392 VAL A N 1
ATOM 3134 C CA . VAL A 1 392 ? 38.998 -44.037 -9.637 1.00 40.31 392 VAL A CA 1
ATOM 3135 C C . VAL A 1 392 ? 40.183 -43.206 -9.130 1.00 40.31 392 VAL A C 1
ATOM 3137 O O . VAL A 1 392 ? 41.268 -43.752 -8.939 1.00 40.31 392 VAL A O 1
ATOM 3140 N N . PRO A 1 393 ? 39.968 -41.917 -8.819 1.00 39.97 393 PRO A N 1
ATOM 3141 C CA . PRO A 1 393 ? 40.478 -41.343 -7.565 1.00 39.97 393 PRO A CA 1
ATOM 3142 C C . PRO A 1 393 ? 39.401 -40.478 -6.868 1.00 39.97 393 PRO A C 1
ATOM 3144 O O . PRO A 1 393 ? 38.754 -39.642 -7.484 1.00 39.97 393 PRO A O 1
ATOM 3147 N N . ARG A 1 394 ? 39.045 -40.757 -5.609 1.00 31.72 394 ARG A N 1
ATOM 3148 C CA . ARG A 1 394 ? 39.717 -40.299 -4.370 1.00 31.72 394 ARG A CA 1
ATOM 3149 C C . ARG A 1 394 ? 39.585 -38.780 -4.142 1.00 31.72 394 ARG A C 1
ATOM 3151 O O . ARG A 1 394 ? 40.246 -37.984 -4.796 1.00 31.72 394 ARG A O 1
ATOM 3158 N N . ALA A 1 395 ? 38.739 -38.410 -3.177 1.00 37.88 395 ALA A N 1
ATOM 3159 C CA . ALA A 1 395 ? 38.421 -37.024 -2.823 1.00 37.88 395 ALA A CA 1
ATOM 3160 C C . ALA A 1 395 ? 39.612 -36.252 -2.203 1.00 37.88 395 ALA A C 1
ATOM 3162 O O . ALA A 1 395 ? 40.427 -36.862 -1.502 1.00 37.88 395 ALA A O 1
ATOM 3163 N N . PRO A 1 396 ? 39.701 -34.920 -2.401 1.00 44.50 396 PRO A N 1
ATOM 3164 C CA . PRO A 1 396 ? 40.704 -34.076 -1.757 1.00 44.50 396 PRO A CA 1
ATOM 3165 C C . PRO A 1 396 ? 40.345 -33.774 -0.292 1.00 44.50 396 PRO A C 1
ATOM 3167 O O . PRO A 1 396 ? 39.191 -33.517 0.050 1.00 44.50 396 PRO A O 1
ATOM 3170 N N . MET A 1 397 ? 41.358 -33.802 0.574 1.00 38.97 397 MET A N 1
ATOM 3171 C CA . MET A 1 397 ? 41.241 -33.544 2.014 1.00 38.97 397 MET A CA 1
ATOM 3172 C C . MET A 1 397 ? 41.299 -32.046 2.349 1.00 38.97 397 MET A C 1
ATOM 3174 O O . MET A 1 397 ? 41.899 -31.257 1.621 1.00 38.97 397 MET A O 1
ATOM 3178 N N . ALA A 1 398 ? 40.735 -31.672 3.501 1.00 44.69 398 ALA A N 1
ATOM 3179 C CA . ALA A 1 398 ? 40.908 -30.349 4.100 1.00 44.69 398 ALA A CA 1
ATOM 3180 C C . ALA A 1 398 ? 42.353 -30.128 4.623 1.00 44.69 398 ALA A C 1
ATOM 3182 O O . ALA A 1 398 ? 43.014 -31.101 5.003 1.00 44.69 398 ALA A O 1
ATOM 3183 N N . PRO A 1 399 ? 42.852 -28.875 4.670 1.00 52.38 399 PRO A N 1
ATOM 3184 C CA . PRO A 1 399 ? 44.200 -28.561 5.150 1.00 52.38 399 PRO A CA 1
ATOM 3185 C C . PRO A 1 399 ? 44.325 -28.609 6.693 1.00 52.38 399 PRO A C 1
ATOM 3187 O O . PRO A 1 399 ? 43.332 -28.411 7.396 1.00 52.38 399 PRO A O 1
ATOM 3190 N N . PRO A 1 400 ? 45.535 -28.859 7.240 1.00 51.34 400 PRO A N 1
ATOM 3191 C CA . PRO A 1 400 ? 45.742 -29.132 8.664 1.00 51.34 400 PRO A CA 1
ATOM 3192 C C . PRO A 1 400 ? 46.017 -27.889 9.531 1.00 51.34 400 PRO A C 1
ATOM 3194 O O . PRO A 1 400 ? 46.574 -26.890 9.080 1.00 51.34 400 PRO A O 1
ATOM 3197 N N . VAL A 1 401 ? 45.703 -28.016 10.824 1.00 47.59 401 VAL A N 1
ATOM 3198 C CA . VAL A 1 401 ? 46.024 -27.057 11.898 1.00 47.59 401 VAL A CA 1
ATOM 3199 C C . VAL A 1 401 ? 47.405 -27.384 12.508 1.00 47.59 401 VAL A C 1
ATOM 3201 O O . VAL A 1 401 ? 47.669 -28.561 12.764 1.00 47.59 401 VAL A O 1
ATOM 3204 N N . PRO A 1 402 ? 48.291 -26.397 12.768 1.00 54.59 402 PRO A N 1
ATOM 3205 C CA . PRO A 1 402 ? 49.570 -26.619 13.452 1.00 54.59 402 PRO A CA 1
ATOM 3206 C C . PRO A 1 402 ? 49.425 -26.681 14.994 1.00 54.59 402 PRO A C 1
ATOM 3208 O O . PRO A 1 402 ? 48.457 -26.151 15.538 1.00 54.59 402 PRO A O 1
ATOM 3211 N N . PRO A 1 403 ? 50.362 -27.332 15.715 1.00 54.47 403 PRO A N 1
ATOM 3212 C CA . PRO A 1 403 ? 50.094 -27.861 17.054 1.00 54.47 403 PRO A CA 1
ATOM 3213 C C . PRO A 1 403 ? 50.461 -26.941 18.228 1.00 54.47 403 PRO A C 1
ATOM 3215 O O . PRO A 1 403 ? 51.405 -26.152 18.177 1.00 54.47 403 PRO A O 1
ATOM 3218 N N . ASP A 1 404 ? 49.750 -27.164 19.332 1.00 36.25 404 ASP A N 1
ATOM 3219 C CA . ASP A 1 404 ? 49.972 -26.574 20.653 1.00 36.25 404 ASP A CA 1
ATOM 3220 C C . ASP A 1 404 ? 51.191 -27.196 21.383 1.00 36.25 404 ASP A C 1
ATOM 3222 O O . ASP A 1 404 ? 51.509 -28.379 21.219 1.00 36.25 404 ASP A O 1
ATOM 3226 N N . ARG A 1 405 ? 51.873 -26.404 22.221 1.00 40.31 405 ARG A N 1
ATOM 3227 C CA . ARG A 1 405 ? 52.968 -26.828 23.115 1.00 40.31 405 ARG A CA 1
ATOM 3228 C C . ARG A 1 405 ? 52.639 -26.415 24.551 1.00 40.31 405 ARG A C 1
ATOM 3230 O O . ARG A 1 405 ? 53.013 -25.335 25.000 1.00 40.31 405 ARG A O 1
ATOM 3237 N N . GLY A 1 406 ? 51.982 -27.309 25.285 1.00 33.75 406 GLY A N 1
ATOM 3238 C CA . GLY A 1 406 ? 51.591 -27.071 26.677 1.00 33.75 406 GLY A CA 1
ATOM 3239 C C . GLY A 1 406 ? 52.682 -27.326 27.730 1.00 33.75 406 GLY A C 1
ATOM 3240 O O . GLY A 1 406 ? 53.747 -27.870 27.434 1.00 33.75 406 GLY A O 1
ATOM 3241 N N . ARG A 1 407 ? 52.350 -26.941 28.975 1.00 31.97 407 ARG A N 1
ATOM 3242 C CA . ARG A 1 407 ? 52.843 -27.337 30.326 1.00 31.97 407 ARG A CA 1
ATOM 3243 C C . ARG A 1 407 ? 52.569 -26.150 31.278 1.00 31.97 407 ARG A C 1
ATOM 3245 O O . ARG A 1 407 ? 52.787 -25.022 30.866 1.00 31.97 407 ARG A O 1
ATOM 3252 N N . SER A 1 408 ? 52.186 -26.269 32.554 1.00 32.44 408 SER A N 1
ATOM 3253 C CA . SER A 1 408 ? 51.661 -27.370 33.388 1.00 32.44 408 SER A CA 1
ATOM 3254 C C . SER A 1 408 ? 51.305 -26.808 34.780 1.00 32.44 408 SER A C 1
ATOM 3256 O O . SER A 1 408 ? 52.135 -26.073 35.300 1.00 32.44 408 SER A O 1
ATOM 3258 N N . ARG A 1 409 ? 50.237 -27.311 35.442 1.00 32.84 409 ARG A N 1
ATOM 3259 C CA . ARG A 1 409 ? 49.998 -27.274 36.924 1.00 32.84 409 ARG A CA 1
ATOM 3260 C C . ARG A 1 409 ? 49.880 -25.873 37.599 1.00 32.84 409 ARG A C 1
ATOM 3262 O O . ARG A 1 409 ? 50.385 -24.897 37.079 1.00 32.84 409 ARG A O 1
ATOM 3269 N N . ALA A 1 410 ? 49.258 -25.687 38.772 1.00 32.16 410 ALA A N 1
ATOM 3270 C CA . ALA A 1 410 ? 48.357 -26.510 39.598 1.00 32.16 410 ALA A CA 1
ATOM 3271 C C . ALA A 1 410 ? 47.543 -25.619 40.580 1.00 32.16 410 ALA A C 1
ATOM 3273 O O . ALA A 1 410 ? 47.924 -24.487 40.845 1.00 32.16 410 ALA A O 1
ATOM 3274 N N . VAL A 1 411 ? 46.449 -26.192 41.101 1.00 37.06 411 VAL A N 1
ATOM 3275 C CA . VAL A 1 411 ? 45.782 -26.025 42.421 1.00 37.06 411 VAL A CA 1
ATOM 3276 C C . VAL A 1 411 ? 46.385 -25.022 43.435 1.00 37.06 411 VAL A C 1
ATOM 3278 O O . VAL A 1 411 ? 47.577 -25.109 43.708 1.00 37.06 411 VAL A O 1
ATOM 3281 N N . VAL A 1 412 ? 45.534 -24.207 44.096 1.00 33.50 412 VAL A N 1
ATOM 3282 C CA . VAL A 1 412 ? 45.367 -24.058 45.579 1.00 33.50 412 VAL A CA 1
ATOM 3283 C C . VAL A 1 412 ? 44.502 -22.827 45.939 1.00 33.50 412 VAL A C 1
ATOM 3285 O O . VAL A 1 412 ? 44.494 -21.822 45.234 1.00 33.50 412 VAL A O 1
ATOM 3288 N N . GLU A 1 413 ? 43.740 -22.936 47.033 1.00 34.59 413 GLU A N 1
ATOM 3289 C CA . GLU A 1 413 ? 42.879 -21.899 47.623 1.00 34.59 413 GLU A CA 1
ATOM 3290 C C . GLU A 1 413 ? 43.631 -20.823 48.438 1.00 34.59 413 GLU A C 1
ATOM 3292 O O . GLU A 1 413 ? 44.607 -21.118 49.121 1.00 34.59 413 GLU A O 1
ATOM 3297 N N . GLY A 1 414 ? 43.026 -19.630 48.534 1.00 31.39 414 GLY A N 1
ATOM 3298 C CA . GLY A 1 414 ? 42.960 -18.858 49.787 1.00 31.39 414 GLY A CA 1
ATOM 3299 C C . GLY A 1 414 ? 44.075 -17.847 50.119 1.00 31.39 414 GLY A C 1
ATOM 3300 O O . GLY A 1 414 ? 45.213 -17.958 49.685 1.00 31.39 414 GLY A O 1
ATOM 3301 N N . GLY A 1 415 ? 43.736 -16.877 50.987 1.00 29.45 415 GLY A N 1
ATOM 3302 C CA . GLY A 1 415 ? 44.726 -16.234 51.876 1.00 29.45 415 GLY A CA 1
ATOM 3303 C C . GLY A 1 415 ? 45.089 -14.749 51.676 1.00 29.45 415 GLY A C 1
ATOM 3304 O O . GLY A 1 415 ? 46.192 -14.448 51.258 1.00 29.45 415 GLY A O 1
ATOM 3305 N N . ARG A 1 416 ? 44.180 -13.846 52.084 1.00 34.81 416 ARG A N 1
ATOM 3306 C CA . ARG A 1 416 ? 44.355 -12.569 52.846 1.00 34.81 416 ARG A CA 1
ATOM 3307 C C . ARG A 1 416 ? 45.685 -11.753 52.862 1.00 34.81 416 ARG A C 1
ATOM 3309 O O . ARG A 1 416 ? 46.772 -12.289 52.996 1.00 34.81 416 ARG A O 1
ATOM 3316 N N . GLN A 1 417 ? 45.484 -10.444 53.133 1.00 34.09 417 GLN A N 1
ATOM 3317 C CA . GLN A 1 417 ? 46.454 -9.375 53.509 1.00 34.09 417 GLN A CA 1
ATOM 3318 C C . GLN A 1 417 ? 47.297 -8.881 52.320 1.00 34.09 417 GLN A C 1
ATOM 3320 O O . GLN A 1 417 ? 47.715 -9.684 51.506 1.00 34.09 417 GLN A O 1
ATOM 3325 N N . GLY A 1 418 ? 47.602 -7.605 52.083 1.00 31.72 418 GLY A N 1
ATOM 3326 C CA . GLY A 1 418 ? 47.475 -6.284 52.727 1.00 31.72 418 GLY A CA 1
ATOM 3327 C C . GLY A 1 418 ? 48.208 -5.312 51.758 1.00 31.72 418 GLY A C 1
ATOM 3328 O O . GLY A 1 418 ? 48.962 -5.776 50.911 1.00 31.72 418 GLY A O 1
ATOM 3329 N N . SER A 1 419 ? 48.030 -3.992 51.718 1.00 34.50 419 SER A N 1
ATOM 3330 C CA . SER A 1 419 ? 47.671 -3.064 52.787 1.00 34.50 419 SER A CA 1
ATOM 3331 C C . SER A 1 419 ? 47.007 -1.788 52.235 1.00 34.50 419 SER A C 1
ATOM 3333 O O . SER A 1 419 ? 47.347 -1.297 51.162 1.00 34.50 419 SER A O 1
ATOM 3335 N N . ARG A 1 420 ? 46.106 -1.215 53.043 1.00 31.59 420 ARG A N 1
ATOM 3336 C CA . ARG A 1 420 ? 45.761 0.228 53.091 1.00 31.59 420 ARG A CA 1
ATOM 3337 C C . ARG A 1 420 ? 47.043 1.045 53.456 1.00 31.59 420 ARG A C 1
ATOM 3339 O O . ARG A 1 420 ? 47.994 0.396 53.892 1.00 31.59 420 ARG A O 1
ATOM 3346 N N . PRO A 1 421 ? 47.111 2.400 53.392 1.00 51.34 421 PRO A N 1
ATOM 3347 C CA . PRO A 1 421 ? 46.088 3.315 53.928 1.00 51.34 421 PRO A CA 1
ATOM 3348 C C . PRO A 1 421 ? 45.795 4.575 53.054 1.00 51.34 421 PRO A C 1
ATOM 3350 O O . PRO A 1 421 ? 46.653 5.065 52.339 1.00 51.34 421 PRO A O 1
ATOM 3353 N N . GLN A 1 422 ? 44.528 5.019 52.967 1.00 39.81 422 GLN A N 1
ATOM 3354 C CA . GLN A 1 422 ? 43.971 6.212 53.664 1.00 39.81 422 GLN A CA 1
ATOM 3355 C C . GLN A 1 422 ? 43.981 7.493 52.792 1.00 39.81 422 GLN A C 1
ATOM 3357 O O . GLN A 1 422 ? 44.846 7.637 51.944 1.00 39.81 422 GLN A O 1
ATOM 3362 N N . SER A 1 423 ? 43.036 8.436 52.905 1.00 35.16 423 SER A N 1
ATOM 3363 C CA . SER A 1 423 ? 41.841 8.561 53.774 1.00 35.16 423 SER A CA 1
ATOM 3364 C C . SER A 1 423 ? 40.904 9.660 53.199 1.00 35.16 423 SER A C 1
ATOM 3366 O O . SER A 1 423 ? 41.416 10.594 52.599 1.00 35.16 423 SER A O 1
ATOM 3368 N N . VAL A 1 424 ? 39.566 9.487 53.211 1.00 36.00 424 VAL A N 1
ATOM 3369 C CA . VAL A 1 424 ? 38.606 10.121 54.173 1.00 36.00 424 VAL A CA 1
ATOM 3370 C C . VAL A 1 424 ? 38.361 11.618 53.881 1.00 36.00 424 VAL A C 1
ATOM 3372 O O . VAL A 1 424 ? 39.318 12.367 53.758 1.00 36.00 424 VAL A O 1
ATOM 3375 N N . ASP A 1 425 ? 37.133 12.142 53.815 1.00 32.41 425 ASP A N 1
ATOM 3376 C CA . ASP A 1 425 ? 35.803 11.510 53.773 1.00 32.41 425 ASP A CA 1
ATOM 3377 C C . ASP A 1 425 ? 34.713 12.549 53.399 1.00 32.41 425 ASP A C 1
ATOM 3379 O O . ASP A 1 425 ? 34.987 13.744 53.379 1.00 32.41 425 ASP A O 1
ATOM 3383 N N . GLN A 1 426 ? 33.509 12.048 53.079 1.00 35.09 426 GLN A N 1
ATOM 3384 C CA . GLN A 1 426 ? 32.158 12.432 53.573 1.00 35.09 426 GLN A CA 1
ATOM 3385 C C . GLN A 1 426 ? 31.871 13.883 54.086 1.00 35.09 426 GLN A C 1
ATOM 3387 O O . GLN A 1 426 ? 32.713 14.533 54.683 1.00 35.09 426 GLN A O 1
ATOM 3392 N N . HIS A 1 427 ? 30.650 14.444 54.020 1.00 32.94 427 HIS A N 1
ATOM 3393 C CA . HIS A 1 427 ? 29.320 13.870 53.751 1.00 32.94 427 HIS A CA 1
ATOM 3394 C C . HIS A 1 427 ? 28.260 14.965 53.445 1.00 32.94 427 HIS A C 1
ATOM 3396 O O . HIS A 1 427 ? 28.416 16.112 53.846 1.00 32.94 427 HIS A O 1
ATOM 3402 N N . LEU A 1 428 ? 27.117 14.511 52.907 1.00 30.30 428 LEU A N 1
ATOM 3403 C CA . LEU A 1 428 ? 25.741 15.021 53.095 1.00 30.30 428 LEU A CA 1
ATOM 3404 C C . LEU A 1 428 ? 25.214 16.258 52.321 1.00 30.30 428 LEU A C 1
ATOM 3406 O O . LEU A 1 428 ? 25.866 17.270 52.099 1.00 30.30 428 LEU A O 1
ATOM 3410 N N . LEU A 1 429 ? 23.946 16.077 51.931 1.00 37.25 429 LEU A N 1
ATOM 3411 C CA . LEU A 1 429 ? 22.932 16.998 51.383 1.00 37.25 429 LEU A CA 1
ATOM 3412 C C . LEU A 1 429 ? 22.355 17.887 52.537 1.00 37.25 429 LEU A C 1
ATOM 3414 O O . LEU A 1 429 ? 22.847 17.716 53.655 1.00 37.25 429 LEU A O 1
ATOM 3418 N N . PRO A 1 430 ? 21.279 18.719 52.400 1.00 51.81 430 PRO A N 1
ATOM 3419 C CA . PRO A 1 430 ? 20.355 18.924 51.261 1.00 51.81 430 PRO A CA 1
ATOM 3420 C C . PRO A 1 430 ? 19.895 20.392 50.992 1.00 51.81 430 PRO A C 1
ATOM 3422 O O . PRO A 1 430 ? 20.325 21.336 51.642 1.00 51.81 430 PRO A O 1
ATOM 3425 N N . HIS A 1 431 ? 18.914 20.514 50.078 1.00 33.16 431 HIS A N 1
ATOM 3426 C CA . HIS A 1 431 ? 17.883 21.569 49.932 1.00 33.16 431 HIS A CA 1
ATOM 3427 C C . HIS A 1 431 ? 17.975 22.624 48.800 1.00 33.16 431 HIS A C 1
ATOM 3429 O O . HIS A 1 431 ? 19.020 23.059 48.334 1.00 33.16 431 HIS A O 1
ATOM 3435 N N . THR A 1 432 ? 16.761 22.948 48.344 1.00 31.02 432 THR A N 1
ATOM 3436 C CA . THR A 1 432 ? 16.249 23.818 47.263 1.00 31.02 432 THR A CA 1
ATOM 3437 C C . THR A 1 432 ? 16.102 25.295 47.697 1.00 31.02 432 THR A C 1
ATOM 3439 O O . THR A 1 432 ? 16.312 25.564 48.876 1.00 31.02 432 THR A O 1
ATOM 3442 N N . PRO A 1 433 ? 15.472 26.208 46.915 1.00 47.03 433 PRO A N 1
ATOM 3443 C CA . PRO A 1 433 ? 15.509 26.507 45.466 1.00 47.03 433 PRO A CA 1
ATOM 3444 C C . PRO A 1 433 ? 15.852 28.007 45.199 1.00 47.03 433 PRO A C 1
ATOM 3446 O O . PRO A 1 433 ? 15.957 28.786 46.141 1.00 47.03 433 PRO A O 1
ATOM 3449 N N . GLY A 1 434 ? 15.923 28.481 43.939 1.00 28.66 434 GLY A N 1
ATOM 3450 C CA . GLY A 1 434 ? 15.878 29.942 43.696 1.00 28.66 434 GLY A CA 1
ATOM 3451 C C . GLY A 1 434 ? 16.279 30.490 42.316 1.00 28.66 434 GLY A C 1
ATOM 3452 O O . GLY A 1 434 ? 17.448 30.527 41.964 1.00 28.66 434 GLY A O 1
ATOM 3453 N N . THR A 1 435 ? 15.280 30.991 41.583 1.00 29.28 435 THR A N 1
ATOM 3454 C CA . THR A 1 435 ? 15.272 32.183 40.692 1.00 29.28 435 THR A CA 1
ATOM 3455 C C . THR A 1 435 ? 16.567 32.995 40.451 1.00 29.28 435 THR A C 1
ATOM 3457 O O . THR A 1 435 ? 17.152 33.497 41.407 1.00 29.28 435 THR A O 1
ATOM 3460 N N . GLY A 1 436 ? 16.875 33.359 39.188 1.00 27.70 436 GLY A N 1
ATOM 3461 C CA . GLY A 1 436 ? 17.798 34.489 38.936 1.00 27.70 436 GLY A CA 1
ATOM 3462 C C . GLY A 1 436 ? 18.322 34.754 37.510 1.00 27.70 436 GLY A C 1
ATOM 3463 O O . GLY A 1 436 ? 19.463 34.448 37.211 1.00 27.70 436 GLY A O 1
ATOM 3464 N N . LEU A 1 437 ? 17.506 35.394 36.663 1.00 29.56 437 LEU A N 1
ATOM 3465 C CA . LEU A 1 437 ? 17.855 36.410 35.639 1.00 29.56 437 LEU A CA 1
ATOM 3466 C C . LEU A 1 437 ? 19.269 36.495 34.983 1.00 29.56 437 LEU A C 1
ATOM 3468 O O . LEU A 1 437 ? 20.257 36.829 35.621 1.00 29.56 437 LEU A O 1
ATOM 3472 N N . ARG A 1 438 ? 19.251 36.514 33.635 1.00 32.56 438 ARG A N 1
ATOM 3473 C CA . ARG A 1 438 ? 20.036 37.380 32.708 1.00 32.56 438 ARG A CA 1
ATOM 3474 C C . ARG A 1 438 ? 21.550 37.598 32.954 1.00 32.56 438 ARG A C 1
ATOM 3476 O O . ARG A 1 438 ? 21.918 38.426 33.781 1.00 32.56 438 ARG A O 1
ATOM 3483 N N . ARG A 1 439 ? 22.371 37.193 31.968 1.00 29.92 439 ARG A N 1
ATOM 3484 C CA . ARG A 1 439 ? 23.132 38.110 31.068 1.00 29.92 439 ARG A CA 1
ATOM 3485 C C . ARG A 1 439 ? 23.913 37.352 29.977 1.00 29.92 439 ARG A C 1
ATOM 3487 O O . ARG A 1 439 ? 24.623 36.400 30.259 1.00 29.92 439 ARG A O 1
ATOM 3494 N N . ALA A 1 440 ? 23.815 37.850 28.747 1.00 30.58 440 ALA A N 1
ATOM 3495 C CA . ALA A 1 440 ? 24.877 37.803 27.731 1.00 30.58 440 ALA A CA 1
ATOM 3496 C C . ALA A 1 440 ? 25.563 39.201 27.718 1.00 30.58 440 ALA A C 1
ATOM 3498 O O . ALA A 1 440 ? 25.112 40.051 28.499 1.00 30.58 440 ALA A O 1
ATOM 3499 N N . PRO A 1 441 ? 26.540 39.537 26.843 1.00 50.31 441 PRO A N 1
ATOM 3500 C CA . PRO A 1 441 ? 27.270 38.734 25.841 1.00 50.31 441 PRO A CA 1
ATOM 3501 C C . PRO A 1 441 ? 28.813 38.916 25.907 1.00 50.31 441 PRO A C 1
ATOM 3503 O O . PRO A 1 441 ? 29.290 39.752 26.668 1.00 50.31 441 PRO A O 1
ATOM 3506 N N . THR A 1 442 ? 29.577 38.274 25.006 1.00 28.34 442 THR A N 1
ATOM 3507 C CA . THR A 1 442 ? 30.843 38.843 24.474 1.00 28.34 442 THR A CA 1
ATOM 3508 C C . THR A 1 442 ? 31.287 38.209 23.145 1.00 28.34 442 THR A C 1
ATOM 3510 O O . THR A 1 442 ? 31.428 36.996 23.046 1.00 28.34 442 THR A O 1
ATOM 3513 N N . ASN A 1 443 ? 31.581 39.060 22.154 1.00 36.12 443 ASN A N 1
ATOM 3514 C CA . ASN A 1 443 ? 32.482 38.803 21.015 1.00 36.12 443 ASN A CA 1
ATOM 3515 C C . ASN A 1 443 ? 33.754 39.654 21.216 1.00 36.12 443 ASN A C 1
ATOM 3517 O O . ASN A 1 443 ? 33.662 40.730 21.811 1.00 36.12 443 ASN A O 1
ATOM 3521 N N . PRO A 1 444 ? 34.913 39.210 20.707 1.00 47.78 444 PRO A N 1
ATOM 3522 C CA . PRO A 1 444 ? 35.788 40.048 19.849 1.00 47.78 444 PRO A CA 1
ATOM 3523 C C . PRO A 1 444 ? 36.356 39.227 18.655 1.00 47.78 444 PRO A C 1
ATOM 3525 O O . PRO A 1 444 ? 36.233 38.008 18.667 1.00 47.78 444 PRO A O 1
ATOM 3528 N N . SER A 1 445 ? 37.015 39.714 17.590 1.00 27.16 445 SER A N 1
ATOM 3529 C CA . SER A 1 445 ? 37.323 41.031 16.970 1.00 27.16 445 SER A CA 1
ATOM 3530 C C . SER A 1 445 ? 37.710 40.736 15.492 1.00 27.16 445 SER A C 1
ATOM 3532 O O . SER A 1 445 ? 38.284 39.687 15.228 1.00 27.16 445 SER A O 1
ATOM 3534 N N . LEU A 1 446 ? 37.271 41.466 14.455 1.00 29.47 446 LEU A N 1
ATOM 3535 C CA . LEU A 1 446 ? 37.847 42.700 13.864 1.00 29.47 446 LEU A CA 1
ATOM 3536 C C . LEU A 1 446 ? 39.342 42.669 13.444 1.00 29.47 446 LEU A C 1
ATOM 3538 O O . LEU A 1 446 ? 40.187 42.919 14.295 1.00 29.47 446 LEU A O 1
ATOM 3542 N N . VAL A 1 447 ? 39.634 42.555 12.125 1.00 30.14 447 VAL A N 1
ATOM 3543 C CA . VAL A 1 447 ? 40.785 43.209 11.430 1.00 30.14 447 VAL A CA 1
ATOM 3544 C C . VAL A 1 447 ? 40.472 43.581 9.952 1.00 30.14 447 VAL A C 1
ATOM 3546 O O . VAL A 1 447 ? 40.256 42.732 9.095 1.00 30.14 447 VAL A O 1
ATOM 3549 N N . VAL A 1 448 ? 40.472 44.893 9.713 1.00 27.33 448 VAL A N 1
ATOM 3550 C CA . VAL A 1 448 ? 40.776 45.757 8.538 1.00 27.33 448 VAL A CA 1
ATOM 3551 C C . VAL A 1 448 ? 41.432 45.153 7.248 1.00 27.33 448 VAL A C 1
ATOM 3553 O O . VAL A 1 448 ? 42.573 44.715 7.289 1.00 27.33 448 VAL A O 1
ATOM 3556 N N . SER A 1 449 ? 40.727 45.218 6.094 1.00 26.09 449 SER A N 1
ATOM 3557 C CA . SER A 1 449 ? 41.015 45.986 4.831 1.00 26.09 449 SER A CA 1
ATOM 3558 C C . SER A 1 449 ? 42.468 46.351 4.393 1.00 26.09 449 SER A C 1
ATOM 3560 O O . SER A 1 449 ? 43.272 46.653 5.258 1.00 26.09 449 SER A O 1
ATOM 3562 N N . VAL A 1 450 ? 42.906 46.604 3.133 1.00 27.50 450 VAL A N 1
ATOM 3563 C CA . VAL A 1 450 ? 42.678 46.302 1.666 1.00 27.50 450 VAL A CA 1
ATOM 3564 C C . VAL A 1 450 ? 43.920 46.913 0.904 1.00 27.50 450 VAL A C 1
ATOM 3566 O O . VAL A 1 450 ? 44.731 47.527 1.600 1.00 27.50 450 VAL A O 1
ATOM 3569 N N . PRO A 1 451 ? 44.112 46.940 -0.454 1.00 44.53 451 PRO A N 1
ATOM 3570 C CA . PRO A 1 451 ? 43.623 46.140 -1.607 1.00 44.53 451 PRO A CA 1
ATOM 3571 C C . PRO A 1 451 ? 44.746 45.629 -2.577 1.00 44.53 451 PRO A C 1
ATOM 3573 O O . PRO A 1 451 ? 45.898 46.043 -2.488 1.00 44.53 451 PRO A O 1
ATOM 3576 N N . GLY A 1 452 ? 44.400 44.822 -3.600 1.00 24.70 452 GLY A N 1
ATOM 3577 C CA . GLY A 1 452 ? 45.284 44.536 -4.755 1.00 24.70 452 GLY A CA 1
ATOM 3578 C C . GLY A 1 452 ? 44.658 43.655 -5.859 1.00 24.70 452 GLY A C 1
ATOM 3579 O O . GLY A 1 452 ? 44.283 42.517 -5.601 1.00 24.70 452 GLY A O 1
ATOM 3580 N N . ASN A 1 453 ? 44.543 44.174 -7.090 1.00 28.36 453 ASN A N 1
ATOM 3581 C CA . ASN A 1 453 ? 44.033 43.470 -8.289 1.00 28.36 453 ASN A CA 1
ATOM 3582 C C . ASN A 1 453 ? 45.024 42.409 -8.813 1.00 28.36 453 ASN A C 1
ATOM 3584 O O . ASN A 1 453 ? 46.181 42.766 -8.991 1.00 28.36 453 ASN A O 1
ATOM 3588 N N . VAL A 1 454 ? 44.582 41.187 -9.162 1.00 28.31 454 VAL A N 1
ATOM 3589 C CA . VAL A 1 454 ? 44.282 40.670 -10.536 1.00 28.31 454 VAL A CA 1
ATOM 3590 C C . VAL A 1 454 ? 43.796 39.203 -10.462 1.00 28.31 454 VAL A C 1
ATOM 3592 O O . VAL A 1 454 ? 44.153 38.492 -9.532 1.00 28.31 454 VAL A O 1
ATOM 3595 N N . GLY A 1 455 ? 43.059 38.717 -11.477 1.00 25.81 455 GLY A N 1
ATOM 3596 C CA . GLY A 1 455 ? 42.905 37.269 -11.743 1.00 25.81 455 GLY A CA 1
ATOM 3597 C C . GLY A 1 455 ? 41.464 36.742 -11.757 1.00 25.81 455 GLY A C 1
ATOM 3598 O O . GLY A 1 455 ? 40.931 36.319 -10.738 1.00 25.81 455 GLY A O 1
ATOM 3599 N N . LEU A 1 456 ? 40.836 36.739 -12.934 1.00 30.22 456 LEU A N 1
ATOM 3600 C CA . LEU A 1 456 ? 39.441 36.339 -13.145 1.00 30.22 456 LEU A CA 1
ATOM 3601 C C . LEU A 1 456 ? 39.264 34.802 -13.140 1.00 30.22 456 LEU A C 1
ATOM 3603 O O . LEU A 1 456 ? 39.705 34.140 -14.076 1.00 30.22 456 LEU A O 1
ATOM 3607 N N . LEU A 1 457 ? 38.561 34.234 -12.150 1.00 31.45 457 LEU A N 1
ATOM 3608 C CA . LEU A 1 457 ? 38.092 32.837 -12.183 1.00 31.45 457 LEU A CA 1
ATOM 3609 C C . LEU A 1 457 ? 36.842 32.628 -11.301 1.00 31.45 457 LEU A C 1
ATOM 3611 O O . LEU A 1 457 ? 36.777 33.105 -10.174 1.00 31.45 457 LEU A O 1
ATOM 3615 N N . MET A 1 458 ? 35.867 31.875 -11.827 1.00 41.62 458 MET A N 1
ATOM 3616 C CA . MET A 1 458 ? 34.733 31.257 -11.110 1.00 41.62 458 MET A CA 1
ATOM 3617 C C . MET A 1 458 ? 33.844 32.155 -10.219 1.00 41.62 458 MET A C 1
ATOM 3619 O O . MET A 1 458 ? 33.872 32.061 -8.991 1.00 41.62 458 MET A O 1
ATOM 3623 N N . ARG A 1 459 ? 32.890 32.882 -10.828 1.00 30.98 459 ARG A N 1
ATOM 3624 C CA . ARG A 1 459 ? 31.571 33.109 -10.195 1.00 30.98 459 ARG A CA 1
ATOM 3625 C C . ARG A 1 459 ? 30.470 33.506 -11.188 1.00 30.98 459 ARG A C 1
ATOM 3627 O O . ARG A 1 459 ? 30.349 34.667 -11.558 1.00 30.98 459 ARG A O 1
ATOM 3634 N N . GLN A 1 460 ? 29.593 32.559 -11.520 1.00 29.09 460 GLN A N 1
ATOM 3635 C CA . GLN A 1 460 ? 28.214 32.867 -11.912 1.00 29.09 460 GLN A CA 1
ATOM 3636 C C . GLN A 1 460 ? 27.250 31.873 -11.258 1.00 29.09 460 GLN A C 1
ATOM 3638 O O . GLN A 1 460 ? 26.825 30.870 -11.818 1.00 29.09 460 GLN A O 1
ATOM 3643 N N . GLY A 1 461 ? 26.932 32.189 -10.009 1.00 33.72 461 GLY A N 1
ATOM 3644 C CA . GLY A 1 461 ? 25.728 31.752 -9.321 1.00 33.72 461 GLY A CA 1
ATOM 3645 C C . GLY A 1 461 ? 25.113 32.971 -8.636 1.00 33.72 461 GLY A C 1
ATOM 3646 O O . GLY A 1 461 ? 25.815 33.949 -8.381 1.00 33.72 461 GLY A O 1
ATOM 3647 N N . VAL A 1 462 ? 23.825 32.883 -8.295 1.00 39.47 462 VAL A N 1
ATOM 3648 C CA . VAL A 1 462 ? 23.028 33.937 -7.627 1.00 39.47 462 VAL A CA 1
ATOM 3649 C C . VAL A 1 462 ? 22.576 35.094 -8.539 1.00 39.47 462 VAL A C 1
ATOM 3651 O O . VAL A 1 462 ? 22.900 36.256 -8.321 1.00 39.47 462 VAL A O 1
ATOM 3654 N N . ALA A 1 463 ? 21.705 34.770 -9.502 1.00 33.88 463 ALA A N 1
ATOM 3655 C CA . ALA A 1 463 ? 20.740 35.722 -10.073 1.00 33.88 463 ALA A CA 1
ATOM 3656 C C . ALA A 1 463 ? 19.310 35.142 -10.235 1.00 33.88 463 ALA A C 1
ATOM 3658 O O . ALA A 1 463 ? 18.464 35.764 -10.866 1.00 33.88 463 ALA A O 1
ATOM 3659 N N . GLU A 1 464 ? 18.995 33.994 -9.615 1.00 34.16 464 GLU A N 1
ATOM 3660 C CA . GLU A 1 464 ? 17.657 33.366 -9.657 1.00 34.16 464 GLU A CA 1
ATOM 3661 C C . GLU A 1 464 ? 17.103 33.056 -8.252 1.00 34.16 464 GLU A C 1
ATOM 3663 O O . GLU A 1 464 ? 16.683 31.947 -7.937 1.00 34.16 464 GLU A O 1
ATOM 3668 N N . ALA A 1 465 ? 17.082 34.062 -7.374 1.00 37.41 465 ALA A N 1
ATOM 3669 C CA . ALA A 1 465 ? 16.531 33.944 -6.016 1.00 37.41 465 ALA A CA 1
ATOM 3670 C C . ALA A 1 465 ? 15.128 34.573 -5.850 1.00 37.41 465 ALA A C 1
ATOM 3672 O O . ALA A 1 465 ? 14.702 34.842 -4.728 1.00 37.41 465 ALA A O 1
ATOM 3673 N N . LYS A 1 466 ? 14.401 34.826 -6.953 1.00 33.38 466 LYS A N 1
ATOM 3674 C CA . LYS A 1 466 ? 13.021 35.368 -6.946 1.00 33.38 466 LYS A CA 1
ATOM 3675 C C . LYS A 1 466 ? 12.040 34.674 -7.912 1.00 33.38 466 LYS A C 1
ATOM 3677 O O . LYS A 1 466 ? 10.974 35.211 -8.183 1.00 33.38 466 LYS A O 1
ATOM 3682 N N . SER A 1 467 ? 12.349 33.454 -8.362 1.00 34.66 467 SER A N 1
ATOM 3683 C CA . SER A 1 467 ? 11.402 32.565 -9.064 1.00 34.66 467 SER A CA 1
ATOM 3684 C C . SER A 1 467 ? 11.090 31.330 -8.207 1.00 34.66 467 SER A C 1
ATOM 3686 O O . SER A 1 467 ? 11.459 30.198 -8.519 1.00 34.66 467 SER A O 1
ATOM 3688 N N . GLN A 1 468 ? 10.459 31.539 -7.047 1.00 38.69 468 GLN A N 1
ATOM 3689 C CA . GLN A 1 468 ? 10.068 30.417 -6.194 1.00 38.69 468 GLN A CA 1
ATOM 3690 C C . GLN A 1 468 ? 8.814 29.713 -6.731 1.00 38.69 468 GLN A C 1
ATOM 3692 O O . GLN A 1 468 ? 7.693 30.181 -6.569 1.00 38.69 468 GLN A O 1
ATOM 3697 N N . ASN A 1 469 ? 9.032 28.503 -7.250 1.00 39.84 469 ASN A N 1
ATOM 3698 C CA . ASN A 1 469 ? 8.116 27.364 -7.147 1.00 39.84 469 ASN A CA 1
ATOM 3699 C C . ASN A 1 469 ? 6.656 27.574 -7.609 1.00 39.84 469 ASN A C 1
ATOM 3701 O O . ASN A 1 469 ? 5.722 27.493 -6.811 1.00 39.84 469 ASN A O 1
ATOM 3705 N N . ARG A 1 470 ? 6.433 27.533 -8.927 1.00 45.59 470 ARG A N 1
ATOM 3706 C CA . ARG A 1 470 ? 5.402 26.607 -9.429 1.00 45.59 470 ARG A CA 1
ATOM 3707 C C . ARG A 1 470 ? 6.049 25.230 -9.572 1.00 45.59 470 ARG A C 1
ATOM 3709 O O . ARG A 1 470 ? 6.566 24.902 -10.634 1.00 45.59 470 ARG A O 1
ATOM 3716 N N . LYS A 1 471 ? 6.077 24.447 -8.484 1.00 62.88 471 LYS A N 1
ATOM 3717 C CA . LYS A 1 471 ? 6.457 23.026 -8.569 1.00 62.88 471 LYS A CA 1
ATOM 3718 C C . LYS A 1 471 ? 5.507 22.354 -9.553 1.00 62.88 471 LYS A C 1
ATOM 3720 O O . LYS A 1 471 ? 4.297 22.527 -9.408 1.00 62.88 471 LYS A O 1
ATOM 3725 N N . ASP A 1 472 ? 6.046 21.616 -10.519 1.00 81.25 472 ASP A N 1
ATOM 3726 C CA . ASP A 1 472 ? 5.231 20.816 -11.431 1.00 81.25 472 ASP A CA 1
ATOM 3727 C C . ASP A 1 472 ? 4.316 19.899 -10.595 1.00 81.25 472 ASP A C 1
ATOM 3729 O O . ASP A 1 472 ? 4.823 19.064 -9.837 1.00 81.25 472 ASP A O 1
ATOM 3733 N N . PRO A 1 473 ? 2.979 20.052 -10.672 1.00 82.44 473 PRO A N 1
ATOM 3734 C CA . PRO A 1 473 ? 2.073 19.232 -9.886 1.00 82.44 473 PRO A CA 1
ATOM 3735 C C . PRO A 1 473 ? 2.171 17.751 -10.265 1.00 82.44 473 PRO A C 1
ATOM 3737 O O . PRO A 1 473 ? 1.872 16.910 -9.418 1.00 82.44 473 PRO A O 1
ATOM 3740 N N . GLU A 1 474 ? 2.616 17.413 -11.482 1.00 89.88 474 GLU A N 1
ATOM 3741 C CA . GLU A 1 474 ? 2.807 16.030 -11.927 1.00 89.88 474 GLU A CA 1
ATOM 3742 C C . GLU A 1 474 ? 4.112 15.402 -11.406 1.00 89.88 474 GLU A C 1
ATOM 3744 O O . GLU A 1 474 ? 4.220 14.177 -11.404 1.00 89.88 474 GLU A O 1
ATOM 3749 N N . GLN A 1 475 ? 5.061 16.180 -10.865 1.00 92.88 475 GLN A N 1
ATOM 3750 C CA . GLN A 1 475 ? 6.394 15.703 -10.463 1.00 92.88 475 GLN A CA 1
ATOM 3751 C C . GLN A 1 475 ? 6.354 14.473 -9.538 1.00 92.88 475 GLN A C 1
ATOM 3753 O O . GLN A 1 475 ? 7.059 13.491 -9.771 1.00 92.88 475 GLN A O 1
ATOM 3758 N N . SER A 1 476 ? 5.521 14.504 -8.494 1.00 93.00 476 SER A N 1
ATOM 3759 C CA . SER A 1 476 ? 5.426 13.411 -7.514 1.00 93.00 476 SER A CA 1
ATOM 3760 C C . SER A 1 476 ? 4.707 12.175 -8.064 1.00 93.00 476 SER A C 1
ATOM 3762 O O . SER A 1 476 ? 5.095 11.055 -7.739 1.00 93.00 476 SER A O 1
ATOM 3764 N N . MET A 1 477 ? 3.726 12.363 -8.952 1.00 95.19 477 MET A N 1
ATOM 3765 C CA . MET A 1 477 ? 3.076 11.276 -9.694 1.00 95.19 477 MET A CA 1
ATOM 3766 C C . MET A 1 477 ? 4.069 10.616 -10.661 1.00 95.19 477 MET A C 1
ATOM 3768 O O . MET A 1 477 ? 4.243 9.403 -10.632 1.00 95.19 477 MET A O 1
ATOM 3772 N N . ASN A 1 478 ? 4.796 11.414 -11.444 1.00 95.00 478 ASN A N 1
ATOM 3773 C CA . ASN A 1 478 ? 5.804 10.944 -12.394 1.00 95.00 478 ASN A CA 1
ATOM 3774 C C . ASN A 1 478 ? 6.961 10.214 -11.690 1.00 95.00 478 ASN A C 1
ATOM 3776 O O . ASN A 1 478 ? 7.444 9.199 -12.189 1.00 95.00 478 ASN A O 1
ATOM 3780 N N . HIS A 1 479 ? 7.369 10.666 -10.498 1.00 95.56 479 HIS A N 1
ATOM 3781 C CA . HIS A 1 479 ? 8.370 9.979 -9.676 1.00 95.56 479 HIS A CA 1
ATOM 3782 C C . HIS A 1 479 ? 7.860 8.630 -9.131 1.00 95.56 479 HIS A C 1
ATOM 3784 O O . HIS A 1 479 ? 8.626 7.666 -9.092 1.00 95.56 479 HIS A O 1
ATOM 3790 N N . LEU A 1 480 ? 6.584 8.530 -8.740 1.00 97.12 480 LEU A N 1
ATOM 3791 C CA . LEU A 1 480 ? 5.977 7.266 -8.302 1.00 97.12 480 LEU A CA 1
ATOM 3792 C C . LEU A 1 480 ? 5.786 6.282 -9.463 1.00 97.12 480 LEU A C 1
ATOM 3794 O O . LEU A 1 480 ? 6.152 5.118 -9.328 1.00 97.12 480 LEU A O 1
ATOM 3798 N N . LEU A 1 481 ? 5.321 6.755 -10.622 1.00 96.94 481 LEU A N 1
ATOM 3799 C CA . LEU A 1 481 ? 5.220 5.959 -11.847 1.00 96.94 481 LEU A CA 1
ATOM 3800 C C . LEU A 1 481 ? 6.591 5.420 -12.283 1.00 96.94 481 LEU A C 1
ATOM 3802 O O . LEU A 1 481 ? 6.735 4.219 -12.499 1.00 96.94 481 LEU A O 1
ATOM 3806 N N . LEU A 1 482 ? 7.619 6.275 -12.349 1.00 96.06 482 LEU A N 1
ATOM 3807 C CA . LEU A 1 482 ? 8.990 5.856 -12.664 1.00 96.06 482 LEU A CA 1
ATOM 3808 C C . LEU A 1 482 ? 9.525 4.835 -11.650 1.00 96.06 482 LEU A C 1
ATOM 3810 O O . LEU A 1 482 ? 10.200 3.883 -12.034 1.00 96.06 482 LEU A O 1
ATOM 3814 N N . TYR A 1 483 ? 9.224 5.020 -10.362 1.00 97.62 483 TYR A N 1
ATOM 3815 C CA . TYR A 1 483 ? 9.609 4.069 -9.326 1.00 97.62 483 TYR A CA 1
ATOM 3816 C C . TYR A 1 483 ? 8.946 2.701 -9.518 1.00 97.62 483 TYR A C 1
ATOM 3818 O O . TYR A 1 483 ? 9.659 1.706 -9.494 1.00 97.62 483 TYR A O 1
ATOM 3826 N N . LEU A 1 484 ? 7.628 2.644 -9.732 1.00 97.81 484 LEU A N 1
ATOM 3827 C CA . LEU A 1 484 ? 6.895 1.387 -9.935 1.00 97.81 484 LEU A CA 1
ATOM 3828 C C . LEU A 1 484 ? 7.384 0.646 -11.177 1.00 97.81 484 LEU A C 1
ATOM 3830 O O . LEU A 1 484 ? 7.666 -0.543 -11.104 1.00 97.81 484 LEU A O 1
ATOM 3834 N N . HIS A 1 485 ? 7.564 1.365 -12.285 1.00 96.62 485 HIS A N 1
ATOM 3835 C CA . HIS A 1 485 ? 8.084 0.804 -13.528 1.00 96.62 485 HIS A CA 1
ATOM 3836 C C . HIS A 1 485 ? 9.469 0.161 -13.296 1.00 96.62 485 HIS A C 1
ATOM 3838 O O . HIS A 1 485 ? 9.678 -1.007 -13.616 1.00 96.62 485 HIS A O 1
ATOM 3844 N N . LEU A 1 486 ? 10.399 0.875 -12.646 1.00 96.44 486 LEU A N 1
ATOM 3845 C CA . LEU A 1 486 ? 11.712 0.330 -12.273 1.00 96.44 486 LEU A CA 1
ATOM 3846 C C . LEU A 1 486 ? 11.632 -0.814 -11.253 1.00 96.44 486 LEU A C 1
ATOM 3848 O O . LEU A 1 486 ? 12.454 -1.726 -11.291 1.00 96.44 486 LEU A O 1
ATOM 3852 N N . HIS A 1 487 ? 10.687 -0.754 -10.316 1.00 96.56 487 HIS A N 1
ATOM 3853 C CA . HIS A 1 487 ? 10.479 -1.780 -9.297 1.00 96.56 487 HIS A CA 1
ATOM 3854 C C . HIS A 1 487 ? 10.028 -3.091 -9.944 1.00 96.56 487 HIS A C 1
ATOM 3856 O O . HIS A 1 487 ? 10.672 -4.113 -9.724 1.00 96.56 487 HIS A O 1
ATOM 3862 N N . TYR A 1 488 ? 9.018 -3.055 -10.816 1.00 96.62 488 TYR A N 1
ATOM 3863 C CA . TYR A 1 488 ? 8.532 -4.238 -11.528 1.00 96.62 488 TYR A CA 1
ATOM 3864 C C . TYR A 1 488 ? 9.605 -4.847 -12.434 1.00 96.62 488 TYR A C 1
ATOM 3866 O O . TYR A 1 488 ? 9.857 -6.043 -12.326 1.00 96.62 488 TYR A O 1
ATOM 3874 N N . ILE A 1 489 ? 10.323 -4.040 -13.228 1.00 95.50 489 ILE A N 1
ATOM 3875 C CA . ILE A 1 489 ? 11.421 -4.543 -14.074 1.00 95.50 489 ILE A CA 1
ATOM 3876 C C . ILE A 1 489 ? 12.530 -5.235 -13.254 1.00 95.50 489 ILE A C 1
ATOM 3878 O O . ILE A 1 489 ? 13.158 -6.177 -13.734 1.00 95.50 489 ILE A O 1
ATOM 3882 N N . ARG A 1 490 ? 12.809 -4.770 -12.029 1.00 94.62 490 ARG A N 1
ATOM 3883 C CA . ARG A 1 490 ? 13.867 -5.344 -11.177 1.00 94.62 490 ARG A CA 1
ATOM 3884 C C . ARG A 1 490 ? 13.419 -6.557 -10.362 1.00 94.62 490 ARG A C 1
ATOM 3886 O O . ARG A 1 490 ? 14.262 -7.389 -10.049 1.00 94.62 490 ARG A O 1
ATOM 3893 N N . GLN A 1 491 ? 12.151 -6.614 -9.953 1.00 94.69 491 GLN A N 1
ATOM 3894 C CA . GLN A 1 491 ? 11.652 -7.599 -8.980 1.00 94.69 491 GLN A CA 1
ATOM 3895 C C . GLN A 1 491 ? 10.816 -8.726 -9.598 1.00 94.69 491 GLN A C 1
ATOM 3897 O O . GLN A 1 491 ? 10.574 -9.726 -8.923 1.00 94.69 491 GLN A O 1
ATOM 3902 N N . ARG A 1 492 ? 10.371 -8.588 -10.853 1.00 93.38 492 ARG A N 1
ATOM 3903 C CA . ARG A 1 492 ? 9.519 -9.573 -11.535 1.00 93.38 492 ARG A CA 1
ATOM 3904 C C . ARG A 1 492 ? 10.209 -10.188 -12.756 1.00 93.38 492 ARG A C 1
ATOM 3906 O O . ARG A 1 492 ? 11.048 -9.534 -13.376 1.00 93.38 492 ARG A O 1
ATOM 3913 N N . PRO A 1 493 ? 9.835 -11.420 -13.148 1.00 92.62 493 PRO A N 1
ATOM 3914 C CA . PRO A 1 493 ? 10.155 -11.955 -14.468 1.00 92.62 493 PRO A CA 1
ATOM 3915 C C . PRO A 1 493 ? 9.617 -11.044 -15.578 1.00 92.62 493 PRO A C 1
ATOM 3917 O O . PRO A 1 493 ? 8.561 -10.434 -15.416 1.00 92.62 493 PRO A O 1
ATOM 3920 N N . ASP A 1 494 ? 10.306 -11.006 -16.719 1.00 90.38 494 ASP A N 1
ATOM 3921 C CA . ASP A 1 494 ? 10.004 -10.119 -17.854 1.00 90.38 494 ASP A CA 1
ATOM 3922 C C . ASP A 1 494 ? 8.518 -10.113 -18.267 1.00 90.38 494 ASP A C 1
ATOM 3924 O O . ASP A 1 494 ? 7.917 -9.047 -18.388 1.00 90.38 494 ASP A O 1
ATOM 3928 N N . LEU A 1 495 ? 7.900 -11.292 -18.408 1.00 91.19 495 LEU A N 1
ATOM 3929 C CA . LEU A 1 495 ? 6.489 -11.421 -18.788 1.00 91.19 495 LEU A CA 1
ATOM 3930 C C . LEU A 1 495 ? 5.547 -10.725 -17.787 1.00 91.19 495 LEU A C 1
ATOM 3932 O O . LEU A 1 495 ? 4.669 -9.966 -18.192 1.00 91.19 495 LEU A O 1
ATOM 3936 N N . ILE A 1 496 ? 5.776 -10.935 -16.488 1.00 93.44 496 ILE A N 1
ATOM 3937 C CA . ILE A 1 496 ? 4.978 -10.344 -15.404 1.00 93.44 496 ILE A CA 1
ATOM 3938 C C . ILE A 1 496 ? 5.247 -8.838 -15.302 1.00 93.44 496 ILE A C 1
ATOM 3940 O O . ILE A 1 496 ? 4.318 -8.056 -15.124 1.00 93.44 496 ILE A O 1
ATOM 3944 N N . ALA A 1 497 ? 6.495 -8.394 -15.486 1.00 95.00 497 ALA A N 1
ATOM 3945 C CA . ALA A 1 497 ? 6.813 -6.969 -15.551 1.00 95.00 497 ALA A CA 1
ATOM 3946 C C . ALA A 1 497 ? 6.054 -6.280 -16.703 1.00 95.00 497 ALA A C 1
ATOM 3948 O O . ALA A 1 497 ? 5.449 -5.229 -16.491 1.00 95.00 497 ALA A O 1
ATOM 3949 N N . ARG A 1 498 ? 6.008 -6.890 -17.898 1.00 93.50 498 ARG A N 1
ATOM 3950 C CA . ARG A 1 498 ? 5.227 -6.377 -19.038 1.00 93.50 498 ARG A CA 1
ATOM 3951 C C . ARG A 1 498 ? 3.728 -6.350 -18.751 1.00 93.50 498 ARG A C 1
ATOM 3953 O O . ARG A 1 498 ? 3.074 -5.364 -19.087 1.00 93.50 498 ARG A O 1
ATOM 3960 N N . GLU A 1 499 ? 3.186 -7.365 -18.085 1.00 94.19 499 GLU A N 1
ATOM 3961 C CA . GLU A 1 499 ? 1.778 -7.382 -17.675 1.00 94.19 499 GLU A CA 1
ATOM 3962 C C . GLU A 1 499 ? 1.462 -6.278 -16.650 1.00 94.19 499 GLU A C 1
ATOM 3964 O O . GLU A 1 499 ? 0.497 -5.539 -16.821 1.00 94.19 499 GLU A O 1
ATOM 3969 N N . LEU A 1 500 ? 2.322 -6.051 -15.655 1.00 96.06 500 LEU A N 1
ATOM 3970 C CA . LEU A 1 500 ? 2.146 -4.979 -14.666 1.00 96.06 500 LEU A CA 1
ATOM 3971 C C . LEU A 1 500 ? 2.299 -3.568 -15.254 1.00 96.06 500 LEU A C 1
ATOM 3973 O O . LEU A 1 500 ? 1.728 -2.617 -14.716 1.00 96.06 500 LEU A O 1
ATOM 3977 N N . ILE A 1 501 ? 3.060 -3.402 -16.339 1.00 95.56 501 ILE A N 1
ATOM 3978 C CA . ILE A 1 501 ? 3.316 -2.095 -16.962 1.00 95.56 501 ILE A CA 1
ATOM 3979 C C . ILE A 1 501 ? 2.289 -1.796 -18.070 1.00 95.56 501 ILE A C 1
ATOM 3981 O O . ILE A 1 501 ? 1.687 -0.722 -18.053 1.00 95.56 501 ILE A O 1
ATOM 3985 N N . TYR A 1 502 ? 1.994 -2.746 -18.969 1.00 92.44 502 TYR A N 1
ATOM 3986 C CA . TYR A 1 502 ? 1.123 -2.550 -20.151 1.00 92.44 502 TYR A CA 1
ATOM 3987 C C . TYR A 1 502 ? -0.159 -3.401 -20.169 1.00 92.44 502 TYR A C 1
ATOM 3989 O O . TYR A 1 502 ? -1.103 -3.073 -20.892 1.00 92.44 502 TYR A O 1
ATOM 3997 N N . GLY A 1 503 ? -0.214 -4.485 -19.392 1.00 89.50 503 GLY A N 1
ATOM 3998 C CA . GLY A 1 503 ? -1.427 -5.279 -19.182 1.00 89.50 503 GLY A CA 1
ATOM 3999 C C . GLY A 1 503 ? -1.831 -5.993 -20.459 1.00 89.50 503 GLY A C 1
ATOM 4000 O O . GLY A 1 503 ? -1.070 -6.789 -21.000 1.00 89.50 503 GLY A O 1
ATOM 4001 N N . LYS A 1 504 ? -3.001 -5.648 -21.003 1.00 82.38 504 LYS A N 1
ATOM 4002 C CA . LYS A 1 504 ? -3.493 -6.214 -22.272 1.00 82.38 504 LYS A CA 1
ATOM 4003 C C . LYS A 1 504 ? -2.550 -5.971 -23.462 1.00 82.38 504 LYS A C 1
ATOM 4005 O O . LYS A 1 504 ? -2.615 -6.722 -24.425 1.00 82.38 504 LYS A O 1
ATOM 4010 N N . HIS A 1 505 ? -1.659 -4.980 -23.370 1.00 79.38 505 HIS A N 1
ATOM 4011 C CA . HIS A 1 505 ? -0.657 -4.642 -24.388 1.00 79.38 505 HIS A CA 1
ATOM 4012 C C . HIS A 1 505 ? 0.755 -5.184 -24.060 1.00 79.38 505 HIS A C 1
ATOM 4014 O O . HIS A 1 505 ? 1.746 -4.730 -24.626 1.00 79.38 505 HIS A O 1
ATOM 4020 N N . ALA A 1 506 ? 0.890 -6.152 -23.142 1.00 78.25 506 ALA A N 1
ATOM 4021 C CA . ALA A 1 506 ? 2.183 -6.697 -22.696 1.00 78.25 506 ALA A CA 1
ATOM 4022 C C . ALA A 1 506 ? 3.038 -7.358 -23.800 1.00 78.25 506 ALA A C 1
ATOM 4024 O O . ALA A 1 506 ? 4.247 -7.532 -23.631 1.00 78.25 506 ALA A O 1
ATOM 4025 N N . CYS A 1 507 ? 2.443 -7.731 -24.934 1.00 73.44 507 CYS A N 1
ATOM 4026 C CA . CYS A 1 507 ? 3.164 -8.254 -26.096 1.00 73.44 507 CYS A CA 1
ATOM 4027 C C . CYS A 1 507 ? 3.764 -7.163 -27.007 1.00 73.44 507 CYS A C 1
ATOM 4029 O O . CYS A 1 507 ? 4.593 -7.491 -27.848 1.00 73.44 507 CYS A O 1
ATOM 4031 N N . GLU A 1 508 ? 3.390 -5.890 -26.836 1.00 76.31 508 GLU A N 1
ATOM 4032 C CA . GLU A 1 508 ? 3.714 -4.778 -27.751 1.00 76.31 508 GLU A CA 1
ATOM 4033 C C . GLU A 1 508 ? 4.961 -3.965 -27.340 1.00 76.31 508 GLU A C 1
ATOM 4035 O O . GLU A 1 508 ? 5.133 -2.827 -27.787 1.00 76.31 508 GLU A O 1
ATOM 4040 N N . ARG A 1 509 ? 5.786 -4.481 -26.416 1.00 85.12 509 ARG A N 1
ATOM 4041 C CA . ARG A 1 509 ? 7.000 -3.803 -25.928 1.00 85.12 509 ARG A CA 1
ATOM 4042 C C . ARG A 1 509 ? 8.117 -4.772 -25.560 1.00 85.12 509 ARG A C 1
ATOM 4044 O O . ARG A 1 509 ? 7.924 -5.681 -24.754 1.00 85.12 509 ARG A O 1
ATOM 4051 N N . ASN A 1 510 ? 9.317 -4.487 -26.057 1.00 90.12 510 ASN A N 1
ATOM 4052 C CA . ASN A 1 510 ? 10.566 -5.114 -25.638 1.00 90.12 510 ASN A CA 1
ATOM 4053 C C . ASN A 1 510 ? 11.134 -4.402 -24.394 1.00 90.12 510 ASN A C 1
ATOM 4055 O O . ASN A 1 510 ? 11.443 -3.209 -24.448 1.00 90.12 510 ASN A O 1
ATOM 4059 N N . LEU A 1 511 ? 11.312 -5.140 -23.288 1.00 93.38 511 LEU A N 1
ATOM 4060 C CA . LEU A 1 511 ? 11.985 -4.660 -22.066 1.00 93.38 511 LEU A CA 1
ATOM 4061 C C . LEU A 1 511 ? 13.482 -4.998 -22.020 1.00 93.38 511 LEU A C 1
ATOM 4063 O O . LEU A 1 511 ? 14.140 -4.741 -21.013 1.00 93.38 511 LEU A O 1
ATOM 4067 N N . TYR A 1 512 ? 14.048 -5.600 -23.060 1.00 94.00 512 TYR A N 1
ATOM 4068 C CA . TYR A 1 512 ? 15.480 -5.869 -23.148 1.00 94.00 512 TYR A CA 1
ATOM 4069 C C . TYR A 1 512 ? 15.945 -5.871 -24.601 1.00 94.00 512 TYR A C 1
ATOM 4071 O O . TYR A 1 512 ? 15.139 -5.942 -25.529 1.00 94.00 512 TYR A O 1
ATOM 4079 N N . PHE A 1 513 ? 17.259 -5.806 -24.782 1.00 95.19 513 PHE A N 1
ATOM 4080 C CA . PHE A 1 513 ? 17.912 -6.040 -26.063 1.00 95.19 513 PHE A CA 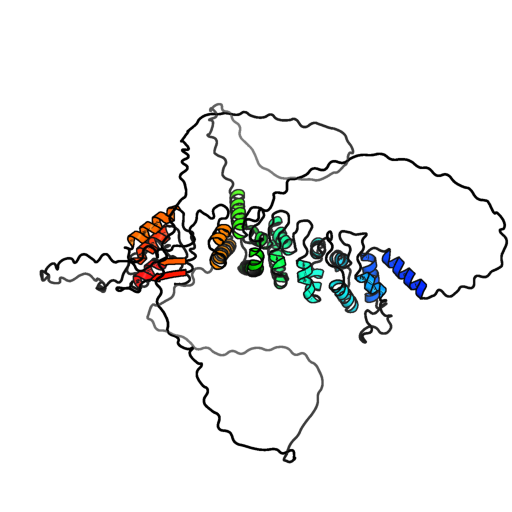1
ATOM 4081 C C . PHE A 1 513 ? 19.079 -7.000 -25.846 1.00 95.19 513 PHE A C 1
ATOM 4083 O O . PHE A 1 513 ? 19.996 -6.687 -25.090 1.00 95.19 513 PHE A O 1
ATOM 4090 N N . ASP A 1 514 ? 19.045 -8.167 -26.487 1.00 94.25 514 ASP A N 1
ATOM 4091 C CA . ASP A 1 514 ? 20.151 -9.122 -26.452 1.00 94.25 514 ASP A CA 1
ATOM 4092 C C . ASP A 1 514 ? 20.631 -9.414 -27.873 1.00 94.25 514 ASP A C 1
ATOM 4094 O O . ASP A 1 514 ? 19.922 -10.026 -28.674 1.00 94.25 514 ASP A O 1
ATOM 4098 N N . ALA A 1 515 ? 21.839 -8.949 -28.182 1.00 93.75 515 ALA A N 1
ATOM 4099 C CA . ALA A 1 515 ? 22.484 -9.152 -29.466 1.00 93.75 515 ALA A CA 1
ATOM 4100 C C . ALA A 1 515 ? 23.476 -10.325 -29.467 1.00 93.75 515 ALA A C 1
ATOM 4102 O O . ALA A 1 515 ? 24.207 -10.442 -30.440 1.00 93.75 515 ALA A O 1
ATOM 4103 N N . ILE A 1 516 ? 23.530 -11.205 -28.450 1.00 91.19 516 ILE A N 1
ATOM 4104 C CA . ILE A 1 516 ? 24.522 -12.306 -28.397 1.00 91.19 516 ILE A CA 1
ATOM 4105 C C . ILE A 1 516 ? 24.552 -13.183 -29.661 1.00 91.19 516 ILE A C 1
ATOM 4107 O O . ILE A 1 516 ? 25.615 -13.618 -30.086 1.00 91.19 516 ILE A O 1
ATOM 4111 N N . SER A 1 517 ? 23.412 -13.386 -30.326 1.00 89.88 517 SER A N 1
ATOM 4112 C CA . SER A 1 517 ? 23.340 -14.117 -31.607 1.00 89.88 517 SER A CA 1
ATOM 4113 C C . SER A 1 517 ? 24.087 -13.445 -32.777 1.00 89.88 517 SER A C 1
ATOM 4115 O O . SER A 1 517 ? 24.227 -14.040 -33.846 1.00 89.88 517 SER A O 1
ATOM 4117 N N . LEU A 1 518 ? 24.564 -12.213 -32.575 1.00 90.19 518 LEU A N 1
ATOM 4118 C CA . LEU A 1 518 ? 25.369 -11.410 -33.493 1.00 90.19 518 LEU A CA 1
ATOM 4119 C C . LEU A 1 518 ? 26.832 -11.274 -33.028 1.00 90.19 518 LEU A C 1
ATOM 4121 O O . LEU A 1 518 ? 27.531 -10.353 -33.452 1.00 90.19 518 LEU A O 1
ATOM 4125 N N . GLU A 1 519 ? 27.307 -12.187 -32.180 1.00 88.00 519 GLU A N 1
ATOM 4126 C CA . GLU A 1 519 ? 28.736 -12.361 -31.913 1.00 88.00 519 GLU A CA 1
ATOM 4127 C C . GLU A 1 519 ? 29.500 -12.542 -33.235 1.00 88.00 519 GLU A C 1
ATOM 4129 O O . GLU A 1 519 ? 29.031 -13.204 -34.172 1.00 88.00 519 GLU A O 1
ATOM 4134 N N . ASP A 1 520 ? 30.654 -11.881 -33.346 1.00 85.81 520 ASP A N 1
ATOM 4135 C CA . ASP A 1 520 ? 31.479 -11.880 -34.554 1.00 85.81 520 ASP A CA 1
ATOM 4136 C C . ASP A 1 520 ? 30.742 -11.399 -35.829 1.00 85.81 520 ASP A C 1
ATOM 4138 O O . ASP A 1 520 ? 31.017 -11.868 -36.949 1.00 85.81 520 ASP A O 1
ATOM 4142 N N . LYS A 1 521 ? 29.808 -10.447 -35.683 1.00 88.31 521 LYS A N 1
ATOM 4143 C CA . LYS A 1 521 ? 29.145 -9.724 -36.788 1.00 88.31 521 LYS A CA 1
ATOM 4144 C C . LYS A 1 521 ? 29.543 -8.253 -36.843 1.00 88.31 521 LYS A C 1
ATOM 4146 O O . LYS A 1 521 ? 30.040 -7.691 -35.870 1.00 88.31 521 LYS A O 1
ATOM 4151 N N . GLU A 1 522 ? 29.310 -7.626 -37.993 1.00 87.62 522 GLU A N 1
ATOM 4152 C CA . GLU A 1 522 ? 29.516 -6.185 -38.159 1.00 87.62 522 GLU A CA 1
ATOM 4153 C C . GLU A 1 522 ? 28.494 -5.385 -37.320 1.00 87.62 522 GLU A C 1
ATOM 4155 O O . GLU A 1 522 ? 27.321 -5.771 -37.270 1.00 87.62 522 GLU A O 1
ATOM 4160 N N . PRO A 1 523 ? 28.878 -4.237 -36.728 1.00 86.06 523 PRO A N 1
ATOM 4161 C CA . PRO A 1 523 ? 27.993 -3.397 -35.912 1.00 86.06 523 PRO A CA 1
ATOM 4162 C C . PRO A 1 523 ? 26.701 -2.956 -36.616 1.00 86.06 523 PRO A C 1
ATOM 4164 O O . PRO A 1 523 ? 25.673 -2.780 -35.963 1.00 86.06 523 PRO A O 1
ATOM 4167 N N . SER A 1 524 ? 26.725 -2.819 -37.946 1.00 88.62 524 SER A N 1
ATOM 4168 C CA . SER A 1 524 ? 25.535 -2.524 -38.754 1.00 88.62 524 SER A CA 1
ATOM 4169 C C . SER A 1 524 ? 24.436 -3.575 -38.592 1.00 88.62 524 SER A C 1
ATOM 4171 O O . SER A 1 524 ? 23.272 -3.212 -38.537 1.00 88.62 524 SER A O 1
ATOM 4173 N N . GLN A 1 525 ? 24.779 -4.853 -38.404 1.00 91.75 525 GLN A N 1
ATOM 4174 C CA . GLN A 1 525 ? 23.786 -5.917 -38.206 1.00 91.75 525 GLN A CA 1
ATOM 4175 C C . GLN A 1 525 ? 23.099 -5.824 -36.835 1.00 91.75 525 GLN A C 1
ATOM 4177 O O . GLN A 1 525 ? 21.957 -6.264 -36.684 1.00 91.75 525 GLN A O 1
ATOM 4182 N N . ILE A 1 526 ? 23.773 -5.232 -35.840 1.00 91.50 526 ILE A N 1
ATOM 4183 C CA . ILE A 1 526 ? 23.185 -4.921 -34.530 1.00 91.50 526 ILE A CA 1
ATOM 4184 C C . ILE A 1 526 ? 22.217 -3.740 -34.670 1.00 91.50 526 ILE A C 1
ATOM 4186 O O . ILE A 1 526 ? 21.103 -3.817 -34.157 1.00 91.50 526 ILE A O 1
ATOM 4190 N N . VAL A 1 527 ? 22.594 -2.698 -35.422 1.00 92.19 527 VAL A N 1
ATOM 4191 C CA . VAL A 1 527 ? 21.702 -1.579 -35.784 1.00 92.19 527 VAL A CA 1
ATOM 4192 C C . VAL A 1 527 ? 20.469 -2.098 -36.539 1.00 92.19 527 VAL A C 1
ATOM 4194 O O . VAL A 1 527 ? 19.354 -1.881 -36.077 1.00 92.19 527 VAL A O 1
ATOM 4197 N N . ASP A 1 528 ? 20.642 -2.910 -37.587 1.00 93.12 528 ASP A N 1
ATOM 4198 C CA . ASP A 1 528 ? 19.545 -3.537 -38.345 1.00 93.12 528 ASP A CA 1
ATOM 4199 C C . ASP A 1 528 ? 18.641 -4.432 -37.472 1.00 93.12 528 ASP A C 1
ATOM 4201 O O . ASP A 1 528 ? 17.453 -4.619 -37.758 1.00 93.12 528 ASP A O 1
ATOM 4205 N N . LEU A 1 529 ? 19.183 -5.052 -36.415 1.00 93.31 529 LEU A N 1
ATOM 4206 C CA . LEU A 1 529 ? 18.383 -5.788 -35.435 1.00 93.31 529 LEU A CA 1
ATOM 4207 C C . LEU A 1 529 ? 17.573 -4.833 -34.550 1.00 93.31 529 LEU A C 1
ATOM 4209 O O . LEU A 1 529 ? 16.392 -5.101 -34.335 1.00 93.31 529 LEU A O 1
ATOM 4213 N N . ILE A 1 530 ? 18.158 -3.725 -34.082 1.00 93.12 530 ILE A N 1
ATOM 4214 C CA . ILE A 1 530 ? 17.428 -2.697 -33.326 1.00 93.12 530 ILE A CA 1
ATOM 4215 C C . ILE A 1 530 ? 16.301 -2.133 -34.191 1.00 93.12 530 ILE A C 1
ATOM 4217 O O . ILE A 1 530 ? 15.153 -2.215 -33.771 1.00 93.12 530 ILE A O 1
ATOM 4221 N N . SER A 1 531 ? 16.570 -1.662 -35.413 1.00 91.88 531 SER A N 1
ATOM 4222 C CA . SER A 1 531 ? 15.541 -1.079 -36.288 1.00 91.88 531 SER A CA 1
ATOM 4223 C C . SER A 1 531 ? 14.388 -2.055 -36.576 1.00 91.88 531 SER A C 1
ATOM 4225 O O . SER A 1 531 ? 13.227 -1.646 -36.614 1.00 91.88 531 SER A O 1
ATOM 4227 N N . ARG A 1 532 ? 14.667 -3.364 -36.708 1.00 90.56 532 ARG A N 1
ATOM 4228 C CA . ARG A 1 532 ? 13.625 -4.403 -36.836 1.00 90.56 532 ARG A CA 1
ATOM 4229 C C . ARG A 1 532 ? 12.841 -4.633 -35.542 1.00 90.56 532 ARG A C 1
ATOM 4231 O O . ARG A 1 532 ? 11.620 -4.748 -35.596 1.00 90.56 532 ARG A O 1
ATOM 4238 N N . LEU A 1 533 ? 13.504 -4.698 -34.387 1.00 90.62 533 LEU A N 1
ATOM 4239 C CA . LEU A 1 533 ? 12.837 -4.877 -33.090 1.00 90.62 533 LEU A CA 1
ATOM 4240 C C . LEU A 1 533 ? 12.048 -3.629 -32.658 1.00 90.62 533 LEU A C 1
ATOM 4242 O O . LEU A 1 533 ? 11.028 -3.759 -31.983 1.00 90.62 533 LEU A O 1
ATOM 4246 N N . SER A 1 534 ? 12.445 -2.441 -33.121 1.00 88.12 534 SER A N 1
ATOM 4247 C CA . SER A 1 534 ? 11.723 -1.177 -32.939 1.00 88.12 534 SER A CA 1
ATOM 4248 C C . SER A 1 534 ? 10.325 -1.179 -33.560 1.00 88.12 534 SER A C 1
ATOM 4250 O O . SER A 1 534 ? 9.465 -0.443 -33.082 1.00 88.12 534 SER A O 1
ATOM 4252 N N . ILE A 1 535 ? 10.050 -2.042 -34.550 1.00 84.50 535 ILE A N 1
ATOM 4253 C CA . ILE A 1 535 ? 8.692 -2.264 -35.085 1.00 84.50 535 ILE A CA 1
ATOM 4254 C C . ILE A 1 535 ? 7.764 -2.799 -33.983 1.00 84.50 535 ILE A C 1
ATOM 4256 O O . ILE A 1 535 ? 6.620 -2.369 -33.871 1.00 84.50 535 ILE A O 1
ATOM 4260 N N . GLY A 1 536 ? 8.276 -3.699 -33.136 1.00 80.19 536 GLY A N 1
ATOM 4261 C CA . GLY A 1 536 ? 7.593 -4.188 -31.935 1.00 80.19 536 GLY A CA 1
ATOM 4262 C C . GLY A 1 536 ? 7.717 -3.258 -30.723 1.00 80.19 536 GLY A C 1
ATOM 4263 O O . GLY A 1 536 ? 7.245 -3.620 -29.654 1.00 80.19 536 GLY A O 1
ATOM 4264 N N . GLY A 1 537 ? 8.355 -2.091 -30.878 1.00 88.06 537 GLY A N 1
ATOM 4265 C CA . GLY A 1 537 ? 8.540 -1.066 -29.853 1.00 88.06 537 GLY A CA 1
ATOM 4266 C C . GLY A 1 537 ? 9.492 -1.459 -28.717 1.00 88.06 537 GLY A C 1
ATOM 4267 O O . GLY A 1 537 ? 9.290 -2.446 -28.017 1.00 88.06 537 GLY A O 1
ATOM 4268 N N . PHE A 1 538 ? 10.497 -0.633 -28.435 1.00 91.81 538 PHE A N 1
ATOM 4269 C CA . PHE A 1 538 ? 11.201 -0.705 -27.149 1.00 91.81 538 PHE A CA 1
ATOM 4270 C C . PHE A 1 538 ? 10.441 0.073 -26.071 1.00 91.81 538 PHE A C 1
ATOM 4272 O O . PHE A 1 538 ? 9.687 1.009 -26.369 1.00 91.81 538 PHE A O 1
ATOM 4279 N N . ASP A 1 539 ? 10.631 -0.284 -24.801 1.00 92.12 539 ASP A N 1
ATOM 4280 C CA . ASP A 1 539 ? 10.323 0.659 -23.726 1.00 92.12 539 ASP A CA 1
ATOM 4281 C C . ASP A 1 539 ? 11.405 1.744 -23.594 1.00 92.12 539 ASP A C 1
ATOM 4283 O O . ASP A 1 539 ? 12.552 1.600 -24.016 1.00 92.12 539 ASP A O 1
ATOM 4287 N N . LYS A 1 540 ? 11.038 2.843 -22.936 1.00 92.38 540 LYS A N 1
ATOM 4288 C CA . LYS A 1 540 ? 11.960 3.886 -22.489 1.00 92.38 540 LYS A CA 1
ATOM 4289 C C . LYS A 1 540 ? 12.982 3.361 -21.470 1.00 92.38 540 LYS A C 1
ATOM 4291 O O . LYS A 1 540 ? 14.026 3.997 -21.308 1.00 92.38 540 LYS A O 1
ATOM 4296 N N . ILE A 1 541 ? 12.695 2.261 -20.774 1.00 94.75 541 ILE A N 1
ATOM 4297 C CA . ILE A 1 541 ? 13.521 1.629 -19.744 1.00 94.75 541 ILE A CA 1
ATOM 4298 C C . ILE A 1 541 ? 13.769 0.161 -20.110 1.00 94.75 541 ILE A C 1
ATOM 4300 O O . ILE A 1 541 ? 12.866 -0.666 -20.029 1.00 94.75 541 ILE A O 1
ATOM 4304 N N . LEU A 1 542 ? 15.015 -0.183 -20.436 1.00 95.06 542 LEU A N 1
ATOM 4305 C CA . LEU A 1 542 ? 15.415 -1.573 -20.659 1.00 95.06 542 LEU A CA 1
ATOM 4306 C C . LEU A 1 542 ? 15.995 -2.202 -19.385 1.00 95.06 542 LEU A C 1
ATOM 4308 O O . LEU A 1 542 ? 16.866 -1.641 -18.717 1.00 95.06 542 LEU A O 1
ATOM 4312 N N . SER A 1 543 ? 15.513 -3.401 -19.072 1.00 94.38 543 SER A N 1
ATOM 4313 C CA . SER A 1 543 ? 15.937 -4.263 -17.967 1.00 94.38 543 SER A CA 1
ATOM 4314 C C . SER A 1 543 ? 17.386 -4.730 -18.104 1.00 94.38 543 SER A C 1
ATOM 4316 O O . SER A 1 543 ? 18.091 -4.860 -17.095 1.00 94.38 543 SER A O 1
ATOM 4318 N N . TYR A 1 544 ? 17.822 -4.965 -19.344 1.00 94.81 544 TYR A N 1
ATOM 4319 C CA . TYR A 1 544 ? 19.214 -5.092 -19.735 1.00 94.81 544 TYR A CA 1
ATOM 4320 C C . TYR A 1 544 ? 19.422 -4.821 -21.235 1.00 94.81 544 TYR A C 1
ATOM 4322 O O . TYR A 1 544 ? 18.486 -4.895 -22.035 1.00 94.81 544 TYR A O 1
ATOM 4330 N N . VAL A 1 545 ? 20.667 -4.519 -21.595 1.00 95.12 545 VAL A N 1
ATOM 4331 C CA . VAL A 1 545 ? 21.182 -4.444 -22.967 1.00 95.12 545 VAL A CA 1
ATOM 4332 C C . VAL A 1 545 ? 22.461 -5.270 -23.028 1.00 95.12 545 VAL A C 1
ATOM 4334 O O . VAL A 1 545 ? 23.353 -5.048 -22.213 1.00 95.12 545 VAL A O 1
ATOM 4337 N N . ARG A 1 546 ? 22.559 -6.217 -23.965 1.00 93.69 546 ARG A N 1
ATOM 4338 C CA . ARG A 1 546 ? 23.747 -7.055 -24.178 1.00 93.69 546 ARG A CA 1
ATOM 4339 C C . ARG A 1 546 ? 24.262 -6.919 -25.606 1.00 93.69 546 ARG A C 1
ATOM 4341 O O . ARG A 1 546 ? 23.533 -7.202 -26.553 1.00 93.69 546 ARG A O 1
ATOM 4348 N N . ILE A 1 547 ? 25.519 -6.506 -25.736 1.00 91.44 547 ILE A N 1
ATOM 4349 C CA . ILE A 1 547 ? 26.231 -6.300 -26.999 1.00 91.44 547 ILE A CA 1
ATOM 4350 C C . ILE A 1 547 ? 27.481 -7.201 -26.975 1.00 91.44 547 ILE A C 1
ATOM 4352 O O . ILE A 1 547 ? 28.323 -7.015 -26.093 1.00 91.44 547 ILE A O 1
ATOM 4356 N N . PRO A 1 548 ? 27.598 -8.200 -27.869 1.00 89.56 548 PRO A N 1
ATOM 4357 C CA . PRO A 1 548 ? 28.769 -9.074 -27.932 1.00 89.56 548 PRO A CA 1
ATOM 4358 C C . PRO A 1 548 ? 29.941 -8.392 -28.652 1.00 89.56 548 PRO A C 1
ATOM 4360 O O . PRO A 1 548 ? 29.779 -7.322 -29.248 1.00 89.56 548 PRO A O 1
ATOM 4363 N N . THR A 1 549 ? 31.097 -9.062 -28.674 1.00 85.31 549 THR A N 1
ATOM 4364 C CA . THR A 1 549 ? 32.206 -8.698 -29.561 1.00 85.31 549 THR A CA 1
ATOM 4365 C C . THR A 1 549 ? 31.719 -8.594 -31.012 1.00 85.31 549 THR A C 1
ATOM 4367 O O . THR A 1 549 ? 31.072 -9.498 -31.548 1.00 85.31 549 THR A O 1
ATOM 4370 N N . THR A 1 550 ? 32.057 -7.477 -31.660 1.00 82.44 550 THR A N 1
ATOM 4371 C CA . THR A 1 550 ? 31.753 -7.211 -33.074 1.00 82.44 550 THR A CA 1
ATOM 4372 C C . THR A 1 550 ? 32.991 -7.377 -33.946 1.00 82.44 550 THR A C 1
ATOM 4374 O O . THR A 1 550 ? 34.107 -7.024 -33.548 1.00 82.44 550 THR A O 1
ATOM 4377 N N . LYS A 1 551 ? 32.791 -7.869 -35.173 1.00 78.81 551 LYS A N 1
ATOM 4378 C CA . LYS A 1 551 ? 33.833 -7.837 -36.202 1.00 78.81 551 LYS A CA 1
ATOM 4379 C C . LYS A 1 551 ? 34.080 -6.413 -36.668 1.00 78.81 551 LYS A C 1
ATOM 4381 O O . LYS A 1 551 ? 33.167 -5.596 -36.768 1.00 78.81 551 LYS A O 1
ATOM 4386 N N . MET A 1 552 ? 35.344 -6.148 -36.977 1.00 69.12 552 MET A N 1
ATOM 4387 C CA . MET A 1 552 ? 35.738 -4.991 -37.759 1.00 69.12 552 MET A CA 1
ATOM 4388 C C . MET A 1 552 ? 35.921 -5.414 -39.212 1.00 69.12 552 MET A C 1
ATOM 4390 O O . MET A 1 552 ? 36.844 -6.172 -39.521 1.00 69.12 552 MET A O 1
ATOM 4394 N N . SER A 1 553 ? 35.153 -4.810 -40.116 1.00 58.31 553 SER A N 1
ATOM 4395 C CA . SER A 1 553 ? 35.630 -4.562 -41.473 1.00 58.31 553 SER A CA 1
ATOM 4396 C C . SER A 1 553 ? 36.974 -3.836 -41.386 1.00 58.31 553 SER A C 1
ATOM 4398 O O . SER A 1 553 ? 37.033 -2.659 -41.021 1.00 58.31 553 SER A O 1
ATOM 4400 N N . ALA A 1 554 ? 38.068 -4.542 -41.683 1.00 50.44 554 ALA A N 1
ATOM 4401 C CA . ALA A 1 554 ? 39.388 -3.930 -41.737 1.00 50.44 554 ALA A CA 1
ATOM 4402 C C . ALA A 1 554 ? 39.345 -2.751 -42.726 1.00 50.44 554 ALA A C 1
ATOM 4404 O O . ALA A 1 554 ? 38.836 -2.930 -43.840 1.00 50.44 554 ALA A O 1
ATOM 4405 N N . PRO A 1 555 ? 39.861 -1.558 -42.371 1.00 45.22 555 PRO A N 1
ATOM 4406 C CA . PRO A 1 555 ? 39.951 -0.475 -43.333 1.00 45.22 555 PRO A CA 1
ATOM 4407 C C . PRO A 1 555 ? 40.803 -0.973 -44.497 1.00 45.22 555 PRO A C 1
ATOM 4409 O O . PRO A 1 555 ? 41.955 -1.369 -44.302 1.00 45.22 555 PRO A O 1
ATOM 4412 N N . ALA A 1 556 ? 40.221 -0.989 -45.700 1.00 38.38 556 ALA A N 1
ATOM 4413 C CA . ALA A 1 556 ? 40.944 -1.348 -46.909 1.00 38.38 556 ALA A CA 1
ATOM 4414 C C . ALA A 1 556 ? 42.210 -0.490 -46.956 1.00 38.38 556 ALA A C 1
ATOM 4416 O O . ALA A 1 556 ? 42.112 0.739 -46.994 1.00 38.38 556 ALA A O 1
ATOM 4417 N N . GLN A 1 557 ? 43.378 -1.138 -46.879 1.00 41.03 557 GLN A N 1
ATOM 4418 C CA . GLN A 1 557 ? 44.661 -0.450 -46.806 1.00 41.03 557 GLN A CA 1
ATOM 4419 C C . GLN A 1 557 ? 44.763 0.485 -48.009 1.00 41.03 557 GLN A C 1
ATOM 4421 O O . GLN A 1 557 ? 44.962 0.035 -49.139 1.00 41.03 557 GLN A O 1
ATOM 4426 N N . GLN A 1 558 ? 44.605 1.791 -47.777 1.00 39.56 558 GLN A N 1
ATOM 4427 C CA . GLN A 1 558 ? 44.881 2.771 -48.811 1.00 39.56 558 GLN A CA 1
ATOM 4428 C C . GLN A 1 558 ? 46.373 2.662 -49.095 1.00 39.56 558 GLN A C 1
ATOM 4430 O O . GLN A 1 558 ? 47.199 3.043 -48.265 1.00 39.56 558 GLN A O 1
ATOM 4435 N N . ALA A 1 559 ? 46.700 2.071 -50.247 1.00 37.59 559 ALA A N 1
ATOM 4436 C CA . ALA A 1 559 ? 48.073 1.880 -50.682 1.00 37.59 559 ALA A CA 1
ATOM 4437 C C . ALA A 1 559 ? 48.834 3.208 -50.535 1.00 37.59 559 ALA A C 1
ATOM 4439 O O . ALA A 1 559 ? 48.280 4.255 -50.895 1.00 37.59 559 ALA A O 1
ATOM 4440 N N . PRO A 1 560 ? 50.068 3.195 -49.999 1.00 36.66 560 PRO A N 1
ATOM 4441 C CA . PRO A 1 560 ? 50.746 4.411 -49.576 1.00 36.66 560 PRO A CA 1
ATOM 4442 C C . PRO A 1 560 ? 50.933 5.354 -50.766 1.00 36.66 560 PRO A C 1
ATOM 4444 O O . PRO A 1 560 ? 51.799 5.152 -51.623 1.00 36.66 560 PRO A O 1
ATOM 4447 N N . LYS A 1 561 ? 50.112 6.410 -50.817 1.00 39.88 561 LYS A N 1
ATOM 4448 C CA . LYS A 1 561 ? 50.299 7.517 -51.752 1.00 39.88 561 LYS A CA 1
ATOM 4449 C C . LYS A 1 561 ? 51.602 8.202 -51.369 1.00 39.88 561 LYS A C 1
ATOM 4451 O O . LYS A 1 561 ? 51.660 8.911 -50.371 1.00 39.88 561 LYS A O 1
ATOM 4456 N N . LYS A 1 562 ? 52.644 7.932 -52.161 1.00 39.47 562 LYS A N 1
ATOM 4457 C CA . LYS A 1 562 ? 53.993 8.487 -52.007 1.00 39.47 562 LYS A CA 1
ATOM 4458 C C . LYS A 1 562 ? 53.920 9.981 -51.697 1.00 39.47 562 LYS A C 1
ATOM 4460 O O . LYS A 1 562 ? 53.386 10.747 -52.498 1.00 39.47 562 LYS A O 1
ATOM 4465 N N . GLU A 1 563 ? 54.490 10.377 -50.564 1.00 39.47 563 GLU A N 1
ATOM 4466 C CA . GLU A 1 563 ? 54.624 11.780 -50.183 1.00 39.47 563 GLU A CA 1
ATOM 4467 C C . GLU A 1 563 ? 55.439 12.537 -51.238 1.00 39.47 563 GLU A C 1
ATOM 4469 O O . GLU A 1 563 ? 56.658 12.372 -51.343 1.00 39.47 563 GLU A O 1
ATOM 4474 N N . LEU A 1 564 ? 54.786 13.410 -52.006 1.00 36.53 564 LEU A N 1
ATOM 4475 C CA . LEU A 1 564 ? 55.497 14.415 -52.784 1.00 36.53 564 LEU A CA 1
ATOM 4476 C C . LEU A 1 564 ? 55.767 15.615 -51.871 1.00 36.53 564 LEU A C 1
ATOM 4478 O O . LEU A 1 564 ? 54.875 16.409 -51.581 1.00 36.53 564 LEU A O 1
ATOM 4482 N N . LYS A 1 565 ? 57.008 15.734 -51.392 1.00 44.06 565 LYS A N 1
ATOM 4483 C CA . LYS A 1 565 ? 57.453 16.832 -50.522 1.00 44.06 565 LYS A CA 1
ATOM 4484 C C . LYS A 1 565 ? 57.459 18.169 -51.278 1.00 44.06 565 LYS A C 1
ATOM 4486 O O . LYS A 1 565 ? 58.486 18.571 -51.818 1.00 44.06 565 LYS A O 1
ATOM 4491 N N . SER A 1 566 ? 56.334 18.883 -51.289 1.00 33.12 566 SER A N 1
ATOM 4492 C CA . SER A 1 566 ? 56.257 20.266 -51.777 1.00 33.12 566 SER A CA 1
ATOM 4493 C C . SER A 1 566 ? 56.543 21.261 -50.647 1.00 33.12 566 SER A C 1
ATOM 4495 O O . SER A 1 566 ? 55.723 21.475 -49.754 1.00 33.12 566 SER A O 1
ATOM 4497 N N . TYR A 1 567 ? 57.720 21.880 -50.697 1.00 35.47 567 TYR A N 1
ATOM 4498 C CA . TYR A 1 567 ? 58.200 22.855 -49.717 1.00 35.47 567 TYR A CA 1
ATOM 4499 C C . TYR A 1 567 ? 57.479 24.207 -49.884 1.00 35.47 567 TYR A C 1
ATOM 4501 O O . TYR A 1 567 ? 57.861 25.015 -50.731 1.00 35.47 567 TYR A O 1
ATOM 4509 N N . VAL A 1 568 ? 56.440 24.479 -49.086 1.00 36.75 568 VAL A N 1
ATOM 4510 C CA . VAL A 1 568 ? 55.740 25.779 -49.100 1.00 36.75 568 VAL A CA 1
ATOM 4511 C C . VAL A 1 568 ? 56.278 26.689 -47.993 1.00 36.75 568 VAL A C 1
ATOM 4513 O O . VAL A 1 568 ? 56.204 26.384 -46.803 1.00 36.75 568 VAL A O 1
ATOM 4516 N N . LYS A 1 569 ? 56.831 27.838 -48.401 1.00 34.59 569 LYS A N 1
ATOM 4517 C CA . LYS A 1 569 ? 57.293 28.911 -47.509 1.00 34.59 569 LYS A CA 1
ATOM 4518 C C . LYS A 1 569 ? 56.135 29.450 -46.662 1.00 34.59 569 LYS A C 1
ATOM 4520 O O . LYS A 1 569 ? 55.097 29.825 -47.199 1.00 34.59 569 LYS A O 1
ATOM 4525 N N . ARG A 1 570 ? 56.367 29.607 -45.354 1.00 35.78 570 ARG A N 1
ATOM 4526 C CA . ARG A 1 570 ? 55.496 30.394 -44.467 1.00 35.78 570 ARG A CA 1
ATOM 4527 C C . ARG A 1 570 ? 55.420 31.847 -44.949 1.00 35.78 570 ARG A C 1
ATOM 4529 O O . ARG A 1 570 ? 56.445 32.519 -45.020 1.00 35.78 570 ARG A O 1
ATOM 4536 N N . THR A 1 571 ? 54.208 32.340 -45.176 1.00 34.31 571 THR A N 1
ATOM 4537 C CA . THR A 1 571 ? 53.860 33.758 -44.995 1.00 34.31 571 THR A CA 1
ATOM 4538 C C . THR A 1 571 ? 52.988 33.864 -43.746 1.00 34.31 571 THR A C 1
ATOM 4540 O O . THR A 1 571 ? 52.193 32.972 -43.456 1.00 34.31 571 THR A O 1
ATOM 4543 N N . ALA A 1 572 ? 53.235 34.884 -42.927 1.00 42.53 572 ALA A N 1
ATOM 4544 C CA . ALA A 1 572 ? 52.620 35.019 -41.609 1.00 42.53 572 ALA A CA 1
ATOM 4545 C C . ALA A 1 572 ? 51.205 35.612 -41.699 1.00 42.53 572 ALA A C 1
ATOM 4547 O O . ALA A 1 572 ? 50.947 36.414 -42.592 1.00 42.53 572 ALA A O 1
ATOM 4548 N N . GLY A 1 573 ? 50.337 35.305 -40.724 1.00 40.16 573 GLY A N 1
ATOM 4549 C CA . GLY A 1 573 ? 49.167 36.157 -40.465 1.00 40.16 573 GLY A CA 1
ATOM 4550 C C . GLY A 1 573 ? 47.813 35.499 -40.199 1.00 40.16 573 GLY A C 1
ATOM 4551 O O . GLY A 1 573 ? 46.810 36.025 -40.670 1.00 40.16 573 GLY A O 1
ATOM 4552 N N . THR A 1 574 ? 47.714 34.421 -39.414 1.00 36.09 574 THR A N 1
ATOM 4553 C CA . THR A 1 574 ? 46.489 34.188 -38.614 1.00 36.09 574 THR A CA 1
ATOM 4554 C C . THR A 1 574 ? 46.762 33.282 -37.418 1.00 36.09 574 THR A C 1
ATOM 4556 O O . THR A 1 574 ? 47.499 32.305 -37.527 1.00 36.09 574 THR A O 1
ATOM 4559 N N . VAL A 1 575 ? 46.172 33.610 -36.267 1.00 45.53 575 VAL A N 1
ATOM 4560 C CA . VAL A 1 575 ? 46.265 32.795 -35.050 1.00 45.53 575 VAL A CA 1
ATOM 4561 C C . VAL A 1 575 ? 45.284 31.630 -35.168 1.00 45.53 575 VAL A C 1
ATOM 4563 O O . VAL A 1 575 ? 44.081 31.816 -35.010 1.00 45.53 575 VAL A O 1
ATOM 4566 N N . GLN A 1 576 ? 45.798 30.430 -35.430 1.00 37.62 576 GLN A N 1
ATOM 4567 C CA . GLN A 1 576 ? 45.097 29.186 -35.117 1.00 37.62 576 GLN A CA 1
ATOM 4568 C C . GLN A 1 576 ? 45.665 28.626 -33.810 1.00 37.62 576 GLN A C 1
ATOM 4570 O O . GLN A 1 576 ? 46.871 28.703 -33.567 1.00 37.62 576 GLN A O 1
ATOM 4575 N N . GLY A 1 577 ? 44.778 28.117 -32.951 1.00 36.72 577 GLY A N 1
ATOM 4576 C CA . GLY A 1 577 ? 45.154 27.465 -31.697 1.00 36.72 577 GLY A CA 1
ATOM 4577 C C . GLY A 1 577 ? 45.935 26.163 -31.925 1.00 36.72 577 GLY A C 1
ATOM 4578 O O . GLY A 1 577 ? 46.160 25.771 -33.072 1.00 36.72 577 GLY A O 1
ATOM 4579 N N . PRO A 1 578 ? 46.358 25.476 -30.849 1.00 36.16 578 PRO A N 1
ATOM 4580 C CA . PRO A 1 578 ? 47.104 24.232 -30.975 1.00 36.16 578 PRO A CA 1
ATOM 4581 C C . PRO A 1 578 ? 46.279 23.198 -31.745 1.00 36.16 578 PRO A C 1
ATOM 4583 O O . PRO A 1 578 ? 45.240 22.736 -31.273 1.00 36.16 578 PRO A O 1
ATOM 4586 N N . ILE A 1 579 ? 46.772 22.824 -32.927 1.00 41.66 579 ILE A N 1
ATOM 4587 C CA . ILE A 1 579 ? 46.301 21.650 -33.655 1.00 41.66 579 ILE A CA 1
ATOM 4588 C C . ILE A 1 579 ? 46.741 20.443 -32.826 1.00 41.66 579 ILE A C 1
ATOM 4590 O O . ILE A 1 579 ? 47.880 19.985 -32.931 1.00 41.66 579 ILE A O 1
ATOM 4594 N N . PHE A 1 580 ? 45.850 19.956 -31.962 1.00 40.31 580 PHE A N 1
ATOM 4595 C CA . PHE A 1 580 ? 45.973 18.613 -31.414 1.00 40.31 580 PHE A CA 1
ATOM 4596 C C . PHE A 1 580 ? 45.939 17.654 -32.602 1.00 40.31 580 PHE A C 1
ATOM 4598 O O . PHE A 1 580 ? 44.937 17.586 -33.313 1.00 40.31 580 PHE A O 1
ATOM 4605 N N . GLY A 1 581 ? 47.057 16.971 -32.853 1.00 42.06 581 GLY A N 1
ATOM 4606 C CA . GLY A 1 581 ? 47.117 15.956 -33.896 1.00 42.06 581 GLY A CA 1
ATOM 4607 C C . GLY A 1 581 ? 46.076 14.878 -33.618 1.00 42.06 581 GLY A C 1
ATOM 4608 O O . GLY A 1 581 ? 45.964 14.413 -32.481 1.00 42.06 581 GLY A O 1
ATOM 4609 N N . GLU A 1 582 ? 45.315 14.501 -34.645 1.00 47.59 582 GLU A N 1
ATOM 4610 C CA . GLU A 1 582 ? 44.377 13.384 -34.561 1.00 47.59 582 GLU A CA 1
ATOM 4611 C C . GLU A 1 582 ? 45.123 12.147 -34.053 1.00 47.59 582 GLU A C 1
ATOM 4613 O O . GLU A 1 582 ? 46.199 11.802 -34.548 1.00 47.59 582 GLU A O 1
ATOM 4618 N N . ASN A 1 583 ? 44.582 11.517 -33.009 1.00 49.47 583 ASN A N 1
ATOM 4619 C CA . ASN A 1 583 ? 45.244 10.408 -32.334 1.00 49.47 583 ASN A CA 1
ATOM 4620 C C . ASN A 1 583 ? 45.390 9.244 -33.338 1.00 49.47 583 ASN A C 1
ATOM 4622 O O . ASN A 1 583 ? 44.362 8.745 -33.797 1.00 49.47 583 ASN A O 1
ATOM 4626 N N . PRO A 1 584 ? 46.613 8.808 -33.713 1.00 52.47 584 PRO A N 1
ATOM 4627 C CA . PRO A 1 584 ? 46.829 7.965 -34.897 1.00 52.47 584 PRO A CA 1
ATOM 4628 C C . PRO A 1 584 ? 46.222 6.558 -34.801 1.00 52.47 584 PRO A C 1
ATOM 4630 O O . PRO A 1 584 ? 46.122 5.870 -35.812 1.00 52.47 584 PRO A O 1
ATOM 4633 N N . ASN A 1 585 ? 45.789 6.150 -33.606 1.00 54.94 585 ASN A N 1
ATOM 4634 C CA . ASN A 1 585 ? 44.950 4.980 -33.377 1.00 54.94 585 ASN A CA 1
ATOM 4635 C C . ASN A 1 585 ? 43.630 5.424 -32.717 1.00 54.94 585 ASN A C 1
ATOM 4637 O O . ASN A 1 585 ? 43.517 5.360 -31.488 1.00 54.94 585 ASN A O 1
ATOM 4641 N N . PRO A 1 586 ? 42.621 5.881 -33.481 1.00 62.84 586 PRO A N 1
ATOM 4642 C CA . PRO A 1 586 ? 41.286 6.048 -32.930 1.00 62.84 586 PRO A CA 1
ATOM 4643 C C . PRO A 1 586 ? 40.748 4.658 -32.558 1.00 62.84 586 PRO A C 1
ATOM 4645 O O . PRO A 1 586 ? 40.562 3.804 -33.426 1.00 62.84 586 PRO A O 1
ATOM 4648 N N . GLY A 1 587 ? 40.525 4.420 -31.261 1.00 65.00 587 GLY A N 1
ATOM 4649 C CA . GLY A 1 587 ? 39.860 3.203 -30.780 1.00 65.00 587 GLY A CA 1
ATOM 4650 C C . GLY A 1 587 ? 38.472 3.036 -31.405 1.00 65.00 587 GLY A C 1
ATOM 4651 O O . GLY A 1 587 ? 37.921 3.990 -31.966 1.00 65.00 587 GLY A O 1
ATOM 4652 N N . ARG A 1 588 ? 37.894 1.829 -31.318 1.00 73.75 588 ARG A N 1
ATOM 4653 C CA . ARG A 1 588 ? 36.596 1.534 -31.950 1.00 73.75 588 ARG A CA 1
ATOM 4654 C C . ARG A 1 588 ? 35.543 2.582 -31.563 1.00 73.75 588 ARG A C 1
ATOM 4656 O O . ARG A 1 588 ? 35.447 2.982 -30.405 1.00 73.75 588 ARG A O 1
ATOM 4663 N N . GLN A 1 589 ? 34.738 3.004 -32.540 1.00 77.19 589 GLN A N 1
ATOM 4664 C CA . GLN A 1 589 ? 33.594 3.909 -32.338 1.00 77.19 589 GLN A CA 1
ATOM 4665 C C . GLN A 1 589 ? 32.238 3.228 -32.593 1.00 77.19 589 GLN A C 1
ATOM 4667 O O . GLN A 1 589 ? 31.192 3.864 -32.512 1.00 77.19 589 GLN A O 1
ATOM 4672 N N . SER A 1 590 ? 32.236 1.926 -32.880 1.00 77.25 590 SER A N 1
ATOM 4673 C CA . SER A 1 590 ? 31.058 1.148 -33.283 1.00 77.25 590 SER A CA 1
ATOM 4674 C C . SER A 1 590 ? 29.902 1.169 -32.280 1.00 77.25 590 SER A C 1
ATOM 4676 O O . SER A 1 590 ? 28.747 1.185 -32.692 1.00 77.25 590 SER A O 1
ATOM 4678 N N . LEU A 1 591 ? 30.176 1.231 -30.973 1.00 82.44 591 LEU A N 1
ATOM 4679 C CA . LEU A 1 591 ? 29.123 1.363 -29.957 1.00 82.44 591 LEU A CA 1
ATOM 4680 C C . LEU A 1 591 ? 28.316 2.664 -30.081 1.00 82.44 591 LEU A C 1
ATOM 4682 O O . LEU A 1 591 ? 27.155 2.688 -29.679 1.00 82.44 591 LEU A O 1
ATOM 4686 N N . VAL A 1 592 ? 28.887 3.736 -30.643 1.00 84.44 592 VAL A N 1
ATOM 4687 C CA . VAL A 1 592 ? 28.185 5.020 -30.780 1.00 84.44 592 VAL A CA 1
ATOM 4688 C C . VAL A 1 592 ? 26.929 4.837 -31.636 1.00 84.44 592 VAL A C 1
ATOM 4690 O O . VAL A 1 592 ? 25.844 5.166 -31.163 1.00 84.44 592 VAL A O 1
ATOM 4693 N N . SER A 1 593 ? 27.038 4.207 -32.814 1.00 86.44 593 SER A N 1
ATOM 4694 C CA . SER A 1 593 ? 25.890 3.977 -33.706 1.00 86.44 593 SER A CA 1
ATOM 4695 C C . SER A 1 593 ? 24.830 3.050 -33.103 1.00 86.44 593 SER A C 1
ATOM 4697 O O . SER A 1 593 ? 23.640 3.293 -33.280 1.00 86.44 593 SER A O 1
ATOM 4699 N N . VAL A 1 594 ? 25.236 2.031 -32.336 1.00 88.81 594 VAL A N 1
ATOM 4700 C CA . VAL A 1 594 ? 24.306 1.118 -31.645 1.00 88.81 594 VAL A CA 1
ATOM 4701 C C . VAL A 1 594 ? 23.483 1.864 -30.585 1.00 88.81 594 VAL A C 1
ATOM 4703 O O . VAL A 1 594 ? 22.271 1.680 -30.492 1.00 88.81 594 VAL A O 1
ATOM 4706 N N . PHE A 1 595 ? 24.115 2.743 -29.802 1.00 88.88 595 PHE A N 1
ATOM 4707 C CA . PHE A 1 595 ? 23.414 3.545 -28.793 1.00 88.88 595 PHE A CA 1
ATOM 4708 C C . PHE A 1 595 ? 22.619 4.717 -29.385 1.00 88.88 595 PHE A C 1
ATOM 4710 O O . PHE A 1 595 ? 21.625 5.120 -28.782 1.00 88.88 595 PHE A O 1
ATOM 4717 N N . ASP A 1 596 ? 23.034 5.263 -30.533 1.00 86.44 596 ASP A N 1
ATOM 4718 C CA . ASP A 1 596 ? 22.224 6.211 -31.309 1.00 86.44 596 ASP A CA 1
ATOM 4719 C C . ASP A 1 596 ? 20.919 5.543 -31.755 1.00 86.44 596 ASP A C 1
ATOM 4721 O O . ASP A 1 596 ? 19.845 6.050 -31.444 1.00 86.44 596 ASP A O 1
ATOM 4725 N N . GLU A 1 597 ? 20.989 4.358 -32.371 1.00 90.56 597 GLU A N 1
ATOM 4726 C CA . GLU A 1 597 ? 19.796 3.638 -32.832 1.00 90.56 597 GLU A CA 1
ATOM 4727 C C . GLU A 1 597 ? 18.867 3.251 -31.665 1.00 90.56 597 GLU A C 1
ATOM 4729 O O . GLU A 1 597 ? 17.655 3.436 -31.759 1.00 90.56 597 GLU A O 1
ATOM 4734 N N . LEU A 1 598 ? 19.404 2.806 -30.517 1.00 91.31 598 LEU A N 1
ATOM 4735 C CA . LEU A 1 598 ? 18.597 2.589 -29.303 1.00 91.31 598 LEU A CA 1
ATOM 4736 C C . LEU A 1 598 ? 17.916 3.884 -28.817 1.00 91.31 598 LEU A C 1
ATOM 4738 O O . LEU A 1 598 ? 16.776 3.848 -28.344 1.00 91.31 598 LEU A O 1
ATOM 4742 N N . TYR A 1 599 ? 18.587 5.034 -28.917 1.00 89.56 599 TYR A N 1
ATOM 4743 C CA . TYR A 1 599 ? 18.002 6.316 -28.528 1.00 89.56 599 TYR A CA 1
ATOM 4744 C C . TYR A 1 599 ? 16.893 6.754 -29.496 1.00 89.56 599 TYR A C 1
ATOM 4746 O O . TYR A 1 599 ? 15.814 7.151 -29.044 1.00 89.56 599 TYR A O 1
ATOM 4754 N N . GLU A 1 600 ? 17.101 6.644 -30.806 1.00 89.25 600 GLU A N 1
ATOM 4755 C CA . GLU A 1 600 ? 16.069 6.946 -31.807 1.00 89.25 600 GLU A CA 1
ATOM 4756 C C . GLU A 1 600 ? 14.873 5.981 -31.692 1.00 89.25 600 GLU A C 1
ATOM 4758 O O . GLU A 1 600 ? 13.720 6.411 -31.743 1.00 89.25 600 GLU A O 1
ATOM 4763 N N . ALA A 1 601 ? 15.121 4.712 -31.347 1.00 90.12 601 ALA A N 1
ATOM 4764 C CA . ALA A 1 601 ? 14.104 3.716 -30.992 1.00 90.12 601 ALA A CA 1
ATOM 4765 C C . ALA A 1 601 ? 13.302 4.026 -29.704 1.00 90.12 601 ALA A C 1
ATOM 4767 O O . ALA A 1 601 ? 12.366 3.303 -29.354 1.00 90.12 601 ALA A O 1
ATOM 4768 N N . GLY A 1 602 ? 13.644 5.099 -28.984 1.00 90.25 602 GLY A N 1
ATOM 4769 C CA . GLY A 1 602 ? 12.906 5.586 -27.816 1.00 90.25 602 GLY A CA 1
ATOM 4770 C C . GLY A 1 602 ? 13.474 5.175 -26.455 1.00 90.25 602 GLY A C 1
ATOM 4771 O O . GLY A 1 602 ? 12.925 5.599 -25.432 1.00 90.25 602 GLY A O 1
ATOM 4772 N N . VAL A 1 603 ? 14.586 4.432 -26.402 1.00 92.06 603 VAL A N 1
ATOM 4773 C CA . VAL A 1 603 ? 15.238 4.040 -25.140 1.00 92.06 603 VAL A CA 1
ATOM 4774 C C . VAL A 1 603 ? 15.848 5.267 -24.459 1.00 92.06 603 VAL A C 1
ATOM 4776 O O . VAL A 1 603 ? 16.498 6.105 -25.084 1.00 92.06 603 VAL A O 1
ATOM 4779 N N . ARG A 1 604 ? 15.628 5.417 -23.151 1.00 91.31 604 ARG A N 1
ATOM 4780 C CA . ARG A 1 604 ? 16.141 6.538 -22.337 1.00 91.31 604 ARG A CA 1
ATOM 4781 C C . ARG A 1 604 ? 16.881 6.077 -21.080 1.00 91.31 604 ARG A C 1
ATOM 4783 O O . ARG A 1 604 ? 17.633 6.860 -20.499 1.00 91.31 604 ARG A O 1
ATOM 4790 N N . ARG A 1 605 ? 16.700 4.825 -20.655 1.00 92.62 605 ARG A N 1
ATOM 4791 C CA . ARG A 1 605 ? 17.383 4.212 -19.510 1.00 92.62 605 ARG A CA 1
ATOM 4792 C C . ARG A 1 605 ? 17.683 2.737 -19.778 1.00 92.62 605 ARG A C 1
ATOM 4794 O O . ARG A 1 605 ? 16.853 2.038 -20.349 1.00 92.62 605 ARG A O 1
ATOM 4801 N N . ILE A 1 606 ? 18.832 2.274 -19.303 1.00 94.00 606 ILE A N 1
ATOM 4802 C CA . ILE A 1 606 ? 19.249 0.871 -19.269 1.00 94.00 606 ILE A CA 1
ATOM 4803 C C . ILE A 1 606 ? 19.621 0.552 -17.817 1.00 94.00 606 ILE A C 1
ATOM 4805 O O . ILE A 1 606 ? 20.439 1.249 -17.219 1.00 94.00 606 ILE A O 1
ATOM 4809 N N . ILE A 1 607 ? 19.017 -0.477 -17.225 1.00 93.50 607 ILE A N 1
ATOM 4810 C CA . ILE A 1 607 ? 19.317 -0.869 -15.838 1.00 93.50 607 ILE A CA 1
ATOM 4811 C C . ILE A 1 607 ? 20.651 -1.624 -15.775 1.00 93.50 607 ILE A C 1
ATOM 4813 O O . ILE A 1 607 ? 21.495 -1.296 -14.946 1.00 93.50 607 ILE A O 1
ATOM 4817 N N . ARG A 1 608 ? 20.857 -2.598 -16.670 1.00 93.56 608 ARG A N 1
ATOM 4818 C CA . ARG A 1 608 ? 22.089 -3.399 -16.788 1.00 93.56 608 ARG A CA 1
ATOM 4819 C C . ARG A 1 608 ? 22.614 -3.354 -18.214 1.00 93.56 608 ARG A C 1
ATOM 4821 O O . ARG A 1 608 ? 21.919 -3.778 -19.131 1.00 93.56 608 ARG A O 1
ATOM 4828 N N . LEU A 1 609 ? 23.817 -2.851 -18.408 1.00 92.25 609 LEU A N 1
ATOM 4829 C CA . LEU A 1 609 ? 24.519 -2.916 -19.677 1.00 92.25 609 LEU A CA 1
ATOM 4830 C C . LEU A 1 609 ? 25.566 -4.032 -19.607 1.00 92.25 609 LEU A C 1
ATOM 4832 O O . LEU A 1 609 ? 26.236 -4.190 -18.597 1.00 92.25 609 LEU A O 1
ATOM 4836 N N . TYR A 1 610 ? 25.695 -4.797 -20.683 1.00 91.50 610 TYR A N 1
ATOM 4837 C CA . TYR A 1 610 ? 26.758 -5.770 -20.885 1.00 91.50 610 TYR A CA 1
ATOM 4838 C C . TYR A 1 610 ? 27.364 -5.502 -22.259 1.00 91.50 610 TYR A C 1
ATOM 4840 O O . TYR A 1 610 ? 26.674 -5.633 -23.272 1.00 91.50 610 TYR A O 1
ATOM 4848 N N . VAL A 1 611 ? 28.636 -5.116 -22.295 1.00 89.12 611 VAL A N 1
ATOM 4849 C CA . VAL A 1 611 ? 29.393 -4.926 -23.535 1.00 89.12 611 VAL A CA 1
ATOM 4850 C C . VAL A 1 611 ? 30.638 -5.788 -23.460 1.00 89.12 611 VAL A C 1
ATOM 4852 O O . VAL A 1 611 ? 31.433 -5.640 -22.536 1.00 89.12 611 VAL A O 1
ATOM 4855 N N . ASP A 1 612 ? 30.804 -6.677 -24.430 1.00 85.50 612 ASP A N 1
ATOM 4856 C CA . ASP A 1 612 ? 32.060 -7.388 -24.619 1.00 85.50 612 ASP A CA 1
ATOM 4857 C C . ASP A 1 612 ? 32.968 -6.592 -25.571 1.00 85.50 612 ASP A C 1
ATOM 4859 O O . ASP A 1 612 ? 32.727 -6.507 -26.775 1.00 85.50 612 ASP A O 1
ATOM 4863 N N . ASP A 1 613 ? 33.987 -5.953 -24.993 1.00 81.50 613 ASP A N 1
ATOM 4864 C CA . ASP A 1 613 ? 34.996 -5.147 -25.694 1.00 81.50 613 ASP A CA 1
ATOM 4865 C C . ASP A 1 613 ? 36.400 -5.780 -25.605 1.00 81.50 613 ASP A C 1
ATOM 4867 O O . ASP A 1 613 ? 37.414 -5.111 -25.805 1.00 81.50 613 ASP A O 1
ATOM 4871 N N . MET A 1 614 ? 36.489 -7.076 -25.281 1.00 76.56 614 MET A N 1
ATOM 4872 C CA . MET A 1 614 ? 37.751 -7.725 -24.896 1.00 76.56 614 MET A CA 1
ATOM 4873 C C . MET A 1 614 ? 38.728 -7.954 -26.064 1.00 76.56 614 MET A C 1
ATOM 4875 O O . MET A 1 614 ? 39.917 -8.175 -25.832 1.00 76.56 614 MET A O 1
ATOM 4879 N N . VAL A 1 615 ? 38.266 -7.880 -27.316 1.00 74.06 615 VAL A N 1
ATOM 4880 C CA . VAL A 1 615 ? 39.099 -8.082 -28.518 1.00 74.06 615 VAL A CA 1
ATOM 4881 C C . VAL A 1 615 ? 39.734 -6.764 -28.990 1.00 74.06 615 VAL A C 1
ATOM 4883 O O . VAL A 1 615 ? 38.985 -5.839 -29.299 1.00 74.06 615 VAL A O 1
ATOM 4886 N N . PRO A 1 616 ? 41.071 -6.647 -29.117 1.00 70.12 616 PRO A N 1
ATOM 4887 C CA . PRO A 1 616 ? 41.715 -5.430 -29.618 1.00 70.12 616 PRO A CA 1
ATOM 4888 C C . PRO A 1 616 ? 41.391 -5.112 -31.096 1.00 70.12 616 PRO A C 1
ATOM 4890 O O . PRO A 1 616 ? 41.247 -6.039 -31.895 1.00 70.12 616 PRO A O 1
ATOM 4893 N N . PRO A 1 617 ? 41.380 -3.827 -31.505 1.00 74.75 617 PRO A N 1
ATOM 4894 C CA . PRO A 1 617 ? 41.511 -2.636 -30.666 1.00 74.75 617 PRO A CA 1
ATOM 4895 C C . PRO A 1 617 ? 40.235 -2.378 -29.850 1.00 74.75 617 PRO A C 1
ATOM 4897 O O . PRO A 1 617 ? 39.129 -2.477 -30.371 1.00 74.75 617 PRO A O 1
ATOM 4900 N N . HIS A 1 618 ? 40.391 -2.006 -28.581 1.00 80.31 618 HIS A N 1
ATOM 4901 C CA . HIS A 1 618 ? 39.270 -1.656 -27.701 1.00 80.31 618 HIS A CA 1
ATOM 4902 C C . HIS A 1 618 ? 38.559 -0.368 -28.168 1.00 80.31 618 HIS A C 1
ATOM 4904 O O . HIS A 1 618 ? 39.088 0.393 -28.995 1.00 80.31 618 HIS A O 1
ATOM 4910 N N . HIS A 1 619 ? 37.355 -0.105 -27.658 1.00 80.88 619 HIS A N 1
ATOM 4911 C CA . HIS A 1 619 ? 36.725 1.205 -27.822 1.00 80.88 619 HIS A CA 1
ATOM 4912 C C . HIS A 1 619 ? 37.539 2.275 -27.082 1.00 80.88 619 HIS A C 1
ATOM 4914 O O . HIS A 1 619 ? 38.185 2.004 -26.072 1.00 80.88 619 HIS A O 1
ATOM 4920 N N . SER A 1 620 ? 37.548 3.503 -27.602 1.00 79.06 620 SER A N 1
ATOM 4921 C CA . SER A 1 620 ? 38.161 4.621 -26.877 1.00 79.06 620 SER A CA 1
ATOM 4922 C C . SER A 1 620 ? 37.228 5.117 -25.772 1.00 79.06 620 SER A C 1
ATOM 4924 O O . SER A 1 620 ? 36.007 5.094 -25.940 1.00 79.06 620 SER A O 1
ATOM 4926 N N . ASP A 1 621 ? 37.787 5.647 -24.681 1.00 74.69 621 ASP A N 1
ATOM 4927 C CA . ASP A 1 621 ? 36.999 6.252 -23.595 1.00 74.69 621 ASP A CA 1
ATOM 4928 C C . ASP A 1 621 ? 36.010 7.296 -24.139 1.00 74.69 621 ASP A C 1
ATOM 4930 O O . ASP A 1 621 ? 34.829 7.280 -23.802 1.00 74.69 621 ASP A O 1
ATOM 4934 N N . ALA A 1 622 ? 36.452 8.128 -25.090 1.00 75.50 622 ALA A N 1
ATOM 4935 C CA . ALA A 1 622 ? 35.608 9.107 -25.773 1.00 75.50 622 ALA A CA 1
ATOM 4936 C C . ALA A 1 622 ? 34.439 8.469 -26.554 1.00 75.50 622 ALA A C 1
ATOM 4938 O O . ALA A 1 622 ? 33.345 9.034 -26.582 1.00 75.50 622 ALA A O 1
ATOM 4939 N N . ALA A 1 623 ? 34.625 7.293 -27.166 1.00 75.56 623 ALA A N 1
ATOM 4940 C CA . ALA A 1 623 ? 33.547 6.568 -27.839 1.00 75.56 623 ALA A CA 1
ATOM 4941 C C . ALA A 1 623 ? 32.541 5.968 -26.843 1.00 75.56 623 ALA A C 1
ATOM 4943 O O . ALA A 1 623 ? 31.336 6.020 -27.093 1.00 75.56 623 ALA A O 1
ATOM 4944 N N . ILE A 1 624 ? 33.013 5.451 -25.704 1.00 75.81 624 ILE A N 1
ATOM 4945 C CA . ILE A 1 624 ? 32.166 4.921 -24.622 1.00 75.81 624 ILE A CA 1
ATOM 4946 C C . ILE A 1 624 ? 31.352 6.060 -23.983 1.00 75.81 624 ILE A C 1
ATOM 4948 O O . ILE A 1 624 ? 30.124 5.974 -23.877 1.00 75.81 624 ILE A O 1
ATOM 4952 N N . GLU A 1 625 ? 32.011 7.170 -23.638 1.00 76.81 625 GLU A N 1
ATOM 4953 C CA . GLU A 1 625 ? 31.369 8.387 -23.135 1.00 76.81 625 GLU A CA 1
ATOM 4954 C C . GLU A 1 625 ? 30.321 8.913 -24.118 1.00 76.81 625 GLU A C 1
ATOM 4956 O O . GLU A 1 625 ? 29.192 9.204 -23.716 1.00 76.81 625 GLU A O 1
ATOM 4961 N N . ARG A 1 626 ? 30.649 8.984 -25.414 1.00 76.56 626 ARG A N 1
ATOM 4962 C CA . ARG A 1 626 ? 29.727 9.461 -26.450 1.00 76.56 626 ARG A CA 1
ATOM 4963 C C . ARG A 1 626 ? 28.545 8.518 -26.660 1.00 76.56 626 ARG A C 1
ATOM 4965 O O . ARG A 1 626 ? 27.424 9.009 -26.782 1.00 76.56 626 ARG A O 1
ATOM 4972 N N . ALA A 1 627 ? 28.753 7.201 -26.636 1.00 75.69 627 ALA A N 1
ATOM 4973 C CA . ALA A 1 627 ? 27.678 6.218 -26.751 1.00 75.69 627 ALA A CA 1
ATOM 4974 C C . ALA A 1 627 ? 26.643 6.376 -25.620 1.00 75.69 627 ALA A C 1
ATOM 4976 O O . ALA A 1 627 ? 25.443 6.483 -25.888 1.00 75.69 627 ALA A O 1
ATOM 4977 N N . ILE A 1 628 ? 27.101 6.485 -24.368 1.00 73.88 628 ILE A N 1
ATOM 4978 C CA . ILE A 1 628 ? 26.238 6.560 -23.177 1.00 73.88 628 ILE A CA 1
ATOM 4979 C C . ILE A 1 628 ? 25.676 7.981 -22.959 1.00 73.88 628 ILE A C 1
ATOM 4981 O O . ILE A 1 628 ? 24.469 8.176 -22.783 1.00 73.88 628 ILE A O 1
ATOM 4985 N N . SER A 1 629 ? 26.543 8.996 -22.970 1.00 70.75 629 SER A N 1
ATOM 4986 C CA . SER A 1 629 ? 26.217 10.380 -22.586 1.00 70.75 629 SER A CA 1
ATOM 4987 C C . SER A 1 629 ? 25.832 11.296 -23.754 1.00 70.75 629 SER A C 1
ATOM 4989 O O . SER A 1 629 ? 25.366 12.413 -23.508 1.00 70.75 629 SER A O 1
ATOM 4991 N N . GLY A 1 630 ? 26.015 10.849 -25.002 1.00 66.81 630 GLY A N 1
ATOM 4992 C CA . GLY A 1 630 ? 25.739 11.607 -26.232 1.00 66.81 630 GLY A CA 1
ATOM 4993 C C . GLY A 1 630 ? 26.775 12.682 -26.583 1.00 66.81 630 GLY A C 1
ATOM 4994 O O . GLY A 1 630 ? 26.541 13.493 -27.482 1.00 66.81 630 GLY A O 1
ATOM 4995 N N . ARG A 1 631 ? 27.881 12.730 -25.832 1.00 66.12 631 ARG A N 1
ATOM 4996 C CA . ARG A 1 631 ? 28.978 13.707 -25.904 1.00 66.12 631 ARG A CA 1
ATOM 4997 C C . ARG A 1 631 ? 30.178 13.175 -25.119 1.00 66.12 631 ARG A C 1
ATOM 4999 O O . ARG A 1 631 ? 29.979 12.447 -24.149 1.00 66.12 631 ARG A O 1
ATOM 5006 N N . ASP A 1 632 ? 31.379 13.543 -25.548 1.00 65.00 632 ASP A N 1
ATOM 5007 C CA . ASP A 1 632 ? 32.638 13.230 -24.864 1.00 65.00 632 ASP A CA 1
ATOM 5008 C C . ASP A 1 632 ? 32.975 14.274 -23.782 1.00 65.00 632 ASP A C 1
ATOM 5010 O O . ASP A 1 632 ? 32.423 15.378 -23.751 1.00 65.00 632 ASP A O 1
ATOM 5014 N N . SER A 1 633 ? 33.876 13.911 -22.869 1.00 59.09 633 SER A N 1
ATOM 5015 C CA . SER A 1 633 ? 34.378 14.772 -21.787 1.00 59.09 633 SER A CA 1
ATOM 5016 C C . SER A 1 633 ? 35.181 15.983 -22.274 1.00 59.09 633 SER A C 1
ATOM 5018 O O . SER A 1 633 ? 35.250 16.993 -21.571 1.00 59.09 633 SER A O 1
ATOM 5020 N N . LEU A 1 634 ? 35.767 15.905 -23.473 1.00 56.41 634 LEU A N 1
ATOM 5021 C CA . LEU A 1 634 ? 36.607 16.957 -24.054 1.00 56.41 634 LEU A CA 1
ATOM 5022 C C . LEU A 1 634 ? 35.822 17.970 -24.911 1.00 56.41 634 LEU A C 1
ATOM 5024 O O . LEU A 1 634 ? 36.347 19.041 -25.211 1.00 56.41 634 LEU A O 1
ATOM 5028 N N . GLY A 1 635 ? 34.579 17.664 -25.298 1.00 56.12 635 GLY A N 1
ATOM 5029 C CA . GLY A 1 635 ? 33.732 18.515 -26.140 1.00 56.12 635 GLY A CA 1
ATOM 5030 C C . GLY A 1 635 ? 34.267 18.729 -27.561 1.00 56.12 635 GLY A C 1
ATOM 5031 O O . GLY A 1 635 ? 33.956 19.752 -28.172 1.00 56.12 635 GLY A O 1
ATOM 5032 N N . LEU A 1 636 ? 35.111 17.819 -28.062 1.00 49.25 636 LEU A N 1
ATOM 5033 C CA . LEU A 1 636 ? 35.904 18.023 -29.284 1.00 49.25 636 LEU A CA 1
ATOM 5034 C C . LEU A 1 636 ? 35.136 17.717 -30.573 1.00 49.25 636 LEU A C 1
ATOM 5036 O O . LEU A 1 636 ? 35.444 18.290 -31.618 1.00 49.25 636 LEU A O 1
ATOM 5040 N N . GLU A 1 637 ? 34.125 16.852 -30.513 1.00 52.81 637 GLU A N 1
ATOM 5041 C CA . GLU A 1 637 ? 33.243 16.568 -31.646 1.00 52.81 637 GLU A CA 1
ATOM 5042 C C . GLU A 1 637 ? 31.841 17.155 -31.449 1.00 52.81 637 GLU A C 1
ATOM 5044 O O . GLU A 1 637 ? 31.403 17.464 -30.338 1.00 52.81 637 GLU A O 1
ATOM 5049 N N . LYS A 1 638 ? 31.107 17.315 -32.560 1.00 50.84 638 LYS A N 1
ATOM 5050 C CA . LYS A 1 638 ? 29.732 17.824 -32.525 1.00 50.84 638 LYS A CA 1
ATOM 5051 C C . LYS A 1 638 ? 28.877 16.901 -31.641 1.00 50.84 638 LYS A C 1
ATOM 5053 O O . LYS A 1 638 ? 28.806 15.708 -31.938 1.00 50.84 638 LYS A O 1
ATOM 5058 N N . PRO A 1 639 ? 28.195 17.419 -30.601 1.00 50.88 639 PRO A N 1
ATOM 5059 C CA . PRO A 1 639 ? 27.290 16.599 -29.805 1.00 50.88 639 PRO A CA 1
ATOM 5060 C C . PRO A 1 639 ? 26.174 16.035 -30.692 1.00 50.88 639 PRO A C 1
ATOM 5062 O O . PRO A 1 639 ? 25.788 16.666 -31.684 1.00 50.88 639 PRO A O 1
ATOM 5065 N N . ARG A 1 640 ? 25.611 14.880 -30.302 1.00 55.06 640 ARG A N 1
ATOM 5066 C CA . ARG A 1 640 ? 24.357 14.375 -30.890 1.00 55.06 640 ARG A CA 1
ATOM 5067 C C . ARG A 1 640 ? 23.336 15.520 -30.932 1.00 55.06 640 ARG A C 1
ATOM 5069 O O . ARG A 1 640 ? 23.219 16.253 -29.946 1.00 55.06 640 ARG A O 1
ATOM 5076 N N . LYS A 1 641 ? 22.666 15.687 -32.082 1.00 48.81 641 LYS A N 1
ATOM 5077 C CA . LYS A 1 641 ? 21.828 16.852 -32.440 1.00 48.81 641 LYS A CA 1
ATOM 5078 C C . LYS A 1 641 ? 21.037 17.387 -31.233 1.00 48.81 641 LYS A C 1
ATOM 5080 O O . LYS A 1 641 ? 20.226 16.666 -30.670 1.00 48.81 641 LYS A O 1
ATOM 5085 N N . GLU A 1 642 ? 21.310 18.641 -30.870 1.00 45.62 642 GLU A N 1
ATOM 5086 C CA . GLU A 1 642 ? 20.602 19.474 -29.881 1.00 45.62 642 GLU A CA 1
ATOM 5087 C C . GLU A 1 642 ? 20.120 18.792 -28.577 1.00 45.62 642 GLU A C 1
ATOM 5089 O O . GLU A 1 642 ? 18.996 18.318 -28.451 1.00 45.62 642 GLU A O 1
ATOM 5094 N N . THR A 1 643 ? 20.942 18.894 -27.523 1.00 44.00 643 THR A N 1
ATOM 5095 C CA . THR A 1 643 ? 20.495 18.955 -26.108 1.00 44.00 643 THR A CA 1
ATOM 5096 C C . THR A 1 643 ? 19.417 17.950 -25.651 1.00 44.00 643 THR A C 1
ATOM 5098 O O . THR A 1 643 ? 18.405 18.338 -25.071 1.00 44.00 643 THR A O 1
ATOM 5101 N N . GLY A 1 644 ? 19.664 16.642 -25.789 1.00 52.75 644 GLY A N 1
ATOM 5102 C CA . GLY A 1 644 ? 18.781 15.635 -25.169 1.00 52.75 644 GLY A CA 1
ATOM 5103 C C . GLY A 1 644 ? 19.248 14.174 -25.165 1.00 52.75 644 GLY A C 1
ATOM 5104 O O . GLY A 1 644 ? 18.717 13.367 -24.397 1.00 52.75 644 GLY A O 1
ATOM 5105 N N . CYS A 1 645 ? 20.241 13.817 -25.982 1.00 57.53 645 CYS A N 1
ATOM 5106 C CA . CYS A 1 645 ? 20.521 12.427 -26.367 1.00 57.53 645 CYS A CA 1
ATOM 5107 C C . CYS A 1 645 ? 21.398 11.624 -25.387 1.00 57.53 645 CYS A C 1
ATOM 5109 O O . CYS A 1 645 ? 22.428 11.069 -25.771 1.00 57.53 645 CYS A O 1
ATOM 5111 N N . ARG A 1 646 ? 20.988 11.561 -24.112 1.00 77.44 646 ARG A N 1
ATOM 5112 C CA . ARG A 1 646 ? 21.613 10.717 -23.079 1.00 77.44 646 ARG A CA 1
ATOM 5113 C C . ARG A 1 646 ? 20.749 9.494 -22.776 1.00 77.44 646 ARG A C 1
ATOM 5115 O O . ARG A 1 646 ? 19.588 9.649 -22.397 1.00 77.44 646 ARG A O 1
ATOM 5122 N N . ILE A 1 647 ? 21.349 8.306 -22.836 1.00 84.69 647 ILE A N 1
ATOM 5123 C CA . ILE A 1 647 ? 20.782 7.097 -22.233 1.00 84.69 647 ILE A CA 1
ATOM 5124 C C . ILE A 1 647 ? 21.350 6.974 -20.816 1.00 84.69 647 ILE A C 1
ATOM 5126 O O . ILE A 1 647 ? 22.556 7.042 -20.589 1.00 84.69 647 ILE A O 1
ATOM 5130 N N . MET A 1 648 ? 20.472 6.840 -19.826 1.00 86.38 648 MET A N 1
ATOM 5131 C CA . MET A 1 648 ? 20.882 6.656 -18.437 1.00 86.38 648 MET A CA 1
ATOM 5132 C C . MET A 1 648 ? 21.184 5.181 -18.176 1.00 86.38 648 MET A C 1
ATOM 5134 O O . MET A 1 648 ? 20.256 4.387 -18.056 1.00 86.38 648 MET A O 1
ATOM 5138 N N . VAL A 1 649 ? 22.459 4.823 -18.075 1.00 86.75 649 VAL A N 1
ATOM 5139 C CA . VAL A 1 649 ? 22.889 3.481 -17.661 1.00 86.75 649 VAL A CA 1
ATOM 5140 C C . VAL A 1 649 ? 23.063 3.466 -16.138 1.00 86.75 649 VAL A C 1
ATOM 5142 O O . VAL A 1 649 ? 23.694 4.372 -15.594 1.00 86.75 649 VAL A O 1
ATOM 5145 N N . GLU A 1 650 ? 22.457 2.500 -15.442 1.00 87.25 650 GLU A N 1
ATOM 5146 C CA . GLU A 1 650 ? 22.552 2.384 -13.973 1.00 87.25 650 GLU A CA 1
ATOM 5147 C C . GLU A 1 650 ? 23.696 1.468 -13.520 1.00 87.25 650 GLU A C 1
ATOM 5149 O O . GLU A 1 650 ? 24.413 1.804 -12.581 1.00 87.25 650 GLU A O 1
ATOM 5154 N N . THR A 1 651 ? 23.871 0.329 -14.193 1.00 85.00 651 THR A N 1
ATOM 5155 C CA . THR A 1 651 ? 24.992 -0.606 -14.015 1.00 85.00 651 THR A CA 1
ATOM 5156 C C . THR A 1 651 ? 25.511 -1.029 -15.385 1.00 85.00 651 THR A C 1
ATOM 5158 O O . THR A 1 651 ? 24.713 -1.195 -16.311 1.00 85.00 651 THR A O 1
ATOM 5161 N N . TRP A 1 652 ? 26.831 -1.151 -15.512 1.00 80.31 652 TRP A N 1
ATOM 5162 C CA . TRP A 1 652 ? 27.574 -1.559 -16.706 1.00 80.31 652 TRP A CA 1
ATOM 5163 C C . TRP A 1 652 ? 28.826 -2.329 -16.281 1.00 80.31 652 TRP A C 1
ATOM 5165 O O . TRP A 1 652 ? 29.235 -2.119 -15.113 1.00 80.31 652 TRP A O 1
#

Secondary structure (DSSP, 8-state):
---PPPP------PPPP-----------------------------PPPPHHHHHHHHHHHHHHS-HHHHHHHHHHHHHTTSEESSS-TTS-TTSEEPPHHHHHHTT-B-TT-SSS-BHHHHHHHSGGGS-TTSHHHHHHHHHHHHHS----TTPPPHHHHHHHTT-HHHHHHHHHH-TTTHHHHHH---TTS--HHHHHHHHHHHH--HHHHHHHHHHHHHHGGG--HHHHHPPPSSS---HHHHHTSHHHHTT--HHHHHHHHHHHHHHHHHHTTTTSS-TTS--HHHHHHHHHHHHHHHHSPPPPP-----PPPP--------------------------------PPP-----------------------------------------PPPPPPPPPP----------------------------------------------------------S-SS------TTHHHHHHHHHHHHHHHHHS-HHHHHHHHHGGGTTS-BSEEE-GGGTTB-HHHHHHHHHHHGGG-B-SEESEEEE--B-----------------PPP----------PPPSS--B-HHHHHHHHHHHTT--EEEEEEE---SSSPBPHHHHHHHHHSS-TT--SPPSSSS----EEEE-

Solvent-accessible surface area (backbone atoms only — not comparable to full-atom values): 42238 Å² total; per-residue (Å²): 140,83,88,85,82,83,85,85,76,92,79,89,81,81,86,80,86,82,91,85,77,90,83,87,85,79,84,81,88,82,80,91,80,82,88,80,99,83,80,98,78,78,84,80,73,78,72,79,78,55,73,63,64,57,49,57,48,52,51,51,59,42,68,71,44,54,66,58,57,42,50,52,54,56,44,49,33,36,68,72,51,63,23,26,84,58,92,55,88,89,47,68,83,89,29,48,68,56,54,68,67,62,60,50,63,50,35,42,69,42,85,88,39,63,46,56,32,25,46,64,36,45,47,22,56,49,44,94,78,58,70,65,84,42,67,56,37,34,52,53,51,51,49,30,70,73,63,27,74,88,83,60,101,63,39,58,26,50,56,55,40,9,57,76,62,69,27,55,66,51,60,49,46,34,52,74,78,41,51,86,54,39,39,61,50,47,45,39,43,37,98,57,32,42,24,53,56,36,50,48,35,43,52,29,54,76,68,60,39,73,63,49,44,48,54,41,52,54,50,46,64,70,48,49,88,52,58,48,38,64,54,42,30,42,46,25,69,84,50,34,45,27,27,54,36,44,53,40,27,43,75,58,24,47,66,46,58,70,68,57,50,50,51,56,49,54,49,47,70,55,11,45,84,58,13,76,76,72,49,54,39,24,74,86,60,34,16,45,58,34,46,21,52,55,52,41,52,53,50,50,45,70,75,54,60,78,76,73,80,80,73,74,84,78,80,76,81,86,85,82,88,77,91,85,82,88,80,85,88,84,82,90,89,84,86,83,89,81,90,83,92,87,82,88,87,86,86,91,79,84,86,83,86,82,82,91,82,84,92,78,90,83,89,89,84,91,77,87,86,82,88,78,92,78,86,91,74,87,85,91,82,83,87,83,86,84,89,81,82,91,85,90,79,84,85,87,79,83,87,86,84,87,85,88,85,87,86,79,89,79,90,87,86,88,84,84,91,85,78,84,84,89,78,90,78,88,81,86,86,88,87,85,87,81,89,84,82,91,82,86,88,87,87,89,82,93,84,84,90,86,89,83,93,85,83,94,77,92,86,90,78,90,88,76,90,83,76,83,72,85,69,64,39,55,53,40,37,53,52,48,48,54,46,48,55,53,45,34,52,72,75,40,59,69,72,57,24,29,35,45,65,51,31,97,50,33,87,58,46,38,48,56,47,78,39,60,93,45,49,72,30,50,55,65,62,56,37,56,48,48,64,56,49,38,76,47,27,46,36,46,56,22,56,31,38,36,42,43,44,58,41,72,83,71,76,76,78,75,72,82,74,75,84,77,88,74,88,76,80,88,77,89,88,78,93,74,76,87,78,75,73,78,66,93,74,75,40,42,52,61,62,29,58,44,38,47,49,43,40,75,47,48,34,41,30,29,48,30,46,45,75,46,60,86,64,84,75,38,61,30,70,55,31,53,37,25,27,38,57,24,39,41,96,80,64,84,65,85,55,50,81,78,92,70,60,44,45,46,67,74,39,110

pLDDT: mean 70.05, std 26.19, range [24.7, 98.56]

InterPro domains:
  IPR036770 Ankyrin repeat-containing domain superfamily [G3DSA:1.25.40.20] (88-307)

Sequence (652 aa):
MSLSYPVRVAGVMGYPNDHYSEYVDELPEQDLYDENPDDPGVSTLHEPESPENNQEREESELRQKDLYDRCSYILGQLEKGQRRWSDEKDENQSATLLEPYKKAILIETDERDREHPSLLHALARRWNQYHTENPIVRKAIIYIIEKAPKNGVKEAPIWLQAVSHGHLEFIKFIKQHCPAHLPEILAMQDDKGQNFFHHLFYLAIRDNTNQQRKETLDRAKEYFPHATAQILAAQDKEDNNTPIHYALHPQQCLGRGQEYVKLAKEMVQRADKLMERGAEFNRLGQSPYQYCLVHSAQRKMKMNPPKPPITAPNDPIQDVKRLNSNLAEETKSRPTTVAANVKAPLGGAKIPSTPPMPMASIPGATISRNSMSVDSNTVESMLVTSTSNASVPRAPMAPPVPPDRGRSRAVVEGGRQGSRPQSVDQHLLPHTPGTGLRRAPTNPSLVVSVPGNVGLLMRQGVAEAKSQNRKDPEQSMNHLLLYLHLHYIRQRPDLIARELIYGKHACERNLYFDAISLEDKEPSQIVDLISRLSIGGFDKILSYVRIPTTKMSAPAQQAPKKELKSYVKRTAGTVQGPIFGENPNPGRQSLVSVFDELYEAGVRRIIRLYVDDMVPPHHSDAAIERAISGRDSLGLEKPRKETGCRIMVETW

Radius of gyration: 44.1 Å; Cα contacts (8 Å, |Δi|>4): 595; chains: 1; bounding box: 121×100×114 Å

Organism: NCBI:txid2100454